Protein AF-A0A378ICZ9-F1 (afdb_monomer)

Secondary structure (DSSP, 8-state):
--------------------EEE-TTS---SSEEEEE-SSS-EEEEEPSSS--SS-SEEEE-TT-EEEE---TT-EEEEEEEEEBS--TTS-S-SBS--S--HHHHHTTS--SSPPPS---EEEEEEPPPHHHHTT-GGGSPB-TTSTTSB--SEEEEEEE-TTEE-S-EEEEEES-TT--EETTT-PBPS---EEETT--GGGS-SSB--STTTTTSEETTEE-SSB--EEE-TTT--EEEEE-HHHHHH--TT-GGG-TTS--TTTTTS--TTSTTTHHHH--TTTS-HHHHHTSSSTTSHHHHIIIIIS---SBSSTT--TT--EEEETT-EEEEEES--SS----EEEEEEE--TT--EEETTEEE-TTEEEEEETT-EEEETT-TT-EEEEEE-TTS-EEEEESGGGGGEEEETTTTEEEE--S--PEEEEEEPPTT-EEEETTEEEETT-S--EEEEPSEEEEEEEE-TT--EEEEEEEEETTEEE--SSGGGTT-EEETTEEE----

InterPro domains:
  IPR001938 Thaumatin family [PS51367] (129-344)
  IPR037176 Osmotin/thaumatin-like superfamily [G3DSA:2.60.110.10] (31-342)
  IPR037176 Osmotin/thaumatin-like superfamily [SSF49870] (33-343)

Sequence (514 aa):
MTIKKILLLGLIFFTKAAFAGVVPPTSEQTSRLRITNQCNNPIWIQQDYIHTTQDPIVVQIPQGQAYDYTIPDIGLAATRFWPKVNCNQYGYDCRLGESTAVPDAIARGIQHGPFAPDINSKFEATWGCLQAIFDKNPNLCATNPSAPSTHLNTETWWNGSAVDGYTLPYNIVVKKDESSCKDIVTGQVITNPGVNCSKLSVDFCPRDENLSTNGRFNTINGIDVTHVNLQWVDRVTQAPIGCFSPCAKMTTAQGSENGNRAGGWSDILGGLTPPSPQAQMYCCPTPPVSSEACSAGVAPNSAYSISVHTKQQCDAYTYAYDDAKGLARCGAQTQFEVVFCPNSNPTVPSVSMTMFIPTGVSLQVDGKLVSNNQVVLIKNGSTISLTGTPNSFCNVNVNTQQQASGASGDLCSKLAFDNTAKSIRYLGDKPSTSYILGIPRGMSVTINNQVIRWDSPNKTVQLAQGVTTIEITGTTKIIRRCPVTLKGESLTWPAIKDCQGLVNSGGVLYFPAF

pLDDT: mean 91.02, std 11.34, range [37.94, 98.62]

Nearest PDB structures (foldseek):
  2d8o-assembly1_A  TM=6.921E-01  e=5.329E-08  Thaumatococcus daniellii
  2d8p-assembly1_A  TM=7.206E-01  e=1.933E-07  Thaumatococcus daniellii
  6c4u-assembly6_A  TM=7.333E-01  e=7.569E-01  Saccharomyces cerevisiae
  1dnl-assembly1_A  TM=4.873E-01  e=7.957E+00  Escherichia coli K-12

Structure (mmCIF, N/CA/C/O backbone):
data_AF-A0A378ICZ9-F1
#
_entry.id   AF-A0A378ICZ9-F1
#
loop_
_atom_site.group_PDB
_atom_site.id
_atom_site.type_symbol
_atom_site.label_atom_id
_atom_site.label_alt_id
_atom_site.label_comp_id
_atom_site.label_asym_id
_atom_site.label_entity_id
_atom_site.label_seq_id
_atom_site.pdbx_PDB_ins_code
_atom_site.Cartn_x
_atom_site.Cartn_y
_atom_site.Cartn_z
_atom_site.occupancy
_atom_site.B_iso_or_equiv
_atom_site.auth_seq_id
_atom_site.auth_comp_id
_atom_site.auth_asym_id
_atom_site.auth_atom_id
_atom_site.pdbx_PDB_model_num
ATOM 1 N N . MET A 1 1 ? -2.593 48.521 51.105 1.00 40.22 1 MET A N 1
ATOM 2 C CA . MET A 1 1 ? -2.069 48.210 49.758 1.00 40.22 1 MET A CA 1
ATOM 3 C C . MET A 1 1 ? -1.908 46.697 49.696 1.00 40.22 1 MET A C 1
ATOM 5 O O . MET A 1 1 ? -0.953 46.167 50.243 1.00 40.22 1 MET A O 1
ATOM 9 N N . THR A 1 2 ? -2.925 45.991 49.200 1.00 37.94 2 THR A N 1
ATOM 10 C CA . THR A 1 2 ? -3.067 44.537 49.390 1.00 37.94 2 THR A CA 1
ATOM 11 C C . THR A 1 2 ? -2.980 43.860 48.028 1.00 37.94 2 THR A C 1
ATOM 13 O O . THR A 1 2 ? -3.902 43.955 47.222 1.00 37.94 2 THR A O 1
ATOM 16 N N . ILE A 1 3 ? -1.840 43.228 47.748 1.00 43.25 3 ILE A N 1
ATOM 17 C CA . ILE A 1 3 ? -1.562 42.551 46.477 1.00 43.25 3 ILE A CA 1
ATOM 18 C C . ILE A 1 3 ? -2.263 41.186 46.494 1.00 43.25 3 ILE A C 1
ATOM 20 O O . ILE A 1 3 ? -1.829 40.258 47.176 1.00 43.25 3 ILE A O 1
ATOM 24 N N . LYS A 1 4 ? -3.366 41.061 45.746 1.00 45.59 4 LYS A N 1
ATOM 25 C CA . LYS A 1 4 ? -4.005 39.772 45.447 1.00 45.59 4 LYS A CA 1
ATOM 26 C C . LYS A 1 4 ? -3.134 39.009 44.445 1.00 45.59 4 LYS A C 1
ATOM 28 O O . LYS A 1 4 ? -3.056 39.386 43.281 1.00 45.59 4 LYS A O 1
ATOM 33 N N . LYS A 1 5 ? -2.498 37.922 44.892 1.00 47.88 5 LYS A N 1
ATOM 34 C CA . LYS A 1 5 ? -1.879 36.923 44.009 1.00 47.88 5 LYS A CA 1
ATOM 35 C C . LYS A 1 5 ? -2.988 36.155 43.284 1.00 47.88 5 LYS A C 1
ATOM 37 O O . LYS A 1 5 ? -3.695 35.364 43.901 1.00 47.88 5 LYS A O 1
ATOM 42 N N . ILE A 1 6 ? -3.146 36.410 41.988 1.00 50.41 6 ILE A N 1
ATOM 43 C CA . ILE A 1 6 ? -3.973 35.597 41.092 1.00 50.41 6 ILE A CA 1
ATOM 44 C C . ILE A 1 6 ? -3.126 34.388 40.688 1.00 50.41 6 ILE A C 1
ATOM 46 O O . ILE A 1 6 ? -2.130 34.523 39.982 1.00 50.41 6 ILE A O 1
ATOM 50 N N . LEU A 1 7 ? -3.496 33.214 41.196 1.00 44.12 7 LEU A N 1
ATOM 51 C CA . LEU A 1 7 ? -2.893 31.935 40.840 1.00 44.12 7 LEU A CA 1
ATOM 52 C C . LEU A 1 7 ? -3.528 31.468 39.519 1.00 44.12 7 LEU A C 1
ATOM 54 O O . LEU A 1 7 ? -4.633 30.930 39.509 1.00 44.12 7 LEU A O 1
ATOM 58 N N . LEU A 1 8 ? -2.860 31.736 38.398 1.00 41.41 8 LEU A N 1
ATOM 59 C CA . LEU A 1 8 ? -3.274 31.264 37.078 1.00 41.41 8 LEU A CA 1
ATOM 60 C C . LEU A 1 8 ? -2.862 29.784 36.944 1.00 41.41 8 LEU A C 1
ATOM 62 O O . LEU A 1 8 ? -1.723 29.481 36.593 1.00 41.41 8 LEU A O 1
ATOM 66 N N . LEU A 1 9 ? -3.761 28.847 37.267 1.00 46.50 9 LEU A N 1
ATOM 67 C CA . LEU A 1 9 ? -3.588 27.443 36.878 1.00 46.50 9 LEU A CA 1
ATOM 68 C C . LEU A 1 9 ? -3.791 27.340 35.360 1.00 46.50 9 LEU A C 1
ATOM 70 O O . LEU A 1 9 ? -4.914 27.216 34.876 1.00 46.50 9 LEU A O 1
ATOM 74 N N . GLY A 1 10 ? -2.698 27.416 34.604 1.00 42.94 10 GLY A N 1
ATOM 75 C CA . GLY A 1 10 ? -2.694 27.050 33.194 1.00 42.94 10 GLY A CA 1
ATOM 76 C C . GLY A 1 10 ? -2.931 25.547 33.059 1.00 42.94 10 GLY A C 1
ATOM 77 O O . GLY A 1 10 ? -2.038 24.753 33.348 1.00 42.94 10 GLY A O 1
ATOM 78 N N . LEU A 1 11 ? -4.132 25.151 32.631 1.00 46.28 11 LEU A N 1
ATOM 79 C CA . LEU A 1 11 ? -4.382 23.806 32.117 1.00 46.28 11 LEU A CA 1
ATOM 80 C C . LEU A 1 11 ? -3.561 23.644 30.830 1.00 46.28 11 LEU A C 1
ATOM 82 O O . LEU A 1 11 ? -3.981 24.064 29.752 1.00 46.28 11 LEU A O 1
ATOM 86 N N . ILE A 1 12 ? -2.371 23.058 30.943 1.00 39.94 12 ILE A N 1
ATOM 87 C CA . ILE A 1 12 ? -1.605 22.606 29.784 1.00 39.94 12 ILE A CA 1
ATOM 88 C C . ILE A 1 12 ? -2.311 21.349 29.272 1.00 39.94 12 ILE A C 1
ATOM 90 O O . ILE A 1 12 ? -2.092 20.243 29.765 1.00 39.94 12 ILE A O 1
ATOM 94 N N . PHE A 1 13 ? -3.213 21.524 28.307 1.00 40.66 13 PHE A N 1
ATOM 95 C CA . PHE A 1 13 ? -3.688 20.418 27.487 1.00 40.66 13 PHE A CA 1
ATOM 96 C C . PHE A 1 13 ? -2.511 19.953 26.628 1.00 40.66 13 PHE A C 1
ATOM 98 O O . PHE A 1 13 ? -2.248 20.514 25.568 1.00 40.66 13 PHE A O 1
ATOM 105 N N . PHE A 1 14 ? -1.783 18.937 27.097 1.00 38.84 14 PHE A N 1
ATOM 106 C CA . PHE A 1 14 ? -0.885 18.171 26.242 1.00 38.84 14 PHE A CA 1
ATOM 107 C C . PHE A 1 14 ? -1.749 17.417 25.231 1.00 38.84 14 PHE A C 1
ATOM 109 O O . PHE A 1 14 ? -2.202 16.298 25.478 1.00 38.84 14 PHE A O 1
ATOM 116 N N . THR A 1 15 ? -2.023 18.046 24.091 1.00 46.81 15 THR A N 1
ATOM 117 C CA . THR A 1 15 ? -2.396 17.298 22.899 1.00 46.81 15 THR A CA 1
ATOM 118 C C . THR A 1 15 ? -1.226 16.361 22.613 1.00 46.81 15 THR A C 1
ATOM 120 O O . THR A 1 15 ? -0.077 16.794 22.529 1.00 46.81 15 THR A O 1
ATOM 123 N N . LYS A 1 16 ? -1.485 15.050 22.568 1.00 51.88 16 LYS A N 1
ATOM 124 C CA . LYS A 1 16 ? -0.474 14.068 22.167 1.00 51.88 16 LYS A CA 1
ATOM 125 C C . LYS A 1 16 ? -0.137 14.340 20.703 1.00 51.88 16 LYS A C 1
ATOM 127 O O . LYS A 1 16 ? -0.804 13.816 19.818 1.00 51.88 16 LYS A O 1
ATOM 132 N N . ALA A 1 17 ? 0.839 15.206 20.454 1.00 56.94 17 ALA A N 1
ATOM 133 C CA . ALA A 1 17 ? 1.413 15.357 19.133 1.00 56.94 17 ALA A CA 1
ATOM 134 C C . ALA A 1 17 ? 2.001 13.995 18.745 1.00 56.94 17 ALA A C 1
ATOM 136 O O . ALA A 1 17 ? 2.789 13.418 19.498 1.00 56.94 17 ALA A O 1
ATOM 137 N N . ALA A 1 18 ? 1.551 13.444 17.620 1.00 61.00 18 ALA A N 1
ATOM 138 C CA . ALA A 1 18 ? 2.206 12.292 17.029 1.00 61.00 18 ALA A CA 1
ATOM 139 C C . ALA A 1 18 ? 3.566 12.782 16.521 1.00 61.00 18 ALA A C 1
ATOM 141 O O . ALA A 1 18 ? 3.625 13.623 15.629 1.00 61.00 18 ALA A O 1
ATOM 142 N N . PHE A 1 19 ? 4.644 12.325 17.150 1.00 72.12 19 PHE A N 1
ATOM 143 C CA . PHE A 1 19 ? 5.991 12.583 16.661 1.00 72.12 19 PHE A CA 1
ATOM 144 C C . PHE A 1 19 ? 6.354 11.470 15.692 1.00 72.12 19 PHE A C 1
ATOM 146 O O . PHE A 1 19 ? 6.215 10.295 16.041 1.00 72.12 19 PHE A O 1
ATOM 153 N N . ALA A 1 20 ? 6.827 11.833 14.503 1.00 86.88 20 ALA A N 1
ATOM 154 C CA . ALA A 1 20 ? 7.458 10.857 13.640 1.00 86.88 20 ALA A CA 1
ATOM 155 C C . ALA A 1 20 ? 8.699 10.269 14.302 1.00 86.88 20 ALA A C 1
ATOM 157 O O . ALA A 1 20 ? 9.439 10.948 15.024 1.00 86.88 20 ALA A O 1
ATOM 158 N N . GLY A 1 21 ? 8.924 8.986 14.058 1.00 92.69 21 GLY A N 1
ATOM 159 C CA . GLY A 1 21 ? 10.034 8.286 14.673 1.00 92.69 21 GLY A CA 1
ATOM 160 C C . GLY A 1 21 ? 9.932 6.780 14.568 1.00 92.69 21 GLY A C 1
ATOM 161 O O . GLY A 1 21 ? 8.894 6.214 14.224 1.00 92.69 21 GLY A O 1
ATOM 162 N N . VAL A 1 22 ? 11.053 6.140 14.898 1.00 93.69 22 VAL A N 1
ATOM 163 C CA . VAL A 1 22 ? 11.131 4.690 15.034 1.00 93.69 22 VAL A CA 1
ATOM 164 C C . VAL A 1 22 ? 10.414 4.280 16.318 1.00 93.69 22 VAL A C 1
ATOM 166 O O . VAL A 1 22 ? 10.715 4.789 17.398 1.00 93.69 22 VAL A O 1
ATOM 169 N N . VAL A 1 23 ? 9.478 3.346 16.202 1.00 93.88 23 VAL A N 1
ATOM 170 C CA . VAL A 1 23 ? 8.652 2.842 17.298 1.00 93.88 23 VAL A CA 1
ATOM 171 C C . VAL A 1 23 ? 8.604 1.312 17.275 1.00 93.88 23 VAL A C 1
ATOM 173 O O . VAL A 1 23 ? 8.723 0.704 16.206 1.00 93.88 23 VAL A O 1
ATOM 176 N N . PRO A 1 24 ? 8.364 0.654 18.424 1.00 92.38 24 PRO A N 1
ATOM 177 C CA . PRO A 1 24 ? 8.055 -0.768 18.429 1.00 92.38 24 PRO A CA 1
ATOM 178 C C . PRO A 1 24 ? 6.803 -1.045 17.581 1.00 92.38 24 PRO A C 1
ATOM 180 O O . PRO A 1 24 ? 5.821 -0.304 17.695 1.00 92.38 24 PRO A O 1
ATOM 183 N N . PRO A 1 25 ? 6.760 -2.131 16.792 1.00 86.06 25 PRO A N 1
ATOM 184 C CA . PRO A 1 25 ? 5.633 -2.426 15.904 1.00 86.06 25 PRO A CA 1
ATOM 185 C C . PRO A 1 25 ? 4.340 -2.715 16.679 1.00 86.06 25 PRO A C 1
ATOM 187 O O . PRO A 1 25 ? 3.244 -2.502 16.172 1.00 86.06 25 PRO A O 1
ATOM 190 N N . THR A 1 26 ? 4.460 -3.155 17.935 1.00 85.00 26 THR A N 1
ATOM 191 C CA . THR A 1 26 ? 3.339 -3.419 18.849 1.00 85.00 26 THR A CA 1
ATOM 192 C C . THR A 1 26 ? 2.772 -2.164 19.513 1.00 85.00 26 THR A C 1
ATOM 194 O O . THR A 1 26 ? 1.763 -2.259 20.212 1.00 85.00 26 THR A O 1
ATOM 197 N N . SER A 1 27 ? 3.405 -1.000 19.334 1.00 89.50 27 SER A N 1
ATOM 198 C CA . SER A 1 27 ? 2.881 0.268 19.845 1.00 89.50 27 SER A CA 1
ATOM 199 C C . SER A 1 27 ? 1.567 0.634 19.153 1.00 89.50 27 SER A C 1
ATOM 201 O O . SER A 1 27 ? 1.342 0.274 17.995 1.00 89.50 27 SER A O 1
ATOM 203 N N . GLU A 1 28 ? 0.693 1.370 19.841 1.00 90.62 28 GLU A N 1
ATOM 204 C CA . GLU A 1 28 ? -0.505 1.910 19.199 1.00 90.62 28 GLU A CA 1
ATOM 205 C C . GLU A 1 28 ? -0.102 2.838 18.045 1.00 90.62 28 GLU A C 1
ATOM 207 O O . GLU A 1 28 ? 0.706 3.748 18.225 1.00 90.62 28 GLU A O 1
ATOM 212 N N . GLN A 1 29 ? -0.683 2.615 16.867 1.00 93.56 29 GLN A N 1
ATOM 213 C CA . GLN A 1 29 ? -0.500 3.497 15.723 1.00 93.56 29 GLN A CA 1
ATOM 214 C C . GLN A 1 29 ? -1.368 4.750 15.876 1.00 93.56 29 GLN A C 1
ATOM 216 O O . GLN A 1 29 ? -2.603 4.706 15.791 1.00 93.56 29 GLN A O 1
ATOM 221 N N . THR A 1 30 ? -0.711 5.885 16.089 1.00 91.00 30 THR A N 1
ATOM 222 C CA . THR A 1 30 ? -1.358 7.202 16.150 1.00 91.00 30 THR A CA 1
ATOM 223 C C . THR A 1 30 ? -1.256 7.960 14.827 1.00 91.00 30 THR A C 1
ATOM 225 O O . THR A 1 30 ? -2.112 8.799 14.558 1.00 91.00 30 THR A O 1
ATOM 228 N N . SER A 1 31 ? -0.283 7.631 13.972 1.00 95.81 31 SER A N 1
ATOM 229 C CA . SER A 1 31 ? -0.120 8.208 12.635 1.00 95.81 31 SER A CA 1
ATOM 230 C C . SER A 1 31 ? -1.086 7.618 11.602 1.00 95.81 31 SER A C 1
ATOM 232 O O . SER A 1 31 ? -1.615 6.513 11.749 1.00 95.81 31 SER A O 1
ATOM 234 N N . ARG A 1 32 ? -1.276 8.347 10.498 1.00 97.44 32 ARG A N 1
ATOM 235 C CA . ARG A 1 32 ? -2.016 7.862 9.322 1.00 97.44 32 ARG A CA 1
ATOM 236 C C . ARG A 1 32 ? -1.213 6.895 8.451 1.00 97.44 32 ARG A C 1
ATOM 238 O O . ARG A 1 32 ? -1.815 6.077 7.767 1.00 97.44 32 ARG A O 1
ATOM 245 N N . LEU A 1 33 ? 0.118 6.934 8.520 1.00 98.25 33 LEU A N 1
ATOM 246 C CA . LEU A 1 33 ? 0.999 5.970 7.865 1.00 98.25 33 LEU A CA 1
ATOM 247 C C . LEU A 1 33 ? 2.020 5.424 8.858 1.00 98.25 33 LEU A C 1
ATOM 249 O O . LEU A 1 33 ? 2.758 6.184 9.489 1.00 98.25 33 LEU A O 1
ATOM 253 N N . ARG A 1 34 ? 2.084 4.099 8.936 1.00 98.31 34 ARG A N 1
ATOM 254 C CA . ARG A 1 34 ? 3.155 3.343 9.575 1.00 98.31 34 ARG A CA 1
ATOM 255 C C . ARG A 1 34 ? 3.826 2.459 8.538 1.00 98.31 34 ARG A C 1
ATOM 257 O O . ARG A 1 34 ? 3.141 1.831 7.733 1.00 98.31 34 ARG A O 1
ATOM 264 N N . ILE A 1 35 ? 5.147 2.357 8.595 1.00 98.62 35 ILE A N 1
ATOM 265 C CA . ILE A 1 35 ? 5.892 1.356 7.832 1.00 98.62 35 ILE A CA 1
ATOM 266 C C . ILE A 1 35 ? 6.671 0.473 8.798 1.00 98.62 35 ILE A C 1
ATOM 268 O O . ILE A 1 35 ? 7.436 0.971 9.615 1.00 98.62 35 ILE A O 1
ATOM 272 N N . THR A 1 36 ? 6.473 -0.836 8.708 1.00 98.25 36 THR A N 1
ATOM 273 C CA . THR A 1 36 ? 7.035 -1.845 9.607 1.00 98.25 36 THR A CA 1
ATOM 274 C C . THR A 1 36 ? 8.015 -2.732 8.849 1.00 98.25 36 THR A C 1
ATOM 276 O O . THR A 1 36 ? 7.693 -3.277 7.793 1.00 98.25 36 THR A O 1
ATOM 279 N N . ASN A 1 37 ? 9.210 -2.915 9.405 1.00 98.06 37 ASN A N 1
ATOM 280 C CA . ASN A 1 37 ? 10.234 -3.790 8.852 1.00 98.06 37 ASN A CA 1
ATOM 281 C C . ASN A 1 37 ? 10.215 -5.160 9.545 1.00 98.06 37 ASN A C 1
ATOM 283 O O . ASN A 1 37 ? 10.621 -5.278 10.701 1.00 98.06 37 ASN A O 1
ATOM 287 N N . GLN A 1 38 ? 9.799 -6.206 8.833 1.00 96.81 38 GLN A N 1
ATOM 288 C CA . GLN A 1 38 ? 9.947 -7.601 9.270 1.00 96.81 38 GLN A CA 1
ATOM 289 C C . GLN A 1 38 ? 11.034 -8.356 8.492 1.00 96.81 38 GLN A C 1
ATOM 291 O O . GLN A 1 38 ? 11.228 -9.550 8.702 1.00 96.81 38 GLN A O 1
ATOM 296 N N . CYS A 1 39 ? 11.788 -7.670 7.630 1.00 96.25 39 CYS A N 1
ATOM 297 C CA . CYS A 1 39 ? 12.925 -8.254 6.935 1.00 96.25 39 CYS A CA 1
ATOM 298 C C . CYS A 1 39 ? 14.042 -8.607 7.927 1.00 96.25 39 CYS A C 1
ATOM 300 O O . CYS A 1 39 ? 14.180 -8.001 8.988 1.00 96.25 39 CYS A O 1
ATOM 302 N N . ASN A 1 40 ? 14.907 -9.548 7.545 1.00 94.75 40 ASN A N 1
ATOM 303 C CA . ASN A 1 40 ? 16.039 -9.987 8.374 1.00 94.75 40 ASN A CA 1
ATOM 304 C C . ASN A 1 40 ? 17.171 -8.950 8.503 1.00 94.75 40 ASN A C 1
ATOM 306 O O . ASN A 1 40 ? 18.169 -9.216 9.158 1.00 94.75 40 ASN A O 1
ATOM 310 N N . ASN A 1 41 ? 17.042 -7.796 7.849 1.00 95.06 41 ASN A N 1
ATOM 311 C CA . ASN A 1 41 ? 18.024 -6.720 7.845 1.00 95.06 41 ASN A CA 1
ATOM 312 C C . ASN A 1 41 ? 17.301 -5.372 7.981 1.00 95.06 41 ASN A C 1
ATOM 314 O O . ASN A 1 41 ? 16.112 -5.282 7.649 1.00 95.06 41 ASN A O 1
ATOM 318 N N . PRO A 1 42 ? 17.993 -4.303 8.415 1.00 97.50 42 PRO A N 1
ATOM 319 C CA . PRO A 1 42 ? 17.464 -2.952 8.307 1.00 97.50 42 PRO A CA 1
ATOM 320 C C . PRO A 1 42 ? 17.075 -2.633 6.862 1.00 97.50 42 PRO A C 1
ATOM 322 O O . PRO A 1 42 ? 17.817 -2.945 5.927 1.00 97.50 42 PRO A O 1
ATOM 325 N N . ILE A 1 43 ? 15.934 -1.977 6.702 1.00 98.56 43 ILE A N 1
ATOM 326 C CA . ILE A 1 43 ? 15.521 -1.385 5.431 1.00 98.56 43 ILE A CA 1
ATOM 327 C C . ILE A 1 43 ? 15.608 0.130 5.551 1.00 98.56 43 ILE A C 1
ATOM 329 O O . ILE A 1 43 ? 15.517 0.689 6.646 1.00 98.56 43 ILE A O 1
ATOM 333 N N . TRP A 1 44 ? 15.770 0.790 4.418 1.00 98.62 44 TRP A N 1
ATOM 334 C CA . TRP A 1 44 ? 15.659 2.234 4.309 1.00 98.62 44 TRP A CA 1
ATOM 335 C C . TRP A 1 44 ? 14.425 2.545 3.491 1.00 98.62 44 TRP A C 1
ATOM 337 O O . TRP A 1 44 ? 14.312 2.063 2.372 1.00 98.62 44 TRP A O 1
ATOM 347 N N . ILE A 1 45 ? 13.490 3.313 4.030 1.00 98.44 45 ILE A N 1
ATOM 348 C CA . ILE A 1 45 ? 12.344 3.750 3.245 1.00 98.44 45 ILE A CA 1
ATOM 349 C C . ILE A 1 45 ? 12.672 5.094 2.634 1.00 98.44 45 ILE A C 1
ATOM 351 O O . ILE A 1 45 ? 12.986 6.037 3.360 1.00 98.44 45 ILE A O 1
ATOM 355 N N . GLN A 1 46 ? 12.577 5.166 1.313 1.00 97.75 46 GLN A N 1
ATOM 356 C CA . GLN A 1 46 ? 12.598 6.422 0.590 1.00 97.75 46 GLN A CA 1
ATOM 357 C C . GLN A 1 46 ? 11.167 6.862 0.294 1.00 97.75 46 GLN A C 1
ATOM 359 O O . GLN A 1 46 ? 10.329 6.043 -0.087 1.00 97.75 46 GLN A O 1
ATOM 364 N N . GLN A 1 47 ? 10.909 8.152 0.483 1.00 96.94 47 GLN A N 1
ATOM 365 C CA . GLN A 1 47 ? 9.747 8.825 -0.081 1.00 96.94 47 GLN A CA 1
ATOM 366 C C . GLN A 1 47 ? 10.137 9.617 -1.333 1.00 96.94 47 GLN A C 1
ATOM 368 O O . GLN A 1 47 ? 11.304 9.980 -1.503 1.00 96.94 47 GLN A O 1
ATOM 373 N N . ASP A 1 48 ? 9.166 9.881 -2.208 1.00 90.00 48 ASP A N 1
ATOM 374 C CA . ASP A 1 48 ? 9.352 10.807 -3.333 1.00 90.00 48 ASP A CA 1
ATOM 375 C C . ASP A 1 48 ? 9.868 12.156 -2.806 1.00 90.00 48 ASP A C 1
ATOM 377 O O . ASP A 1 48 ? 9.388 12.610 -1.776 1.00 90.00 48 ASP A O 1
ATOM 381 N N . TYR A 1 49 ? 10.839 12.781 -3.479 1.00 88.31 49 TYR A N 1
ATOM 382 C CA . TYR A 1 49 ? 11.451 14.043 -3.045 1.00 88.31 49 TYR A CA 1
ATOM 383 C C . TYR A 1 49 ? 10.688 15.290 -3.518 1.00 88.31 49 TYR A C 1
ATOM 385 O O . TYR A 1 49 ? 10.973 16.391 -3.049 1.00 88.31 49 TYR A O 1
ATOM 393 N N . ILE A 1 50 ? 9.738 15.136 -4.448 1.00 88.31 50 ILE A N 1
ATOM 394 C CA . ILE A 1 50 ? 8.883 16.226 -4.942 1.00 88.31 50 ILE A CA 1
ATOM 395 C C . ILE A 1 50 ? 7.636 16.364 -4.061 1.00 88.31 50 ILE A C 1
ATOM 397 O O . ILE A 1 50 ? 7.215 17.473 -3.729 1.00 88.31 50 ILE A O 1
ATOM 401 N N . HIS A 1 51 ? 7.051 15.232 -3.671 1.00 90.50 51 HIS A N 1
ATOM 402 C CA . HIS A 1 51 ? 5.819 15.156 -2.889 1.00 90.50 51 HIS A CA 1
ATOM 403 C C . HIS A 1 51 ? 6.075 14.443 -1.559 1.00 90.50 51 HIS A C 1
ATOM 405 O O . HIS A 1 51 ? 5.745 13.269 -1.386 1.00 90.50 51 HIS A O 1
ATOM 411 N N . THR A 1 52 ? 6.683 15.169 -0.620 1.00 93.38 52 THR A N 1
ATOM 412 C CA . THR A 1 52 ? 7.166 14.616 0.649 1.00 93.38 52 THR A CA 1
ATOM 413 C C . THR A 1 52 ? 6.250 14.953 1.821 1.00 93.38 52 THR A C 1
ATOM 415 O O . THR A 1 52 ? 5.534 15.958 1.835 1.00 93.38 52 THR A O 1
ATOM 418 N N . THR A 1 53 ? 6.347 14.152 2.874 1.00 95.19 53 THR A N 1
ATOM 419 C CA . THR A 1 53 ? 5.981 14.554 4.231 1.00 95.19 53 THR A CA 1
ATOM 420 C C . THR A 1 53 ? 6.989 15.578 4.778 1.00 95.19 53 THR A C 1
ATOM 422 O O . THR A 1 53 ? 7.898 16.030 4.077 1.00 95.19 53 THR A O 1
ATOM 425 N N . GLN A 1 54 ? 6.836 15.965 6.047 1.00 94.12 54 GLN A N 1
ATOM 426 C CA . GLN A 1 54 ? 7.840 16.769 6.762 1.00 94.12 54 GLN A CA 1
ATOM 427 C C . GLN A 1 54 ? 8.979 15.919 7.351 1.00 94.12 54 GLN A C 1
ATOM 429 O O . GLN A 1 54 ? 9.905 16.455 7.959 1.00 94.12 54 GLN A O 1
ATOM 434 N N . ASP A 1 55 ? 8.899 14.599 7.197 1.00 96.25 55 ASP A N 1
ATOM 435 C CA . ASP A 1 55 ? 9.904 13.665 7.691 1.00 96.25 55 ASP A CA 1
ATOM 436 C C . ASP A 1 55 ? 11.085 13.583 6.704 1.00 96.25 55 ASP A C 1
ATOM 438 O O . ASP A 1 55 ? 10.971 14.027 5.558 1.00 96.25 55 ASP A O 1
ATOM 442 N N . PRO A 1 56 ? 12.237 13.010 7.101 1.00 96.50 56 PRO A N 1
ATOM 443 C CA . PRO A 1 56 ? 13.370 12.850 6.195 1.00 96.50 56 PRO A CA 1
ATOM 444 C C . PRO A 1 56 ? 13.010 12.078 4.915 1.00 96.50 56 PRO A C 1
ATOM 446 O O . PRO A 1 56 ? 12.215 11.137 4.943 1.00 96.50 56 PRO A O 1
ATOM 449 N N . ILE A 1 57 ? 13.652 12.434 3.796 1.00 97.00 57 ILE A N 1
ATOM 450 C CA . ILE A 1 57 ? 13.464 11.764 2.493 1.00 97.00 57 ILE A CA 1
ATOM 451 C C . ILE A 1 57 ? 13.771 10.269 2.576 1.00 97.00 57 ILE A C 1
ATOM 453 O O . ILE A 1 57 ? 13.092 9.457 1.954 1.00 97.00 57 ILE A O 1
ATOM 457 N N . VAL A 1 58 ? 14.790 9.911 3.359 1.00 97.62 58 VAL A N 1
ATOM 458 C CA . VAL A 1 58 ? 15.173 8.525 3.599 1.00 97.62 58 VAL A CA 1
ATOM 459 C C . VAL A 1 58 ? 15.248 8.284 5.101 1.00 97.62 58 VAL A C 1
ATOM 461 O O . VAL A 1 58 ? 15.938 9.011 5.818 1.00 97.62 58 VAL A O 1
ATOM 464 N N . VAL A 1 59 ? 14.553 7.253 5.578 1.00 97.94 59 VAL A N 1
ATOM 465 C CA . VAL A 1 59 ? 14.551 6.850 6.991 1.00 97.94 59 VAL A CA 1
ATOM 466 C C . VAL A 1 59 ? 14.978 5.396 7.128 1.00 97.94 59 VAL A C 1
ATOM 468 O O . VAL A 1 59 ? 14.529 4.533 6.376 1.00 97.94 59 VAL A O 1
ATOM 471 N N . GLN A 1 60 ? 15.847 5.106 8.096 1.00 98.19 60 GLN A N 1
ATOM 472 C CA . GLN A 1 60 ? 16.196 3.728 8.427 1.00 98.19 60 GLN A CA 1
ATOM 473 C C . GLN A 1 60 ? 15.147 3.137 9.362 1.00 98.19 60 GLN A C 1
ATOM 475 O O . GLN A 1 60 ? 14.804 3.737 10.380 1.00 98.19 60 GLN A O 1
ATOM 480 N N . ILE A 1 61 ? 14.710 1.918 9.067 1.00 98.38 61 ILE A N 1
ATOM 481 C CA . ILE A 1 61 ? 13.859 1.128 9.951 1.00 98.38 61 ILE A CA 1
ATOM 482 C C . ILE A 1 61 ? 14.627 -0.146 10.319 1.00 98.38 61 ILE A C 1
ATOM 484 O O . ILE A 1 61 ? 14.804 -1.027 9.467 1.00 98.38 61 ILE A O 1
ATOM 488 N N . PRO A 1 62 ? 15.120 -0.269 11.567 1.00 97.25 62 PRO A N 1
ATOM 489 C CA . PRO A 1 62 ? 15.772 -1.490 12.028 1.00 97.25 62 PRO A CA 1
ATOM 490 C C . PRO A 1 62 ? 14.852 -2.711 11.918 1.00 97.25 62 PRO A C 1
ATOM 492 O O . PRO A 1 62 ? 13.628 -2.583 11.866 1.00 97.25 62 PRO A O 1
ATOM 495 N N . GLN A 1 63 ? 15.440 -3.908 11.908 1.00 95.88 63 GLN A N 1
ATOM 496 C CA . GLN A 1 63 ? 14.672 -5.152 11.915 1.00 95.88 63 GLN A CA 1
ATOM 497 C C . GLN A 1 63 ? 13.694 -5.187 13.098 1.00 95.88 63 GLN A C 1
ATOM 499 O O . GLN A 1 63 ? 14.061 -4.910 14.242 1.00 95.88 63 GLN A O 1
ATOM 504 N N . GLY A 1 64 ? 12.446 -5.560 12.817 1.00 91.56 64 GLY A N 1
ATOM 505 C CA . GLY A 1 64 ? 11.392 -5.686 13.817 1.00 91.56 64 GLY A CA 1
ATOM 506 C C . GLY A 1 64 ? 10.918 -4.354 14.396 1.00 91.56 64 GLY A C 1
ATOM 507 O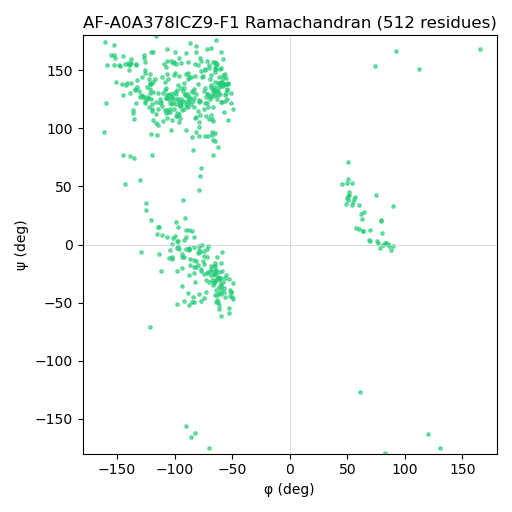 O . GLY A 1 64 ? 10.232 -4.375 15.412 1.00 91.56 64 GLY A O 1
ATOM 508 N N . GLN A 1 65 ? 11.287 -3.217 13.802 1.00 95.56 65 GLN A N 1
ATOM 509 C CA . GLN A 1 65 ? 10.800 -1.891 14.184 1.00 95.56 65 GLN A CA 1
ATOM 510 C C . GLN A 1 65 ? 9.813 -1.347 13.149 1.00 95.56 65 GLN A C 1
ATOM 512 O O . GLN A 1 65 ? 9.680 -1.880 12.045 1.00 95.56 65 GLN A O 1
ATOM 517 N N . ALA A 1 66 ? 9.127 -0.271 13.517 1.00 98.00 66 ALA A N 1
ATOM 518 C CA . ALA A 1 66 ? 8.269 0.493 12.629 1.00 98.00 66 ALA A CA 1
ATOM 519 C C . ALA A 1 66 ? 8.648 1.976 12.639 1.00 98.00 66 ALA A C 1
ATOM 521 O O . ALA A 1 66 ? 9.334 2.432 13.550 1.00 98.00 66 ALA A O 1
ATOM 522 N N . TYR A 1 67 ? 8.199 2.723 11.637 1.00 98.25 67 TYR A N 1
ATOM 523 C CA . TYR A 1 67 ? 8.307 4.174 11.572 1.00 98.25 67 TYR A CA 1
ATOM 524 C C . TYR A 1 67 ? 6.937 4.781 11.293 1.00 98.25 67 TYR A C 1
ATOM 526 O O . TYR A 1 67 ? 6.264 4.387 10.337 1.00 98.25 67 TYR A O 1
ATOM 534 N N . ASP A 1 68 ? 6.539 5.738 12.125 1.00 97.56 68 ASP A N 1
ATOM 535 C CA . ASP A 1 68 ? 5.306 6.500 11.952 1.00 97.56 68 ASP A CA 1
ATOM 536 C C . ASP A 1 68 ? 5.612 7.802 11.211 1.00 97.56 68 ASP A C 1
ATOM 538 O O . ASP A 1 68 ? 6.394 8.614 11.695 1.00 97.56 68 ASP A O 1
ATOM 542 N N . TYR A 1 69 ? 5.002 7.999 10.041 1.00 97.81 69 TYR A N 1
ATOM 543 C CA . TYR A 1 69 ? 5.165 9.217 9.243 1.00 97.81 69 TYR A CA 1
ATOM 544 C C . TYR A 1 69 ? 4.163 10.297 9.654 1.00 97.81 69 TYR A C 1
ATOM 546 O O . TYR A 1 69 ? 2.988 10.019 9.932 1.00 97.81 69 TYR A O 1
ATOM 554 N N . THR A 1 70 ? 4.609 11.550 9.611 1.00 96.38 70 THR A N 1
ATOM 555 C CA . THR A 1 70 ? 3.779 12.729 9.850 1.00 96.38 70 THR A CA 1
ATOM 556 C C . THR A 1 70 ? 3.081 13.131 8.558 1.00 96.38 70 THR A C 1
ATOM 558 O O . THR A 1 70 ? 3.617 13.904 7.762 1.00 96.38 70 THR A O 1
ATOM 561 N N . ILE A 1 71 ? 1.860 12.635 8.339 1.00 97.31 71 ILE A N 1
ATOM 562 C CA . ILE A 1 71 ? 1.060 13.105 7.206 1.00 97.31 71 ILE A CA 1
ATOM 563 C C . ILE A 1 71 ? 0.243 14.340 7.612 1.00 97.31 71 ILE A C 1
ATOM 565 O O . ILE A 1 71 ? -0.513 14.247 8.579 1.00 97.31 71 ILE A O 1
ATOM 569 N N . PRO A 1 72 ? 0.339 15.471 6.887 1.00 97.12 72 PRO A N 1
ATOM 570 C CA . PRO A 1 72 ? -0.410 16.677 7.219 1.00 97.12 72 PRO A CA 1
ATOM 571 C C . PRO A 1 72 ? -1.928 16.459 7.254 1.00 97.12 72 PRO A C 1
ATOM 573 O O . PRO A 1 72 ? -2.518 15.837 6.362 1.00 97.12 72 PRO A O 1
ATOM 576 N N . ASP A 1 73 ? -2.577 17.051 8.257 1.00 97.62 73 ASP A N 1
ATOM 577 C CA . ASP A 1 73 ? -4.035 17.007 8.416 1.00 97.62 73 ASP A CA 1
ATOM 578 C C . ASP A 1 73 ? -4.774 17.729 7.282 1.00 97.62 73 ASP A C 1
ATOM 580 O O . ASP A 1 73 ? -5.912 17.391 6.971 1.00 97.62 73 ASP A O 1
ATOM 584 N N . ILE A 1 74 ? -4.121 18.695 6.630 1.00 98.00 74 ILE A N 1
ATOM 585 C CA . ILE A 1 74 ? -4.651 19.404 5.455 1.00 98.00 74 ILE A CA 1
ATOM 586 C C . ILE A 1 74 ? -4.687 18.533 4.185 1.00 98.00 74 ILE A C 1
ATOM 588 O O . ILE A 1 74 ? -5.175 18.982 3.152 1.00 98.00 74 ILE A O 1
ATOM 592 N N . GLY A 1 75 ? -4.184 17.298 4.248 1.00 97.88 75 GLY A N 1
ATOM 593 C CA . GLY A 1 75 ? -4.008 16.418 3.096 1.00 97.88 75 GLY A CA 1
ATOM 594 C C . GLY A 1 75 ? -2.618 16.547 2.471 1.00 97.88 75 GLY A C 1
ATOM 595 O O . GLY A 1 75 ? -1.848 17.455 2.786 1.00 97.88 75 GLY A O 1
ATOM 596 N N . LEU A 1 76 ? -2.279 15.593 1.609 1.00 97.69 76 LEU A N 1
ATOM 597 C CA . LEU A 1 76 ? -0.990 15.523 0.919 1.00 97.69 76 LEU A CA 1
ATOM 598 C C . LEU A 1 76 ? -1.145 14.647 -0.325 1.00 97.69 76 LEU A C 1
ATOM 600 O O . LEU A 1 76 ? -1.545 13.495 -0.211 1.00 97.69 76 LEU A O 1
ATOM 604 N N . ALA A 1 77 ? -0.866 15.171 -1.513 1.00 96.81 77 ALA A N 1
ATOM 605 C CA . ALA A 1 77 ? -1.086 14.432 -2.754 1.00 96.81 77 ALA A CA 1
ATOM 606 C C . ALA A 1 77 ? 0.164 13.693 -3.240 1.00 96.81 77 ALA A C 1
ATOM 608 O O . ALA A 1 77 ? 1.279 14.109 -2.940 1.00 96.81 77 ALA A O 1
ATOM 609 N N . ALA A 1 78 ? -0.055 12.642 -4.039 1.00 94.69 78 ALA A N 1
ATOM 610 C CA . ALA A 1 78 ? 0.969 11.964 -4.840 1.00 94.69 78 ALA A CA 1
ATOM 611 C C . ALA A 1 78 ? 2.203 11.471 -4.057 1.00 94.69 78 ALA A C 1
ATOM 613 O O . ALA A 1 78 ? 3.316 11.463 -4.576 1.00 94.69 78 ALA A O 1
ATOM 614 N N . THR A 1 79 ? 2.009 11.039 -2.810 1.00 97.00 79 THR A N 1
ATOM 615 C CA . THR A 1 79 ? 3.093 10.439 -2.023 1.00 97.00 79 THR A CA 1
ATOM 616 C C . THR A 1 79 ? 3.383 9.025 -2.490 1.00 97.00 79 THR A C 1
ATOM 618 O O . THR A 1 79 ? 2.468 8.279 -2.846 1.00 97.00 79 THR A O 1
ATOM 621 N N . ARG A 1 80 ? 4.658 8.646 -2.432 1.00 97.25 80 ARG A N 1
ATOM 622 C CA . ARG A 1 80 ? 5.138 7.299 -2.738 1.00 97.25 80 ARG A CA 1
ATOM 623 C C . ARG A 1 80 ? 6.183 6.907 -1.719 1.00 97.25 80 ARG A C 1
ATOM 625 O O . ARG A 1 80 ? 7.025 7.734 -1.382 1.00 97.25 80 ARG A O 1
ATOM 632 N N . PHE A 1 81 ? 6.143 5.660 -1.271 1.00 98.25 81 PHE A N 1
ATOM 633 C CA . PHE A 1 81 ? 7.087 5.104 -0.308 1.00 98.25 81 PHE A CA 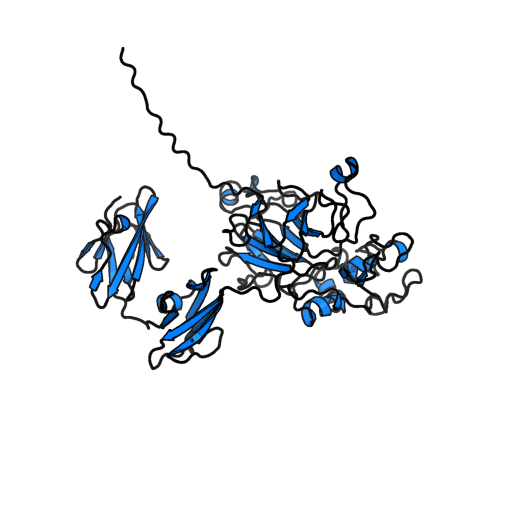1
ATOM 634 C C . PHE A 1 81 ? 7.548 3.731 -0.779 1.00 98.25 81 PHE A C 1
ATOM 636 O O . PHE A 1 81 ? 6.721 2.897 -1.153 1.00 98.25 81 PHE A O 1
ATOM 643 N N . TRP A 1 82 ? 8.854 3.479 -0.738 1.00 98.50 82 TRP A N 1
ATOM 644 C CA . TRP A 1 82 ? 9.413 2.190 -1.140 1.00 98.50 82 TRP A CA 1
ATOM 645 C C . TRP A 1 82 ? 10.670 1.818 -0.349 1.00 98.50 82 TRP A C 1
ATOM 647 O O . TRP A 1 82 ? 11.364 2.700 0.170 1.00 98.50 82 TRP A O 1
ATOM 657 N N . PRO A 1 83 ? 10.976 0.514 -0.229 1.00 98.12 83 PRO A N 1
ATOM 658 C CA . PRO A 1 83 ? 12.108 0.054 0.547 1.00 98.12 83 PRO A CA 1
ATOM 659 C C . PRO A 1 83 ? 13.387 -0.004 -0.292 1.00 98.12 83 PRO A C 1
ATOM 661 O O . PRO A 1 83 ? 13.389 -0.367 -1.468 1.00 98.12 83 PRO A O 1
ATOM 664 N N . LYS A 1 84 ? 14.502 0.254 0.381 1.00 98.00 84 LYS A N 1
ATOM 665 C CA . LYS A 1 84 ? 15.871 0.086 -0.094 1.00 98.00 84 LYS A CA 1
ATOM 666 C C . LYS A 1 84 ? 16.643 -0.782 0.890 1.00 98.00 84 LYS A C 1
ATOM 668 O O . LYS A 1 84 ? 16.359 -0.777 2.092 1.00 98.00 84 LYS A O 1
ATOM 673 N N . VAL A 1 85 ? 17.626 -1.533 0.402 1.00 96.88 85 VAL A N 1
ATOM 674 C CA . VAL A 1 85 ? 18.454 -2.411 1.247 1.00 96.88 85 VAL A CA 1
ATOM 675 C C . VAL A 1 85 ? 19.923 -2.358 0.864 1.00 96.88 85 VAL A C 1
ATOM 677 O O . VAL A 1 85 ? 20.274 -2.084 -0.283 1.00 96.88 85 VAL A O 1
ATOM 680 N N . ASN A 1 86 ? 20.780 -2.679 1.839 1.00 95.81 86 ASN A N 1
ATOM 681 C CA . ASN A 1 86 ? 22.239 -2.643 1.711 1.00 95.81 86 ASN A CA 1
ATOM 682 C C . ASN A 1 86 ? 22.736 -1.276 1.217 1.00 95.81 86 ASN A C 1
ATOM 684 O O . ASN A 1 86 ? 23.435 -1.186 0.210 1.00 95.81 86 ASN A O 1
ATOM 688 N N . CYS A 1 87 ? 22.305 -0.227 1.912 1.00 97.19 87 CYS A N 1
ATOM 689 C CA . CYS A 1 87 ? 22.698 1.157 1.678 1.00 97.19 87 CYS A CA 1
ATOM 690 C C . CYS A 1 87 ? 23.931 1.533 2.500 1.00 97.19 87 CYS A C 1
ATOM 692 O O . CYS A 1 87 ? 24.264 0.869 3.487 1.00 97.19 87 CYS A O 1
ATOM 694 N N . ASN A 1 88 ? 24.551 2.653 2.142 1.00 96.69 88 ASN A N 1
ATOM 695 C CA . ASN A 1 88 ? 25.512 3.334 2.994 1.00 96.69 88 ASN A CA 1
ATOM 696 C C . ASN A 1 88 ? 24.843 3.856 4.291 1.00 96.69 88 ASN A C 1
ATOM 698 O O . ASN A 1 88 ? 23.629 3.763 4.490 1.00 96.69 88 ASN A O 1
ATOM 702 N N . GLN A 1 89 ? 25.643 4.424 5.194 1.00 96.81 89 GLN A N 1
ATOM 703 C CA . GLN A 1 89 ? 25.190 4.904 6.511 1.00 96.81 89 GLN A CA 1
ATOM 704 C C . GLN A 1 89 ? 24.167 6.055 6.473 1.00 96.81 89 GLN A C 1
ATOM 706 O O . GLN A 1 89 ? 23.591 6.389 7.505 1.00 96.81 89 GLN A O 1
ATOM 711 N N . TYR A 1 90 ? 23.950 6.667 5.308 1.00 97.31 90 TYR A N 1
ATOM 712 C CA . TYR A 1 90 ? 22.973 7.735 5.090 1.00 97.31 90 TYR A CA 1
ATOM 713 C C . TYR A 1 90 ? 21.704 7.238 4.389 1.00 97.31 90 TYR A C 1
ATOM 715 O O . TYR A 1 90 ? 20.808 8.035 4.123 1.00 97.31 90 TYR A O 1
ATOM 723 N N . GLY A 1 91 ? 21.632 5.941 4.073 1.00 97.00 91 GLY A N 1
ATOM 724 C CA . GLY A 1 91 ? 20.521 5.362 3.334 1.00 97.00 91 GLY A CA 1
ATOM 725 C C . GLY A 1 91 ? 20.579 5.602 1.833 1.00 97.00 91 GLY A C 1
ATOM 726 O O . GLY A 1 91 ? 19.541 5.512 1.195 1.00 97.00 91 GLY A O 1
ATOM 727 N N . TYR A 1 92 ? 21.751 5.903 1.273 1.00 97.44 92 TYR A N 1
ATOM 728 C CA . TYR A 1 92 ? 21.980 6.070 -0.168 1.00 97.44 92 TYR A CA 1
ATOM 729 C C . TYR A 1 92 ? 22.951 5.008 -0.695 1.00 97.44 92 TYR A C 1
ATOM 731 O O . TYR A 1 92 ? 23.426 4.169 0.075 1.00 97.44 92 TYR A O 1
ATOM 739 N N . ASP A 1 93 ? 23.250 5.027 -1.996 1.00 95.56 93 ASP A N 1
ATOM 740 C CA . ASP A 1 93 ? 24.124 4.051 -2.666 1.00 95.56 93 ASP A CA 1
ATOM 741 C C . ASP A 1 93 ? 23.714 2.599 -2.358 1.00 95.56 93 ASP A C 1
ATOM 743 O O . ASP A 1 93 ? 24.536 1.735 -2.047 1.00 95.56 93 ASP A O 1
ATOM 747 N N . CYS A 1 94 ? 22.404 2.342 -2.368 1.00 95.12 94 CYS A N 1
ATOM 748 C CA . CYS A 1 94 ? 21.860 1.038 -2.021 1.00 95.12 94 CYS A CA 1
ATOM 749 C C . CYS A 1 94 ? 22.046 0.020 -3.143 1.00 95.12 94 CYS A C 1
ATOM 751 O O . CYS A 1 94 ? 21.858 0.312 -4.323 1.00 95.12 94 CYS A O 1
ATOM 753 N N . ARG A 1 95 ? 22.290 -1.236 -2.757 1.00 92.50 95 ARG A N 1
ATOM 754 C CA . ARG A 1 95 ? 22.292 -2.377 -3.688 1.00 92.50 95 ARG A CA 1
ATOM 755 C C . ARG A 1 95 ? 20.933 -2.589 -4.369 1.00 92.50 95 ARG A C 1
ATOM 757 O O . ARG A 1 95 ? 20.879 -3.091 -5.487 1.00 92.50 95 ARG A O 1
ATOM 764 N N . LEU A 1 96 ? 19.842 -2.244 -3.684 1.00 94.12 96 LEU A N 1
ATOM 765 C CA . LEU A 1 96 ? 18.468 -2.395 -4.165 1.00 94.12 96 LEU A CA 1
ATOM 766 C C . LEU A 1 96 ? 17.627 -1.189 -3.740 1.00 94.12 96 LEU A C 1
ATOM 768 O O . LEU A 1 96 ? 17.733 -0.744 -2.597 1.00 94.12 96 LEU A O 1
ATOM 772 N N . GLY A 1 97 ? 16.768 -0.717 -4.644 1.00 94.75 97 GLY A N 1
ATOM 773 C CA . GLY A 1 97 ? 15.753 0.309 -4.384 1.00 94.75 97 GLY A CA 1
ATOM 774 C C . GLY A 1 97 ? 16.208 1.765 -4.521 1.00 94.75 97 GLY A C 1
ATOM 775 O O . GLY A 1 97 ? 15.399 2.678 -4.372 1.00 94.75 97 GLY A O 1
ATOM 776 N N . GLU A 1 98 ? 17.481 2.010 -4.840 1.00 94.94 98 GLU A N 1
ATOM 777 C CA . GLU A 1 98 ? 18.016 3.353 -5.109 1.00 94.94 98 GLU A CA 1
ATOM 778 C C . GLU A 1 98 ? 17.617 3.837 -6.513 1.00 94.94 98 GLU A C 1
ATOM 780 O O . GLU A 1 98 ? 18.467 3.939 -7.392 1.00 94.94 98 GLU A O 1
ATOM 785 N N . SER A 1 99 ? 16.325 4.061 -6.763 1.00 93.25 99 SER A N 1
ATOM 786 C CA . SER A 1 99 ? 15.815 4.356 -8.112 1.00 93.25 99 SER A CA 1
ATOM 787 C C . SER A 1 99 ? 15.736 5.834 -8.476 1.00 93.25 99 SER A C 1
ATOM 789 O O . SER A 1 99 ? 15.523 6.173 -9.642 1.00 93.25 99 SER A O 1
ATOM 791 N N . THR A 1 100 ? 15.906 6.733 -7.507 1.00 92.62 100 THR A N 1
ATOM 792 C CA . THR A 1 100 ? 15.710 8.169 -7.721 1.00 92.62 100 THR A CA 1
ATOM 793 C C . THR A 1 100 ? 16.841 8.988 -7.122 1.00 92.62 100 THR A C 1
ATOM 795 O O . THR A 1 100 ? 17.218 8.812 -5.963 1.00 92.62 100 THR A O 1
ATOM 798 N N . ALA A 1 101 ? 17.329 9.937 -7.916 1.00 93.62 101 ALA A N 1
ATOM 799 C CA . ALA A 1 101 ? 18.258 10.970 -7.494 1.00 93.62 101 ALA A CA 1
ATOM 800 C C . ALA A 1 101 ? 17.634 11.866 -6.413 1.00 93.62 101 ALA A C 1
ATOM 802 O O . ALA A 1 101 ? 16.530 12.374 -6.595 1.00 93.62 101 ALA A O 1
ATOM 803 N N . VAL A 1 102 ? 18.360 12.123 -5.330 1.00 95.25 102 VAL A N 1
ATOM 804 C CA . VAL A 1 102 ? 18.015 13.127 -4.321 1.00 95.25 102 VAL A CA 1
ATOM 805 C C . VAL A 1 102 ? 19.031 14.266 -4.450 1.00 95.25 102 VAL A C 1
ATOM 807 O O . VAL A 1 102 ? 20.188 14.089 -4.060 1.00 95.25 102 VAL A O 1
ATOM 810 N N . PRO A 1 103 ? 18.647 15.433 -5.007 1.00 94.56 103 PRO A N 1
ATOM 811 C CA . PRO A 1 103 ? 19.593 16.494 -5.366 1.00 94.56 103 PRO A CA 1
ATOM 812 C C . PRO A 1 103 ? 20.541 16.905 -4.234 1.00 94.56 103 PRO A C 1
ATOM 814 O O . PRO A 1 103 ? 21.750 16.986 -4.442 1.00 94.56 103 PRO A O 1
ATOM 817 N N . ASP A 1 104 ? 20.018 17.071 -3.018 1.00 94.50 104 ASP A N 1
ATOM 818 C CA . ASP A 1 104 ? 20.819 17.441 -1.846 1.00 94.50 104 ASP A CA 1
ATOM 819 C C . ASP A 1 104 ? 21.830 16.355 -1.449 1.00 94.50 104 ASP A C 1
ATOM 821 O O . ASP A 1 104 ? 22.921 16.656 -0.962 1.00 94.50 104 ASP A O 1
ATOM 825 N N . ALA A 1 105 ? 21.491 15.082 -1.661 1.00 96.06 105 ALA A N 1
ATOM 826 C CA . ALA A 1 105 ? 22.373 13.958 -1.376 1.00 96.06 105 ALA A CA 1
ATOM 827 C C . ALA A 1 105 ? 23.517 13.876 -2.404 1.00 96.06 105 ALA A C 1
ATOM 829 O O . ALA A 1 105 ? 24.678 13.695 -2.028 1.00 96.06 105 ALA A O 1
ATOM 830 N N . ILE A 1 106 ? 23.216 14.110 -3.685 1.00 96.94 106 ILE A N 1
ATOM 831 C CA . ILE A 1 106 ? 24.232 14.219 -4.744 1.00 96.94 106 ILE A CA 1
ATOM 832 C C . ILE A 1 106 ? 25.153 15.412 -4.490 1.00 96.94 106 ILE A C 1
ATOM 834 O O . ILE A 1 106 ? 26.372 15.267 -4.528 1.00 96.94 106 ILE A O 1
ATOM 838 N N . ALA A 1 107 ? 24.593 16.587 -4.184 1.00 97.31 107 ALA A N 1
ATOM 839 C CA . ALA A 1 107 ? 25.369 17.804 -3.943 1.00 97.31 107 ALA A CA 1
ATOM 840 C C . ALA A 1 107 ? 26.361 17.650 -2.776 1.00 97.31 107 ALA A C 1
ATOM 842 O O . ALA A 1 107 ? 27.420 18.274 -2.764 1.00 97.31 107 ALA A O 1
ATOM 843 N N . ARG A 1 108 ? 26.035 16.791 -1.804 1.00 97.44 108 ARG A N 1
ATOM 844 C CA . ARG A 1 108 ? 26.893 16.452 -0.660 1.00 97.44 108 ARG A CA 1
ATOM 845 C C . ARG A 1 108 ? 27.858 15.293 -0.928 1.00 97.44 108 ARG A C 1
ATOM 847 O O . ARG A 1 108 ? 28.627 14.958 -0.031 1.00 97.44 108 ARG A O 1
ATOM 854 N N . GLY A 1 109 ? 27.806 14.665 -2.103 1.00 97.31 109 GLY A N 1
ATOM 855 C CA . GLY A 1 109 ? 28.622 13.496 -2.442 1.00 97.31 109 GLY A CA 1
ATOM 856 C C . GLY A 1 109 ? 28.306 12.261 -1.592 1.00 97.31 109 GLY A C 1
ATOM 857 O O . GLY A 1 109 ? 29.197 11.462 -1.325 1.00 97.31 109 GLY A O 1
ATOM 858 N N . ILE A 1 110 ? 27.067 12.130 -1.101 1.00 97.38 110 ILE A N 1
ATOM 859 C CA . ILE A 1 110 ? 26.625 10.964 -0.310 1.00 97.38 110 ILE A CA 1
ATOM 860 C C . ILE A 1 110 ? 25.772 9.979 -1.120 1.00 97.38 110 ILE A C 1
ATOM 862 O O . ILE A 1 110 ? 25.492 8.889 -0.627 1.00 97.38 110 ILE A O 1
ATOM 866 N N . GLN A 1 111 ? 25.344 10.374 -2.321 1.00 97.50 111 GLN A N 1
ATOM 867 C CA . GLN A 1 111 ? 24.590 9.557 -3.267 1.00 97.50 111 GLN A CA 1
ATOM 868 C C . GLN A 1 111 ? 25.224 9.689 -4.655 1.00 97.50 111 GLN A C 1
ATOM 870 O O . GLN A 1 111 ? 25.524 10.799 -5.101 1.00 97.50 111 GLN A O 1
ATOM 875 N N . HIS A 1 112 ? 25.385 8.565 -5.347 1.00 95.94 112 HIS A N 1
ATOM 876 C CA . HIS A 1 112 ? 26.063 8.475 -6.631 1.00 95.94 112 HIS A CA 1
ATOM 877 C C . HIS A 1 112 ? 25.237 7.666 -7.632 1.00 95.94 112 HIS A C 1
ATOM 879 O O . HIS A 1 112 ? 24.625 6.655 -7.295 1.00 95.94 112 HIS A O 1
ATOM 885 N N . GLY A 1 113 ? 25.237 8.113 -8.889 1.00 91.38 113 GLY A N 1
ATOM 886 C CA . GLY A 1 113 ? 24.713 7.325 -10.000 1.00 91.38 113 GLY A CA 1
ATOM 887 C C . GLY A 1 113 ? 25.730 6.288 -10.512 1.00 91.38 113 GLY A C 1
ATOM 888 O O . GLY A 1 113 ? 26.912 6.357 -10.166 1.00 91.38 113 GLY A O 1
ATOM 889 N N . PRO A 1 114 ? 25.307 5.370 -11.398 1.00 89.56 114 PRO A N 1
ATOM 890 C CA . PRO A 1 114 ? 23.945 5.226 -11.911 1.00 89.56 114 PRO A CA 1
ATOM 891 C C . PRO A 1 114 ? 22.980 4.625 -10.877 1.00 89.56 114 PRO A C 1
ATOM 893 O O . PRO A 1 114 ? 23.375 3.839 -10.019 1.00 89.56 114 PRO A O 1
ATOM 896 N N . PHE A 1 115 ? 21.706 4.999 -10.982 1.00 91.94 115 PHE A N 1
ATOM 897 C CA . PHE A 1 115 ? 20.644 4.542 -10.086 1.00 91.94 115 PHE A CA 1
ATOM 898 C C . PHE A 1 115 ? 20.101 3.171 -10.492 1.00 91.94 115 PHE A C 1
ATOM 900 O O . PHE A 1 115 ? 20.173 2.767 -11.655 1.00 91.94 115 PHE A O 1
ATOM 907 N N . ALA A 1 116 ? 19.538 2.454 -9.523 1.00 91.81 116 ALA A N 1
ATOM 908 C CA . ALA A 1 116 ? 18.835 1.209 -9.778 1.00 91.81 116 ALA A CA 1
ATOM 909 C C . ALA A 1 116 ? 17.570 1.459 -10.627 1.00 91.81 116 ALA A C 1
ATOM 911 O O . ALA A 1 116 ? 17.015 2.559 -10.616 1.00 91.81 116 ALA A O 1
ATOM 912 N N . PRO A 1 117 ? 17.072 0.447 -11.351 1.00 92.75 117 PRO A N 1
ATOM 913 C CA . PRO A 1 117 ? 15.766 0.533 -11.989 1.00 92.75 117 PRO A CA 1
ATOM 914 C C . PRO A 1 117 ? 14.648 0.810 -10.985 1.00 92.75 117 PRO A C 1
ATOM 916 O O . PRO A 1 117 ? 14.689 0.313 -9.858 1.00 92.75 117 PRO A O 1
ATOM 919 N N . ASP A 1 118 ? 13.630 1.566 -11.399 1.00 93.50 118 ASP A N 1
ATOM 920 C CA . ASP A 1 118 ? 12.488 1.917 -10.547 1.00 93.50 118 ASP A CA 1
ATOM 921 C C . ASP A 1 118 ? 11.461 0.786 -10.412 1.00 93.50 118 ASP A C 1
ATOM 923 O O . ASP A 1 118 ? 10.267 0.990 -10.531 1.00 93.50 118 ASP A O 1
ATOM 927 N N . ILE A 1 119 ? 11.924 -0.430 -10.143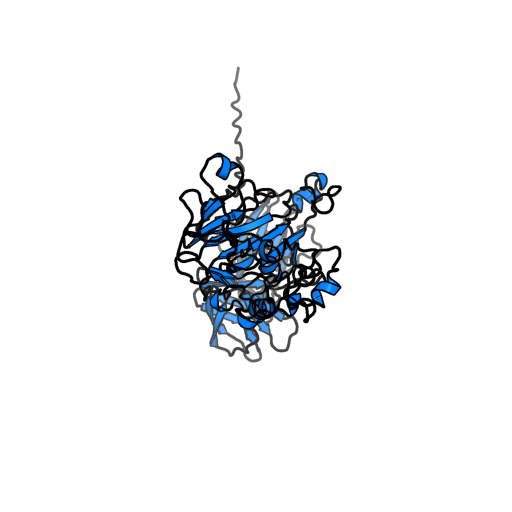 1.00 95.50 119 ILE A N 1
ATOM 928 C CA . ILE A 1 119 ? 11.109 -1.653 -10.083 1.00 95.50 119 ILE A CA 1
ATOM 929 C C . ILE A 1 119 ? 10.613 -1.953 -8.666 1.00 95.50 119 ILE A C 1
ATOM 931 O O . ILE A 1 119 ? 10.652 -3.089 -8.200 1.00 95.50 119 ILE A O 1
ATOM 935 N N . ASN A 1 120 ? 10.245 -0.915 -7.925 1.00 96.38 120 ASN A N 1
ATOM 936 C CA . ASN A 1 120 ? 10.066 -1.005 -6.482 1.00 96.38 120 ASN A CA 1
ATOM 937 C C . ASN A 1 120 ? 8.672 -1.474 -6.068 1.00 96.38 120 ASN A C 1
ATOM 939 O O . ASN A 1 120 ? 7.671 -1.031 -6.619 1.00 96.38 120 ASN A O 1
ATOM 943 N N . SER A 1 121 ? 8.612 -2.264 -4.993 1.00 97.75 121 SER A N 1
ATOM 944 C CA . SER A 1 121 ? 7.367 -2.482 -4.252 1.00 97.75 121 SER A CA 1
ATOM 945 C C . SER A 1 121 ? 6.945 -1.180 -3.565 1.00 97.75 121 SER A C 1
ATOM 947 O O . SER A 1 121 ? 7.600 -0.755 -2.607 1.00 97.75 121 SER A O 1
ATOM 949 N N . LYS A 1 122 ? 5.882 -0.537 -4.056 1.00 97.44 122 LYS A N 1
ATOM 950 C CA . LYS A 1 122 ? 5.483 0.817 -3.647 1.00 97.44 122 LYS A CA 1
ATOM 951 C C . LYS A 1 122 ? 4.182 0.818 -2.847 1.00 97.44 122 LYS A C 1
ATOM 953 O O . LYS A 1 122 ? 3.250 0.070 -3.135 1.00 97.44 122 LYS A O 1
ATOM 958 N N . PHE A 1 123 ? 4.114 1.708 -1.864 1.00 97.56 123 PHE A N 1
ATOM 959 C CA . PHE A 1 123 ? 2.856 2.228 -1.334 1.00 97.56 123 PHE A CA 1
ATOM 960 C C . PHE A 1 123 ? 2.671 3.642 -1.870 1.00 97.56 123 PHE A C 1
ATOM 962 O O . PHE A 1 123 ? 3.554 4.485 -1.692 1.00 97.56 123 PHE A O 1
ATOM 969 N N . GLU A 1 124 ? 1.541 3.898 -2.517 1.00 96.56 124 GLU A N 1
ATOM 970 C CA . GLU A 1 124 ? 1.223 5.202 -3.093 1.00 96.56 124 GLU A CA 1
ATOM 971 C C . GLU A 1 124 ? -0.069 5.732 -2.480 1.00 96.56 124 GLU A C 1
ATOM 973 O O . GLU A 1 124 ? -1.023 4.978 -2.277 1.00 96.56 124 GLU A O 1
ATOM 978 N N . ALA A 1 125 ? -0.107 7.029 -2.175 1.00 96.50 125 ALA A N 1
ATOM 979 C CA . ALA A 1 125 ? -1.297 7.652 -1.614 1.00 96.50 125 ALA A CA 1
ATOM 980 C C . ALA A 1 125 ? -1.432 9.135 -1.976 1.00 96.50 125 ALA A C 1
ATOM 982 O O . ALA A 1 125 ? -0.475 9.911 -1.920 1.00 96.50 125 ALA A O 1
ATOM 983 N N . THR A 1 126 ? -2.666 9.537 -2.265 1.00 97.25 126 THR A N 1
ATOM 984 C CA . THR A 1 126 ? -3.145 10.914 -2.159 1.00 97.25 126 THR A CA 1
ATOM 985 C C . THR A 1 126 ? -4.065 10.990 -0.963 1.00 97.25 126 THR A C 1
ATOM 987 O O . THR A 1 126 ? -5.139 10.400 -0.931 1.00 97.25 126 THR A O 1
ATOM 990 N N . TRP A 1 127 ? -3.620 11.715 0.041 1.00 98.00 127 TRP A N 1
ATOM 991 C CA . TRP A 1 127 ? -4.248 11.775 1.332 1.00 98.00 127 TRP A CA 1
ATOM 992 C C . TRP A 1 127 ? -5.302 12.870 1.426 1.00 98.00 127 TRP A C 1
ATOM 994 O O . TRP A 1 127 ? -4.992 14.043 1.200 1.00 98.00 127 TRP A O 1
ATOM 1004 N N . GLY A 1 128 ? -6.500 12.495 1.867 1.00 98.00 128 GLY A N 1
ATOM 1005 C CA . GLY A 1 128 ? -7.586 13.436 2.094 1.00 98.00 128 GLY A CA 1
ATOM 1006 C C . GLY A 1 128 ? -7.289 14.426 3.220 1.0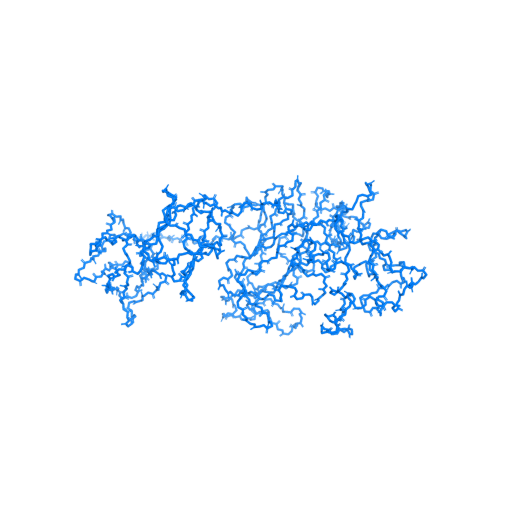0 98.00 128 GLY A C 1
ATOM 1007 O O . GLY A 1 128 ? -6.561 14.137 4.175 1.00 98.00 128 GLY A O 1
ATOM 1008 N N . CYS A 1 129 ? -7.893 15.601 3.111 1.00 98.44 129 CYS A N 1
ATOM 1009 C CA . CYS A 1 129 ? -7.971 16.593 4.171 1.00 98.44 129 CYS A CA 1
ATOM 1010 C C . CYS A 1 129 ? -8.855 16.060 5.304 1.00 98.44 129 CYS A C 1
ATOM 1012 O O . CYS A 1 129 ? -9.936 15.527 5.053 1.00 98.44 129 CYS A O 1
ATOM 1014 N N . LEU A 1 130 ? -8.430 16.190 6.561 1.00 97.75 130 LEU A N 1
ATOM 1015 C CA . LEU A 1 130 ? -9.251 15.741 7.682 1.00 97.75 130 LEU A CA 1
ATOM 1016 C C . LEU A 1 130 ? -10.588 16.487 7.703 1.00 97.75 130 LEU A C 1
ATOM 1018 O O . LEU A 1 130 ? -10.637 17.711 7.560 1.00 97.75 130 LEU A O 1
ATOM 1022 N N . GLN A 1 131 ? -11.665 15.744 7.968 1.00 96.94 131 GLN A N 1
ATOM 1023 C CA . GLN A 1 131 ? -13.039 16.257 7.961 1.00 96.94 131 GLN A CA 1
ATOM 1024 C C . GLN A 1 131 ? -13.199 17.523 8.819 1.00 96.94 131 GLN A C 1
ATOM 1026 O O . GLN A 1 131 ? -13.817 18.490 8.390 1.00 96.94 131 GLN A O 1
ATOM 1031 N N . ALA A 1 132 ? -12.560 17.569 9.994 1.00 97.00 132 ALA A N 1
ATOM 1032 C CA . ALA A 1 132 ? -12.621 18.717 10.901 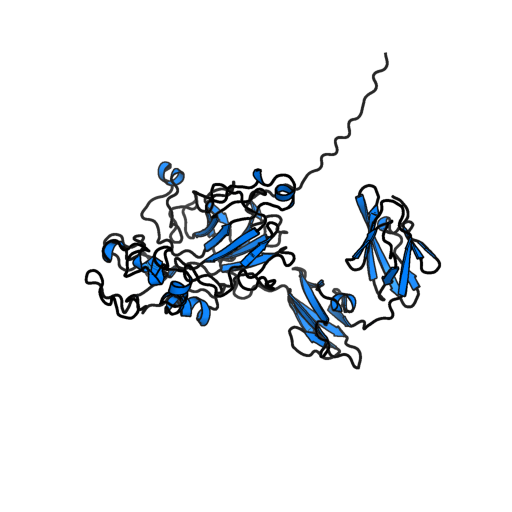1.00 97.00 132 ALA A CA 1
ATOM 1033 C C . ALA A 1 132 ? -12.039 20.019 10.310 1.00 97.00 132 ALA A C 1
ATOM 1035 O O . ALA A 1 132 ? -12.457 21.112 10.698 1.00 97.00 132 ALA A O 1
ATOM 1036 N N . ILE A 1 133 ? -11.069 19.917 9.395 1.00 97.81 133 ILE A N 1
ATOM 1037 C CA . ILE A 1 133 ? -10.522 21.065 8.664 1.00 97.81 133 ILE A CA 1
ATOM 1038 C C . ILE A 1 133 ? -11.429 21.387 7.482 1.00 97.81 133 ILE A C 1
ATOM 1040 O O . ILE A 1 133 ? -11.840 22.539 7.339 1.00 97.81 133 ILE A O 1
ATOM 1044 N N . PHE A 1 134 ? -11.773 20.371 6.686 1.00 97.75 134 PHE A N 1
ATOM 1045 C CA . PHE A 1 134 ? -12.597 20.519 5.489 1.00 97.75 134 PHE A CA 1
ATOM 1046 C C . PHE A 1 134 ? -13.950 21.184 5.789 1.00 97.75 134 PHE A C 1
ATOM 1048 O O . PHE A 1 134 ? -14.316 22.142 5.114 1.00 97.75 134 PHE A O 1
ATOM 1055 N N . ASP A 1 135 ? -14.642 20.765 6.853 1.00 97.50 135 ASP A N 1
ATOM 1056 C CA . ASP A 1 135 ? -15.933 21.336 7.272 1.00 97.50 135 ASP A CA 1
ATOM 1057 C C . ASP A 1 135 ? -15.824 22.798 7.720 1.00 97.50 135 ASP A C 1
ATOM 1059 O O . ASP A 1 135 ? -16.769 23.576 7.582 1.00 97.50 135 ASP A O 1
ATOM 1063 N N . LYS A 1 136 ? -14.679 23.182 8.296 1.00 97.75 136 LYS A N 1
ATOM 1064 C CA . LYS A 1 136 ? -14.462 24.529 8.832 1.00 97.75 136 LYS A CA 1
ATOM 1065 C C . LYS A 1 136 ? -14.017 25.505 7.749 1.00 97.75 136 LYS A C 1
ATOM 1067 O O . LYS A 1 136 ? -14.471 26.648 7.740 1.00 97.75 136 LYS A O 1
ATOM 1072 N N . ASN A 1 137 ? -13.070 25.096 6.909 1.00 97.50 137 ASN A N 1
ATOM 1073 C CA . ASN A 1 137 ? -12.557 25.895 5.807 1.00 97.50 137 ASN A CA 1
ATOM 1074 C C . ASN A 1 137 ? -11.840 24.993 4.778 1.00 97.50 137 ASN A C 1
ATOM 1076 O O . ASN A 1 137 ? -10.646 24.723 4.943 1.00 97.50 137 ASN A O 1
ATOM 1080 N N . PRO A 1 138 ? -12.517 24.573 3.696 1.00 96.69 138 PRO A N 1
ATOM 1081 C CA . PRO A 1 138 ? -11.934 23.678 2.695 1.00 96.69 138 PRO A CA 1
ATOM 1082 C C . PRO A 1 138 ? -10.769 24.315 1.921 1.00 96.69 138 PRO A C 1
ATOM 1084 O O . PRO A 1 138 ? -9.930 23.597 1.387 1.00 96.69 138 PRO A O 1
ATOM 1087 N N . ASN A 1 139 ? -10.640 25.648 1.925 1.00 97.31 139 ASN A N 1
ATOM 1088 C CA . ASN A 1 139 ? -9.506 26.339 1.298 1.00 97.31 139 ASN A CA 1
ATOM 1089 C C . ASN A 1 139 ? -8.190 26.168 2.080 1.00 97.31 139 ASN A C 1
ATOM 1091 O O . ASN A 1 139 ? -7.134 26.558 1.590 1.00 97.31 139 ASN A O 1
ATOM 1095 N N . LEU A 1 140 ? -8.237 25.624 3.305 1.00 97.62 140 LEU A N 1
ATOM 1096 C CA . LEU A 1 140 ? -7.034 25.245 4.056 1.00 97.62 140 LEU A CA 1
ATOM 1097 C C . LEU A 1 140 ? -6.483 23.880 3.638 1.00 97.62 140 LEU A C 1
ATOM 1099 O O . LEU A 1 140 ? -5.363 23.547 4.019 1.00 97.62 140 LEU A O 1
ATOM 1103 N N . CYS A 1 141 ? -7.259 23.083 2.903 1.00 98.31 141 CYS A N 1
ATOM 1104 C CA . CYS A 1 141 ? -6.812 21.786 2.422 1.00 98.31 141 CYS A CA 1
ATOM 1105 C C . CYS A 1 141 ? -5.739 21.958 1.334 1.00 98.31 141 CYS A C 1
ATOM 1107 O O . CYS A 1 141 ? -5.702 22.964 0.622 1.00 98.31 141 CYS A O 1
ATOM 1109 N N . ALA A 1 142 ? -4.843 20.982 1.198 1.00 97.38 142 ALA A N 1
ATOM 1110 C CA . ALA A 1 142 ? -3.783 21.020 0.196 1.00 97.38 142 ALA A CA 1
ATOM 1111 C C . ALA A 1 142 ? -4.365 21.076 -1.229 1.00 97.38 142 ALA A C 1
ATOM 1113 O O . ALA A 1 142 ? -5.467 20.591 -1.481 1.00 97.38 142 ALA A O 1
ATOM 1114 N N . THR A 1 143 ? -3.639 21.676 -2.171 1.00 96.88 143 THR A N 1
ATOM 1115 C CA . THR A 1 143 ? -4.055 21.751 -3.580 1.00 96.88 143 THR A CA 1
ATOM 1116 C C . THR A 1 143 ? -4.100 20.360 -4.214 1.00 96.88 143 THR A C 1
ATOM 1118 O O . THR A 1 143 ? -3.211 19.540 -3.987 1.00 96.88 143 THR A O 1
ATOM 1121 N N . ASN A 1 144 ? -5.109 20.099 -5.047 1.00 94.75 144 ASN A N 1
ATOM 1122 C CA . ASN A 1 144 ? -5.170 18.887 -5.856 1.00 94.75 144 ASN A CA 1
ATOM 1123 C C . ASN A 1 144 ? -4.271 19.041 -7.099 1.00 94.75 144 ASN A C 1
ATOM 1125 O O . ASN A 1 144 ? -4.592 19.851 -7.969 1.00 94.75 144 ASN A O 1
ATOM 1129 N N . PRO A 1 145 ? -3.183 18.266 -7.252 1.00 91.06 145 PRO A N 1
ATOM 1130 C CA . PRO A 1 145 ? -2.278 18.419 -8.392 1.00 91.06 145 PRO A CA 1
ATOM 1131 C C . PRO A 1 145 ? -2.929 18.063 -9.735 1.00 91.06 145 PRO A C 1
ATOM 1133 O O . PRO A 1 145 ? -2.533 18.605 -10.762 1.00 91.06 145 PRO A O 1
ATOM 1136 N N . SER A 1 146 ? -3.953 17.202 -9.741 1.00 88.25 146 SER A N 1
ATOM 1137 C CA . SER A 1 146 ? -4.675 16.824 -10.967 1.00 88.25 146 SER A CA 1
ATOM 1138 C C . SER A 1 146 ? -5.695 17.879 -11.403 1.00 88.25 146 SER A C 1
ATOM 1140 O O . SER A 1 146 ? -6.145 17.882 -12.545 1.00 88.25 146 SER A O 1
ATOM 1142 N N . ALA A 1 147 ? -6.066 18.784 -10.496 1.00 93.62 147 ALA A N 1
ATOM 1143 C CA . ALA A 1 147 ? -6.956 19.905 -10.761 1.00 93.62 147 ALA A CA 1
ATOM 1144 C C . ALA A 1 147 ? -6.505 21.109 -9.915 1.00 93.62 147 ALA A C 1
ATOM 1146 O O . ALA A 1 147 ? -7.132 21.392 -8.891 1.00 93.62 147 ALA A O 1
ATOM 1147 N N . PRO A 1 148 ? -5.429 21.821 -10.316 1.00 94.12 148 PRO A N 1
ATOM 1148 C CA . PRO A 1 148 ? -4.753 22.817 -9.470 1.00 94.12 148 PRO A CA 1
ATOM 1149 C C . PRO A 1 148 ? -5.618 23.995 -9.000 1.00 94.12 148 PRO A C 1
ATOM 1151 O O . PRO A 1 148 ? -5.246 24.704 -8.071 1.00 94.12 148 PRO A O 1
ATOM 1154 N N . SER A 1 149 ? -6.777 24.213 -9.627 1.00 96.00 149 SER A N 1
ATOM 1155 C CA . SER A 1 149 ? -7.789 25.186 -9.201 1.00 96.00 149 SER A CA 1
ATOM 1156 C C . SER A 1 149 ? -8.668 24.703 -8.039 1.00 96.00 149 SER A C 1
ATOM 1158 O O . SER A 1 149 ? -9.557 25.431 -7.602 1.00 96.00 149 SER A O 1
ATOM 1160 N N . THR A 1 150 ? -8.456 23.480 -7.551 1.00 96.81 150 THR A N 1
ATOM 1161 C CA . THR A 1 150 ? -9.249 22.839 -6.498 1.00 96.81 150 THR A CA 1
ATOM 1162 C C . THR A 1 150 ? -8.362 22.359 -5.350 1.00 96.81 150 THR A C 1
ATOM 1164 O O . THR A 1 150 ? -7.162 22.123 -5.513 1.00 96.81 150 THR A O 1
ATOM 1167 N N . HIS A 1 151 ? -8.967 22.201 -4.176 1.00 97.75 151 HIS A N 1
ATOM 1168 C CA . HIS A 1 151 ? -8.325 21.628 -2.997 1.00 97.75 151 HIS A CA 1
ATOM 1169 C C . HIS A 1 151 ? -8.711 20.152 -2.840 1.00 97.75 151 HIS A C 1
ATOM 1171 O O . HIS A 1 151 ? -9.757 19.718 -3.328 1.00 97.75 151 HIS A O 1
ATOM 1177 N N . LEU A 1 152 ? -7.868 19.376 -2.159 1.00 97.75 152 LEU A N 1
ATOM 1178 C CA . LEU A 1 152 ? -8.164 17.994 -1.797 1.00 97.75 152 LEU A CA 1
ATOM 1179 C C . LEU A 1 152 ? -9.423 17.933 -0.924 1.00 97.75 152 LEU A C 1
ATOM 1181 O O . LEU A 1 152 ? -9.635 18.761 -0.036 1.00 97.75 152 LEU A O 1
ATOM 1185 N N . ASN A 1 153 ? -10.251 16.925 -1.183 1.00 97.44 153 ASN A N 1
ATOM 1186 C CA . ASN A 1 153 ? -11.431 16.615 -0.385 1.00 97.44 153 ASN A CA 1
ATOM 1187 C C . ASN A 1 153 ? -11.053 15.718 0.810 1.00 97.44 153 ASN A C 1
ATOM 1189 O O . ASN A 1 153 ? -9.880 15.582 1.154 1.00 97.44 153 ASN A O 1
ATOM 1193 N N . THR A 1 154 ? -12.043 15.103 1.456 1.00 97.50 154 THR A N 1
ATOM 1194 C CA . THR A 1 154 ? -11.840 14.222 2.617 1.00 97.50 154 THR A CA 1
ATOM 1195 C C . THR A 1 154 ? -11.576 12.761 2.246 1.00 97.50 154 THR A C 1
ATOM 1197 O O . THR A 1 154 ? -11.607 11.888 3.115 1.00 97.50 154 THR A O 1
ATOM 1200 N N . GLU A 1 155 ? -11.297 12.475 0.973 1.00 97.12 155 GLU A N 1
ATOM 1201 C CA . GLU A 1 155 ? -11.022 11.130 0.476 1.00 97.12 155 GLU A CA 1
ATOM 1202 C C . GLU A 1 155 ? -9.514 10.894 0.356 1.00 97.12 155 GLU A C 1
ATOM 1204 O O . GLU A 1 155 ? -8.780 11.669 -0.256 1.00 97.12 155 GLU A O 1
ATOM 1209 N N . THR A 1 156 ? -9.058 9.785 0.927 1.00 97.31 156 THR A N 1
ATOM 1210 C CA . THR A 1 156 ? -7.730 9.225 0.712 1.00 97.31 156 THR A CA 1
ATOM 1211 C C . THR A 1 156 ? -7.801 8.163 -0.376 1.00 97.31 156 THR A C 1
ATOM 1213 O O . THR A 1 156 ? -8.471 7.140 -0.222 1.00 97.31 156 THR A O 1
ATOM 1216 N N . TRP A 1 157 ? -7.062 8.400 -1.449 1.00 95.50 157 TRP A N 1
ATOM 1217 C CA . TRP A 1 157 ? -6.829 7.473 -2.549 1.00 95.50 157 TRP A CA 1
ATOM 1218 C C . TRP A 1 157 ? -5.491 6.792 -2.322 1.00 95.50 157 TRP A C 1
ATOM 1220 O O . TRP A 1 157 ? -4.515 7.476 -2.017 1.00 95.50 157 TRP A O 1
ATOM 1230 N N . TRP A 1 158 ? -5.417 5.474 -2.453 1.00 95.50 158 TRP A N 1
ATOM 1231 C CA . TRP A 1 158 ? -4.172 4.754 -2.210 1.00 95.50 158 TRP A CA 1
ATOM 1232 C C . TRP A 1 158 ? -4.135 3.429 -2.965 1.00 95.50 158 TRP A C 1
ATOM 1234 O O . TRP A 1 158 ? -5.172 2.914 -3.381 1.00 95.50 158 TRP A O 1
ATOM 1244 N N . ASN A 1 159 ? -2.939 2.867 -3.109 1.00 94.81 159 ASN A N 1
ATOM 1245 C CA . ASN A 1 159 ? -2.749 1.506 -3.590 1.00 94.81 159 ASN A CA 1
ATOM 1246 C C . ASN A 1 159 ? -1.441 0.898 -3.047 1.00 94.81 159 ASN A C 1
ATOM 1248 O O . ASN A 1 159 ? -0.549 1.593 -2.547 1.00 94.81 159 ASN A O 1
ATOM 1252 N N . GLY A 1 160 ? -1.354 -0.429 -3.129 1.00 95.69 160 GLY A N 1
ATOM 1253 C CA . GLY A 1 160 ? -0.073 -1.116 -3.248 1.00 95.69 160 GLY A CA 1
ATOM 1254 C C . GLY A 1 160 ? 0.236 -1.277 -4.730 1.00 95.69 160 GLY A C 1
ATOM 1255 O O . GLY A 1 160 ? -0.623 -1.750 -5.476 1.00 95.69 160 GLY A O 1
ATOM 1256 N N . SER A 1 161 ? 1.431 -0.884 -5.151 1.00 96.25 161 SER A N 1
ATOM 1257 C CA . SER A 1 161 ? 1.800 -0.813 -6.561 1.00 96.25 161 SER A CA 1
ATOM 1258 C C . SER A 1 161 ? 3.005 -1.694 -6.858 1.00 96.25 161 SER A C 1
ATOM 1260 O O . SER A 1 161 ? 4.028 -1.673 -6.165 1.00 96.25 161 SER A O 1
ATOM 1262 N N . ALA A 1 162 ? 2.833 -2.496 -7.900 1.00 97.19 162 ALA A N 1
ATOM 1263 C CA . ALA A 1 162 ? 3.854 -3.213 -8.640 1.00 97.19 162 ALA A CA 1
ATOM 1264 C C . ALA A 1 162 ? 3.837 -2.789 -10.128 1.00 97.19 162 ALA A C 1
ATOM 1266 O O . ALA A 1 162 ? 4.319 -3.515 -10.992 1.00 97.19 162 ALA A O 1
ATOM 1267 N N . VAL A 1 163 ? 3.278 -1.612 -10.446 1.00 97.31 163 VAL A N 1
ATOM 1268 C CA . VAL A 1 163 ? 3.122 -1.111 -11.826 1.00 97.31 163 VAL A CA 1
ATOM 1269 C C . VAL A 1 163 ? 4.470 -0.966 -12.524 1.00 97.31 163 VAL A C 1
ATOM 1271 O O . VAL A 1 163 ? 4.589 -1.255 -13.714 1.00 97.31 163 VAL A O 1
ATOM 1274 N N . ASP A 1 164 ? 5.504 -0.582 -11.780 1.00 96.88 164 ASP A N 1
ATOM 1275 C CA . ASP A 1 164 ? 6.863 -0.467 -12.306 1.00 96.88 164 ASP A CA 1
ATOM 1276 C C . ASP A 1 164 ? 7.692 -1.746 -12.100 1.00 96.88 164 ASP A C 1
ATOM 1278 O O . ASP A 1 164 ? 8.794 -1.879 -12.625 1.00 96.88 164 ASP A O 1
ATOM 1282 N N . GLY A 1 165 ? 7.184 -2.720 -11.348 1.00 97.94 165 GLY A N 1
ATOM 1283 C CA . GLY A 1 165 ? 7.941 -3.881 -10.900 1.00 97.94 165 GLY A CA 1
ATOM 1284 C C . GLY A 1 165 ? 7.803 -4.130 -9.402 1.00 97.94 165 GLY A C 1
ATOM 1285 O O . GLY A 1 165 ? 7.049 -3.457 -8.709 1.00 97.94 165 GLY A O 1
ATOM 1286 N N . TYR A 1 166 ? 8.540 -5.111 -8.885 1.00 98.31 166 TYR A N 1
ATOM 1287 C CA . TYR A 1 166 ? 8.621 -5.341 -7.441 1.00 98.31 166 TYR A CA 1
ATOM 1288 C C . TYR A 1 166 ? 10.015 -5.779 -6.983 1.00 98.31 166 TYR A C 1
ATOM 1290 O O . TYR A 1 166 ? 10.788 -6.388 -7.731 1.00 98.31 166 TYR A O 1
ATOM 1298 N N . THR A 1 167 ? 10.307 -5.512 -5.706 1.00 97.81 167 THR A N 1
ATOM 1299 C CA . THR A 1 167 ? 11.559 -5.891 -5.033 1.00 97.81 167 THR A CA 1
ATOM 1300 C C . THR A 1 167 ? 11.295 -6.775 -3.817 1.00 97.81 167 THR A C 1
ATOM 1302 O O . THR A 1 167 ? 11.568 -7.973 -3.851 1.00 97.81 167 THR A O 1
ATOM 1305 N N . LEU A 1 168 ? 10.744 -6.208 -2.740 1.00 97.69 168 LEU A N 1
ATOM 1306 C CA . LEU A 1 168 ? 10.455 -6.924 -1.493 1.00 97.69 168 LEU A CA 1
ATOM 1307 C C . LEU A 1 168 ? 8.970 -7.303 -1.384 1.00 97.69 168 LEU A C 1
ATOM 1309 O O . LEU A 1 168 ? 8.118 -6.513 -1.798 1.00 97.69 168 LEU A O 1
ATOM 1313 N N . PRO A 1 169 ? 8.626 -8.450 -0.770 1.00 97.50 169 PRO A N 1
ATOM 1314 C CA . PRO A 1 169 ? 7.247 -8.736 -0.400 1.00 97.50 169 PRO A CA 1
ATOM 1315 C C . PRO A 1 169 ? 6.748 -7.756 0.653 1.00 97.50 169 PRO A C 1
ATOM 1317 O O . PRO A 1 169 ? 7.510 -7.286 1.504 1.00 97.50 169 PRO A O 1
ATOM 1320 N N . TYR A 1 170 ? 5.452 -7.467 0.615 1.00 97.94 170 TYR A N 1
ATOM 1321 C CA . TYR A 1 170 ? 4.840 -6.506 1.520 1.00 97.94 170 TYR A CA 1
ATOM 1322 C C . TYR A 1 170 ? 3.369 -6.813 1.789 1.00 97.94 170 TYR A C 1
ATOM 1324 O O . TYR A 1 170 ? 2.720 -7.550 1.056 1.00 97.94 170 TYR A O 1
ATOM 1332 N N . ASN A 1 171 ? 2.833 -6.260 2.868 1.00 96.31 171 ASN A N 1
ATOM 1333 C CA . ASN A 1 171 ? 1.419 -6.346 3.206 1.00 96.31 171 ASN A CA 1
ATOM 1334 C C . ASN A 1 171 ? 0.945 -4.991 3.727 1.00 96.31 171 ASN A C 1
ATOM 1336 O O . ASN A 1 171 ? 1.576 -4.430 4.616 1.00 96.31 171 ASN A O 1
ATOM 1340 N N . ILE A 1 172 ? -0.161 -4.482 3.199 1.00 96.56 172 ILE A N 1
ATOM 1341 C CA . ILE A 1 172 ? -0.766 -3.217 3.606 1.00 96.56 172 ILE A CA 1
ATOM 1342 C C . ILE A 1 172 ? -2.018 -3.532 4.411 1.00 96.56 172 ILE A C 1
ATOM 1344 O O . ILE A 1 172 ? -2.986 -4.085 3.889 1.00 96.56 172 ILE A O 1
ATOM 1348 N N . VAL A 1 173 ? -2.000 -3.163 5.687 1.00 95.31 173 VAL A N 1
ATOM 1349 C CA . VAL A 1 173 ? -3.142 -3.276 6.591 1.00 95.31 173 VAL A CA 1
ATOM 1350 C C . VAL A 1 173 ? -3.822 -1.921 6.690 1.00 95.31 173 VAL A C 1
ATOM 1352 O O . VAL A 1 173 ? -3.192 -0.928 7.048 1.00 95.31 173 VAL A O 1
ATOM 1355 N N . VAL A 1 174 ? -5.121 -1.896 6.418 1.00 95.38 174 VAL A N 1
ATOM 1356 C CA . VAL A 1 174 ? -5.963 -0.716 6.620 1.00 95.38 174 VAL A CA 1
ATOM 1357 C C . VAL A 1 174 ? -6.589 -0.793 8.007 1.00 95.38 174 VAL A C 1
ATOM 1359 O O . VAL A 1 174 ? -7.094 -1.839 8.414 1.00 95.38 174 VAL A O 1
ATOM 1362 N N . LYS A 1 175 ? -6.523 0.306 8.755 1.00 94.38 175 LYS A N 1
ATOM 1363 C CA . LYS A 1 175 ? -7.002 0.414 10.135 1.00 94.38 175 LYS A CA 1
ATOM 1364 C C . LYS A 1 175 ? -7.823 1.683 10.307 1.00 94.38 175 LYS A C 1
ATOM 1366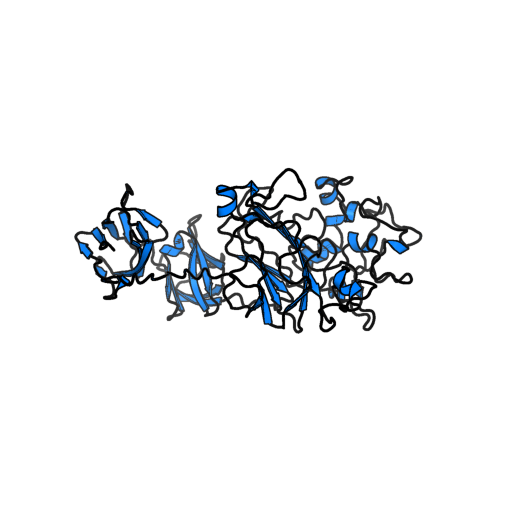 O O . LYS A 1 175 ? -7.600 2.674 9.616 1.00 94.38 175 LYS A O 1
ATOM 1371 N N . LYS A 1 176 ? -8.717 1.666 11.302 1.00 93.38 176 LYS A N 1
ATOM 1372 C CA . LYS A 1 176 ? -9.550 2.819 11.693 1.00 93.38 176 LYS A CA 1
ATOM 1373 C C . LYS A 1 176 ? -10.244 3.483 10.490 1.00 93.38 176 LYS A C 1
ATOM 1375 O O . LYS A 1 176 ? -10.398 4.697 10.458 1.00 93.38 176 LYS A O 1
ATOM 1380 N N . ASP A 1 177 ? -10.645 2.696 9.493 1.00 92.56 177 ASP A N 1
ATOM 1381 C CA . ASP A 1 177 ? -11.350 3.215 8.322 1.00 92.56 177 ASP A CA 1
ATOM 1382 C C . ASP A 1 177 ? -12.823 3.504 8.632 1.00 92.56 177 ASP A C 1
ATOM 1384 O O . ASP A 1 177 ? -13.439 4.295 7.933 1.00 92.56 177 ASP A O 1
ATOM 1388 N N . GLU A 1 178 ? -13.402 2.899 9.674 1.00 91.62 178 GLU A N 1
ATOM 1389 C CA . GLU A 1 178 ? -14.802 3.117 10.076 1.00 91.62 178 GLU A CA 1
ATOM 1390 C C . GLU A 1 178 ? -15.805 2.852 8.933 1.00 91.62 178 GLU A C 1
ATOM 1392 O O . GLU A 1 178 ? -16.812 3.544 8.806 1.00 91.62 178 GLU A O 1
ATOM 1397 N N . SER A 1 179 ? -15.540 1.849 8.081 1.00 91.19 179 SER A N 1
ATOM 1398 C CA . SER A 1 179 ? -16.333 1.552 6.873 1.00 91.19 179 SER A CA 1
ATOM 1399 C C . SER A 1 179 ? -16.332 2.680 5.832 1.00 91.19 179 SER A C 1
ATOM 1401 O O . SER A 1 179 ? -17.230 2.764 4.991 1.00 91.19 179 SER A O 1
ATOM 1403 N N . SER A 1 180 ? -15.333 3.566 5.873 1.00 94.75 180 SER A N 1
ATOM 1404 C CA . SER A 1 180 ? -15.184 4.644 4.891 1.00 94.75 180 SER A CA 1
ATOM 1405 C C . SER A 1 180 ? -14.527 4.186 3.592 1.00 94.75 180 SER A C 1
ATOM 1407 O O . SER A 1 180 ? -14.688 4.864 2.579 1.00 94.75 180 SER A O 1
ATOM 1409 N N . CYS A 1 181 ? -13.824 3.048 3.599 1.00 94.88 181 CYS A N 1
ATOM 1410 C CA . CYS A 1 181 ? -13.236 2.480 2.393 1.00 94.88 181 CYS A CA 1
ATOM 1411 C C . CYS A 1 181 ? -14.318 1.925 1.466 1.00 94.88 181 CYS A C 1
ATOM 1413 O O . CYS A 1 181 ? -15.050 1.003 1.830 1.00 94.88 181 CYS A O 1
ATOM 1415 N N . LYS A 1 182 ? -14.412 2.484 0.261 1.00 93.94 182 LYS A N 1
ATOM 1416 C CA . LYS A 1 182 ? -15.398 2.130 -0.755 1.00 93.94 182 LYS A CA 1
ATOM 1417 C C . LYS A 1 182 ? -14.727 1.826 -2.079 1.00 93.94 182 LYS A C 1
ATOM 1419 O O . LYS A 1 182 ? -13.763 2.488 -2.460 1.00 93.94 182 LYS A O 1
ATOM 1424 N N . ASP A 1 183 ? -15.300 0.867 -2.784 1.00 89.88 183 ASP A N 1
ATOM 1425 C CA . ASP A 1 183 ? -14.975 0.595 -4.174 1.00 89.88 183 ASP A CA 1
ATOM 1426 C C . ASP A 1 183 ? -15.519 1.737 -5.044 1.00 89.88 183 ASP A C 1
ATOM 1428 O O . ASP A 1 183 ? -16.675 2.147 -4.886 1.00 89.88 183 ASP A O 1
ATOM 1432 N N . ILE A 1 184 ? -14.685 2.314 -5.914 1.00 85.88 184 ILE A N 1
ATOM 1433 C CA . ILE A 1 184 ? -15.100 3.477 -6.710 1.00 85.88 184 ILE A CA 1
ATOM 1434 C C . ILE A 1 184 ? -16.216 3.125 -7.702 1.00 85.88 184 ILE A C 1
ATOM 1436 O O . ILE A 1 184 ? -17.070 3.967 -7.976 1.00 85.88 184 ILE A O 1
ATOM 1440 N N . VAL A 1 185 ? -16.214 1.895 -8.228 1.00 85.06 185 VAL A N 1
ATOM 1441 C CA . VAL A 1 185 ? -17.092 1.478 -9.327 1.00 85.06 185 VAL A CA 1
ATOM 1442 C C . VAL A 1 185 ? -18.499 1.215 -8.802 1.00 85.06 185 VAL A C 1
ATOM 1444 O O . VAL A 1 185 ? -19.487 1.707 -9.340 1.00 85.06 185 VAL A O 1
ATOM 1447 N N . THR A 1 186 ? -18.595 0.455 -7.718 1.00 88.31 186 THR A N 1
ATOM 1448 C CA . THR A 1 186 ? -19.854 0.010 -7.113 1.00 88.31 186 THR A CA 1
ATOM 1449 C C . THR A 1 186 ? -20.339 0.937 -5.999 1.00 88.31 186 THR A C 1
ATOM 1451 O O . THR A 1 186 ? -21.511 0.892 -5.626 1.00 88.31 186 THR A O 1
ATOM 1454 N N . GLY A 1 187 ? -19.450 1.753 -5.422 1.00 90.00 187 GLY A N 1
ATOM 1455 C CA . GLY A 1 187 ? -19.726 2.580 -4.247 1.00 90.00 187 GLY A CA 1
ATOM 1456 C C . GLY A 1 187 ? -19.913 1.789 -2.946 1.00 90.00 187 GLY A C 1
ATOM 1457 O O . GLY A 1 187 ? -20.218 2.392 -1.911 1.00 90.00 187 GLY A O 1
ATOM 1458 N N . GLN A 1 188 ? -19.753 0.462 -2.978 1.00 89.94 188 GLN A N 1
ATOM 1459 C CA . GLN A 1 188 ? -19.948 -0.408 -1.822 1.00 89.94 188 GLN A CA 1
ATOM 1460 C C . GLN A 1 188 ? -18.760 -0.340 -0.864 1.00 89.94 188 GLN A C 1
ATOM 1462 O O . GLN A 1 188 ? -17.622 -0.123 -1.275 1.00 89.94 188 GLN A O 1
ATOM 1467 N N . VAL A 1 189 ? -19.035 -0.535 0.428 1.00 90.00 189 VAL A N 1
ATOM 1468 C CA . VAL A 1 189 ? -17.997 -0.619 1.463 1.00 90.00 189 VAL A CA 1
ATOM 1469 C C . VAL A 1 189 ? -17.156 -1.873 1.240 1.00 90.00 189 VAL A C 1
ATOM 1471 O O . VAL A 1 189 ? -17.696 -2.973 1.122 1.00 90.00 189 VAL A O 1
ATOM 1474 N N . ILE A 1 190 ? -15.834 -1.713 1.237 1.00 87.81 190 ILE A N 1
ATOM 1475 C CA . ILE A 1 190 ? -14.884 -2.818 1.121 1.00 87.81 190 ILE A CA 1
ATOM 1476 C C . ILE A 1 190 ? -14.587 -3.342 2.527 1.00 87.81 190 ILE A C 1
ATOM 1478 O O . ILE A 1 190 ? -14.057 -2.621 3.367 1.00 87.81 190 ILE A O 1
ATOM 1482 N N . THR A 1 191 ? -14.903 -4.610 2.792 1.00 85.00 191 THR A N 1
ATOM 1483 C CA . THR A 1 191 ? -14.717 -5.225 4.120 1.00 85.00 191 THR A CA 1
ATOM 1484 C C . THR A 1 191 ? -13.258 -5.533 4.456 1.00 85.00 191 THR A C 1
ATOM 1486 O O . THR A 1 191 ? -12.900 -5.593 5.629 1.00 85.00 191 THR A O 1
ATOM 1489 N N . ASN A 1 192 ? -12.405 -5.722 3.446 1.00 87.00 192 ASN A N 1
ATOM 1490 C CA . ASN A 1 192 ? -10.971 -5.942 3.617 1.00 87.00 192 ASN A CA 1
ATOM 1491 C C . ASN A 1 192 ? -10.171 -5.154 2.564 1.00 87.00 192 ASN A C 1
ATOM 1493 O O . ASN A 1 192 ? -9.707 -5.740 1.582 1.00 87.00 192 ASN A O 1
ATOM 1497 N N . PRO A 1 193 ? -10.029 -3.830 2.739 1.00 91.38 193 PRO A N 1
ATOM 1498 C CA . PRO A 1 193 ? -9.418 -2.974 1.729 1.00 91.38 193 PRO A CA 1
ATOM 1499 C C . PRO A 1 193 ? -7.893 -3.119 1.638 1.00 91.38 193 PRO A C 1
ATOM 1501 O O . PRO A 1 193 ? -7.318 -2.607 0.693 1.00 91.38 193 PRO A O 1
ATOM 1504 N N . GLY A 1 194 ? -7.223 -3.813 2.570 1.00 93.19 194 GLY A N 1
ATOM 1505 C CA . GLY A 1 194 ? -5.760 -3.988 2.564 1.00 93.19 194 GLY A CA 1
ATOM 1506 C C . GLY A 1 194 ? -5.213 -4.689 1.318 1.00 93.19 194 GLY A C 1
ATOM 1507 O O . GLY A 1 194 ? -5.962 -5.318 0.593 1.00 93.19 194 GLY A O 1
ATOM 1508 N N . VAL A 1 195 ? -3.904 -4.647 1.078 1.00 94.19 195 VAL A N 1
ATOM 1509 C CA . VAL A 1 195 ? -3.243 -5.351 -0.043 1.00 94.19 195 VAL A CA 1
ATOM 1510 C C . VAL A 1 195 ? -2.300 -6.393 0.529 1.00 94.19 195 VAL A C 1
ATOM 1512 O O . VAL A 1 195 ? -1.405 -6.045 1.294 1.00 94.19 195 VAL A O 1
ATOM 1515 N N . ASN A 1 196 ? -2.469 -7.664 0.165 1.00 94.31 196 ASN A N 1
ATOM 1516 C CA . ASN A 1 196 ? -1.576 -8.717 0.634 1.00 94.31 196 ASN A CA 1
ATOM 1517 C C . ASN A 1 196 ? -0.659 -9.179 -0.491 1.00 94.31 196 ASN A C 1
ATOM 1519 O O . ASN A 1 196 ? -1.100 -9.872 -1.392 1.00 94.31 196 ASN A O 1
ATOM 1523 N N . CYS A 1 197 ? 0.621 -8.841 -0.395 1.00 96.31 197 CYS A N 1
ATOM 1524 C CA . CYS A 1 197 ? 1.673 -9.246 -1.322 1.00 96.31 197 CYS A CA 1
ATOM 1525 C C . CYS A 1 197 ? 2.823 -9.936 -0.572 1.00 96.31 197 CYS A C 1
ATOM 1527 O O . CYS A 1 197 ? 3.991 -9.874 -0.961 1.00 96.31 197 CYS A O 1
ATOM 1529 N N . SER A 1 198 ? 2.488 -10.603 0.539 1.00 95.88 198 SER A N 1
ATOM 1530 C CA . SER A 1 198 ? 3.439 -11.293 1.421 1.00 95.88 198 SER A CA 1
ATOM 1531 C C . SER A 1 198 ? 4.163 -12.461 0.753 1.00 95.88 198 SER A C 1
ATOM 1533 O O . SER A 1 198 ? 5.231 -12.864 1.203 1.00 95.88 198 SER A O 1
ATOM 1535 N N . LYS A 1 199 ? 3.581 -13.000 -0.321 1.00 95.38 199 LYS A N 1
ATOM 1536 C CA . LYS A 1 199 ? 4.111 -14.120 -1.104 1.00 95.38 199 LYS A CA 1
ATOM 1537 C C . LYS A 1 199 ? 4.854 -13.679 -2.365 1.00 95.38 199 LYS A C 1
ATOM 1539 O O . LYS A 1 199 ? 5.287 -14.547 -3.124 1.00 95.38 199 LYS A O 1
ATOM 1544 N N . LEU A 1 200 ? 5.007 -12.370 -2.597 1.00 96.50 200 LEU A N 1
ATOM 1545 C CA . LEU A 1 200 ? 5.848 -11.892 -3.690 1.00 96.50 200 LEU A CA 1
ATOM 1546 C C . LEU A 1 200 ? 7.265 -12.454 -3.535 1.00 96.50 200 LEU A C 1
ATOM 1548 O O . LEU A 1 200 ? 7.889 -12.347 -2.479 1.00 96.50 200 LEU A O 1
ATOM 1552 N N . SER A 1 201 ? 7.771 -13.046 -4.607 1.00 96.50 201 SER A N 1
ATOM 1553 C CA . SER A 1 201 ? 9.135 -13.535 -4.713 1.00 96.50 201 SER A CA 1
ATOM 1554 C C . SER A 1 201 ? 9.662 -13.289 -6.119 1.00 96.50 201 SER A C 1
ATOM 1556 O O . SER A 1 201 ? 8.997 -13.521 -7.132 1.00 96.50 201 SER A O 1
ATOM 1558 N N . VAL A 1 202 ? 10.910 -12.843 -6.185 1.00 96.50 202 VAL A N 1
ATOM 1559 C CA . VAL A 1 202 ? 11.645 -12.650 -7.439 1.00 96.50 202 VAL A CA 1
ATOM 1560 C C . VAL A 1 202 ? 11.895 -13.971 -8.179 1.00 96.50 202 VAL A C 1
ATOM 1562 O O . VAL A 1 202 ? 12.155 -13.962 -9.383 1.00 96.50 202 VAL A O 1
ATOM 1565 N N . ASP A 1 203 ? 11.741 -15.112 -7.501 1.00 96.25 203 ASP A N 1
ATOM 1566 C CA . ASP A 1 203 ? 11.824 -16.446 -8.109 1.00 96.25 203 ASP A CA 1
ATOM 1567 C C . ASP A 1 203 ? 10.662 -16.735 -9.065 1.00 96.25 203 ASP A C 1
ATOM 1569 O O . ASP A 1 203 ? 10.813 -17.511 -10.008 1.00 96.25 203 ASP A O 1
ATOM 1573 N N . PHE A 1 204 ? 9.510 -16.089 -8.853 1.00 97.25 204 PHE A N 1
ATOM 1574 C CA . PHE A 1 204 ? 8.340 -16.196 -9.730 1.00 97.25 204 PHE A CA 1
ATOM 1575 C C . PHE A 1 204 ? 8.306 -15.124 -10.823 1.00 97.25 204 PHE A C 1
ATOM 1577 O O . PHE A 1 204 ? 7.344 -15.059 -11.596 1.00 97.25 204 PHE A O 1
ATOM 1584 N N . CYS A 1 205 ? 9.342 -14.293 -10.912 1.00 98.31 205 CYS A N 1
ATOM 1585 C CA . CYS A 1 205 ? 9.457 -13.310 -11.973 1.00 98.31 205 CYS A CA 1
ATOM 1586 C C . CYS A 1 205 ? 9.605 -14.011 -13.340 1.00 98.31 205 CYS A C 1
ATOM 1588 O O . CYS A 1 205 ? 10.466 -14.891 -13.474 1.00 98.31 205 CYS A O 1
ATOM 1590 N N . PRO A 1 206 ? 8.791 -13.663 -14.354 1.00 98.31 206 PRO A N 1
ATOM 1591 C CA . PRO A 1 206 ? 8.857 -14.302 -15.662 1.00 98.31 206 PRO A CA 1
ATOM 1592 C C . PRO A 1 206 ? 10.235 -14.174 -16.315 1.00 98.31 206 PRO A C 1
ATOM 1594 O O . PRO A 1 206 ? 10.847 -13.106 -16.333 1.00 98.31 206 PRO A O 1
ATOM 1597 N N . ARG A 1 207 ? 10.702 -15.281 -16.895 1.00 97.62 207 ARG A N 1
ATOM 1598 C CA . ARG A 1 207 ? 11.951 -15.340 -17.672 1.00 97.62 207 ARG A CA 1
ATOM 1599 C C . ARG A 1 207 ? 11.723 -15.390 -19.183 1.00 97.62 207 ARG A C 1
ATOM 1601 O O . ARG A 1 207 ? 12.692 -15.401 -19.931 1.00 97.62 207 ARG A O 1
ATOM 1608 N N . ASP A 1 208 ? 10.460 -15.466 -19.584 1.00 97.62 208 ASP A N 1
ATOM 1609 C CA . ASP A 1 208 ? 10.018 -15.715 -20.951 1.00 97.62 208 ASP A CA 1
ATOM 1610 C C . ASP A 1 208 ? 8.752 -14.895 -21.257 1.00 97.62 208 ASP A C 1
ATOM 1612 O O . ASP A 1 208 ? 7.694 -15.425 -21.586 1.00 97.62 208 ASP A O 1
ATOM 1616 N N . GLU A 1 209 ? 8.819 -13.588 -21.003 1.00 98.12 209 GLU A N 1
ATOM 1617 C CA . GLU A 1 209 ? 7.725 -12.657 -21.277 1.00 98.12 209 GLU A CA 1
ATOM 1618 C C . GLU A 1 209 ? 7.692 -12.284 -22.761 1.00 98.12 209 GLU A C 1
ATOM 1620 O O . GLU A 1 209 ? 8.724 -11.964 -23.355 1.00 98.12 209 GLU A O 1
ATOM 1625 N N . ASN A 1 210 ? 6.492 -12.238 -23.337 1.00 98.00 210 ASN A N 1
ATOM 1626 C CA . ASN A 1 210 ? 6.296 -11.766 -24.699 1.00 98.00 210 ASN A CA 1
ATOM 1627 C C . ASN A 1 210 ? 5.882 -10.286 -24.696 1.00 98.00 210 ASN A C 1
ATOM 1629 O O . ASN A 1 210 ? 4.731 -9.948 -24.415 1.00 98.00 210 ASN A O 1
ATOM 1633 N N . LEU A 1 211 ? 6.820 -9.410 -25.063 1.00 98.00 211 LEU A N 1
ATOM 1634 C CA . LEU A 1 211 ? 6.650 -7.954 -25.139 1.00 98.00 211 LEU A CA 1
ATOM 1635 C C . LEU A 1 211 ? 6.329 -7.449 -26.561 1.00 98.00 211 LEU A C 1
ATOM 1637 O O . LEU A 1 211 ? 6.405 -6.254 -26.842 1.00 98.00 211 LEU A O 1
ATOM 1641 N N . SER A 1 212 ? 5.939 -8.338 -27.480 1.00 97.44 212 SER A N 1
ATOM 1642 C CA . SER A 1 212 ? 5.653 -7.985 -28.882 1.00 97.44 212 SER A CA 1
ATOM 1643 C C . SER A 1 212 ? 4.313 -7.272 -29.111 1.00 97.44 212 SER A C 1
ATOM 1645 O O . SER A 1 212 ? 3.989 -6.958 -30.257 1.00 97.44 212 SER A O 1
ATOM 1647 N N . THR A 1 213 ? 3.510 -7.020 -28.067 1.00 94.44 213 THR A N 1
ATOM 1648 C CA . THR A 1 213 ? 2.132 -6.498 -28.178 1.00 94.44 213 THR A CA 1
ATOM 1649 C C . THR A 1 213 ? 1.299 -7.315 -29.180 1.00 94.44 213 THR A C 1
ATOM 1651 O O . THR A 1 213 ? 0.994 -6.858 -30.285 1.00 94.44 213 THR A O 1
ATOM 1654 N N . ASN A 1 214 ? 0.947 -8.552 -28.813 1.00 92.81 214 ASN A N 1
ATOM 1655 C CA . ASN A 1 214 ? 0.197 -9.494 -29.662 1.00 92.81 214 ASN A CA 1
ATOM 1656 C C . ASN A 1 214 ? 0.859 -9.775 -31.025 1.00 92.81 214 ASN A C 1
ATOM 1658 O O . ASN A 1 214 ? 0.186 -9.859 -32.051 1.00 92.81 214 ASN A O 1
ATOM 1662 N N . GLY A 1 215 ? 2.187 -9.898 -31.054 1.00 95.81 215 GLY A N 1
ATOM 1663 C CA . GLY A 1 215 ? 2.939 -10.240 -32.261 1.00 95.81 215 GLY A CA 1
ATOM 1664 C C . GLY A 1 215 ? 3.206 -9.071 -33.214 1.00 95.81 215 GLY A C 1
ATOM 1665 O O . GLY A 1 215 ? 3.828 -9.258 -34.259 1.00 95.81 215 GLY A O 1
ATOM 1666 N N . ARG A 1 216 ? 2.742 -7.855 -32.890 1.00 97.19 216 ARG A N 1
ATOM 1667 C CA . ARG A 1 216 ? 2.880 -6.679 -33.763 1.00 97.19 216 ARG A CA 1
ATOM 1668 C C . ARG A 1 216 ? 4.323 -6.179 -33.859 1.00 97.19 216 ARG A C 1
ATOM 1670 O O . ARG A 1 216 ? 4.720 -5.661 -34.900 1.00 97.19 216 ARG A O 1
ATOM 1677 N N . PHE A 1 217 ? 5.093 -6.323 -32.786 1.00 97.69 217 PHE A N 1
ATOM 1678 C CA . PHE A 1 217 ? 6.451 -5.802 -32.647 1.00 97.69 217 PHE A CA 1
ATOM 1679 C C . PHE A 1 217 ? 7.415 -6.889 -32.164 1.00 97.69 217 PHE A C 1
ATOM 1681 O O . PHE A 1 217 ? 8.072 -6.715 -31.149 1.00 97.69 217 PHE A O 1
ATOM 1688 N N . ASN A 1 218 ? 7.506 -8.021 -32.871 1.00 97.88 218 ASN A N 1
ATOM 1689 C CA . ASN A 1 218 ? 8.397 -9.132 -32.484 1.00 97.88 218 ASN A CA 1
ATOM 1690 C C . ASN A 1 218 ? 9.870 -8.722 -32.377 1.00 97.88 218 ASN A C 1
ATOM 1692 O O . ASN A 1 218 ? 10.611 -9.264 -31.563 1.00 97.88 218 ASN A O 1
ATOM 1696 N N . THR A 1 219 ? 10.294 -7.760 -33.196 1.00 97.75 219 THR A N 1
ATOM 1697 C CA . THR A 1 219 ? 11.649 -7.216 -33.173 1.00 97.75 219 THR A CA 1
ATOM 1698 C C . THR A 1 219 ? 11.591 -5.699 -33.106 1.00 97.75 219 THR A C 1
ATOM 1700 O O . THR A 1 219 ? 10.921 -5.062 -33.920 1.00 97.75 219 THR A O 1
ATOM 1703 N N . ILE A 1 220 ? 12.316 -5.112 -32.158 1.00 97.38 220 ILE A N 1
ATOM 1704 C CA . ILE A 1 220 ? 12.426 -3.663 -31.978 1.00 97.38 220 ILE A CA 1
ATOM 1705 C C . ILE A 1 220 ? 13.910 -3.316 -31.978 1.00 97.38 220 ILE A C 1
ATOM 1707 O O . ILE A 1 220 ? 14.673 -3.861 -31.189 1.00 97.38 220 ILE A O 1
ATOM 1711 N N . ASN A 1 221 ? 14.333 -2.441 -32.892 1.00 95.56 221 ASN A N 1
ATOM 1712 C CA . ASN A 1 221 ? 15.743 -2.068 -33.055 1.00 95.56 221 ASN A CA 1
ATOM 1713 C C . ASN A 1 221 ? 16.697 -3.284 -33.182 1.00 95.56 221 ASN A C 1
ATOM 1715 O O . ASN A 1 221 ? 17.781 -3.316 -32.607 1.00 95.56 221 ASN A O 1
ATOM 1719 N N . GLY A 1 222 ? 16.263 -4.333 -33.892 1.00 95.75 222 GLY A N 1
ATOM 1720 C CA . GLY A 1 222 ? 17.030 -5.576 -34.057 1.00 95.75 222 GLY A CA 1
ATOM 1721 C C . GLY A 1 222 ? 17.046 -6.508 -32.836 1.00 95.75 222 GLY A C 1
ATOM 1722 O O . GLY A 1 222 ? 17.695 -7.550 -32.884 1.00 95.75 222 GLY A O 1
ATOM 1723 N N . ILE A 1 223 ? 16.336 -6.168 -31.757 1.00 95.81 223 ILE A N 1
ATOM 1724 C CA . ILE A 1 223 ? 16.196 -6.994 -30.554 1.00 95.81 223 ILE A CA 1
ATOM 1725 C C . ILE A 1 223 ? 14.887 -7.774 -30.617 1.00 95.81 223 ILE A C 1
ATOM 1727 O O . ILE A 1 223 ? 13.824 -7.177 -30.777 1.00 95.81 223 ILE A O 1
ATOM 1731 N N . ASP A 1 224 ? 14.964 -9.096 -30.482 1.00 97.12 224 ASP A N 1
ATOM 1732 C CA . ASP A 1 224 ? 13.792 -9.951 -30.289 1.00 97.12 224 ASP A CA 1
ATOM 1733 C C . ASP A 1 224 ? 13.189 -9.709 -28.899 1.00 97.12 224 ASP A C 1
ATOM 1735 O O . ASP A 1 224 ? 13.886 -9.798 -27.885 1.00 97.12 224 ASP A O 1
ATOM 1739 N N . VAL A 1 225 ? 11.899 -9.378 -28.864 1.00 97.81 225 VAL A N 1
ATOM 1740 C CA . VAL A 1 225 ? 11.147 -9.089 -27.636 1.00 97.81 225 VAL A CA 1
ATOM 1741 C C . VAL A 1 225 ? 10.049 -10.123 -27.360 1.00 97.81 225 VAL A C 1
ATOM 1743 O O . VAL A 1 225 ? 9.159 -9.879 -26.550 1.00 97.81 225 VAL A O 1
ATOM 1746 N N . THR A 1 226 ? 10.088 -11.279 -28.026 1.00 98.00 226 THR A N 1
ATOM 1747 C CA . THR A 1 226 ? 9.125 -12.375 -27.813 1.00 98.00 226 THR A CA 1
ATOM 1748 C C . THR A 1 226 ? 9.475 -13.279 -26.627 1.00 98.00 226 THR A C 1
ATOM 1750 O O . THR A 1 226 ? 8.582 -13.939 -26.101 1.00 98.00 226 THR A O 1
ATOM 1753 N N . HIS A 1 227 ? 10.737 -13.252 -26.181 1.00 97.19 227 HIS A N 1
ATOM 1754 C CA . HIS A 1 227 ? 11.292 -14.086 -25.110 1.00 97.19 227 HIS A CA 1
ATOM 1755 C C . HIS A 1 227 ? 12.160 -13.247 -24.155 1.00 97.19 227 HIS A C 1
ATOM 1757 O O . HIS A 1 227 ? 13.394 -13.261 -24.210 1.00 97.19 227 HIS A O 1
ATOM 1763 N N . VAL A 1 228 ? 11.520 -12.438 -23.307 1.00 97.50 228 VAL A N 1
ATOM 1764 C CA . VAL A 1 228 ? 12.199 -11.457 -22.447 1.00 97.50 228 VAL A CA 1
ATOM 1765 C C . VAL A 1 228 ? 12.278 -11.932 -21.001 1.00 97.50 228 VAL A C 1
ATOM 1767 O O . VAL A 1 228 ? 11.275 -12.270 -20.375 1.00 97.50 228 VAL A O 1
ATOM 1770 N N . ASN A 1 229 ? 13.481 -11.874 -20.426 1.00 97.19 229 ASN A N 1
ATOM 1771 C CA . ASN A 1 229 ? 13.672 -12.071 -18.994 1.00 97.19 229 ASN A CA 1
ATOM 1772 C C . ASN A 1 229 ? 13.395 -10.767 -18.228 1.00 97.19 229 ASN A C 1
ATOM 1774 O O . ASN A 1 229 ? 14.095 -9.766 -18.419 1.00 97.19 229 ASN A O 1
ATOM 1778 N N . LEU A 1 230 ? 12.393 -10.791 -17.347 1.00 98.25 230 LEU A N 1
ATOM 1779 C CA . LEU A 1 230 ? 12.005 -9.649 -16.517 1.00 98.25 230 LEU A CA 1
ATOM 1780 C C . LEU A 1 230 ? 12.774 -9.573 -15.192 1.00 98.25 230 LEU A C 1
ATOM 1782 O O . LEU A 1 230 ? 12.601 -8.616 -14.440 1.00 98.25 230 LEU A O 1
ATOM 1786 N N . GLN A 1 231 ? 13.633 -10.545 -14.878 1.00 97.31 231 GLN A N 1
ATOM 1787 C CA . GLN A 1 231 ? 14.422 -10.515 -13.650 1.00 97.31 231 GLN A CA 1
ATOM 1788 C C . GLN A 1 231 ? 15.479 -9.409 -13.690 1.00 97.31 231 GLN A C 1
ATOM 1790 O O . GLN A 1 231 ? 16.310 -9.354 -14.596 1.00 97.31 231 GLN A O 1
ATOM 1795 N N . TRP A 1 232 ? 15.493 -8.576 -12.651 1.00 95.69 232 TRP A N 1
ATOM 1796 C CA . TRP A 1 232 ? 16.635 -7.729 -12.332 1.00 95.69 232 TRP A CA 1
ATOM 1797 C C . TRP A 1 232 ? 17.593 -8.515 -11.450 1.00 95.69 232 TRP A C 1
ATOM 1799 O O . TRP A 1 232 ? 17.204 -9.005 -10.387 1.00 95.69 232 TRP A O 1
ATOM 1809 N N . VAL A 1 233 ? 18.837 -8.652 -11.898 1.00 93.25 233 VAL A N 1
ATOM 1810 C CA . VAL A 1 233 ? 19.854 -9.437 -11.200 1.00 93.25 233 VAL A CA 1
ATOM 1811 C C . VAL A 1 233 ? 20.878 -8.540 -10.534 1.00 93.25 233 VAL A C 1
ATOM 1813 O O . VAL A 1 233 ? 21.247 -7.477 -11.031 1.00 93.25 233 VAL A O 1
ATOM 1816 N N . ASP A 1 234 ? 21.369 -9.002 -9.398 1.00 90.38 234 ASP A N 1
ATOM 1817 C CA . ASP A 1 234 ? 22.470 -8.370 -8.716 1.00 90.38 234 ASP A CA 1
ATOM 1818 C C . ASP A 1 234 ? 23.758 -8.458 -9.537 1.00 90.38 234 ASP A C 1
ATOM 1820 O O . ASP A 1 234 ? 24.138 -9.534 -9.996 1.00 90.38 234 ASP A O 1
ATOM 1824 N N . ARG A 1 235 ? 24.489 -7.348 -9.666 1.00 85.56 235 ARG A N 1
ATOM 1825 C CA . ARG A 1 235 ? 25.709 -7.315 -10.489 1.00 85.56 235 ARG A CA 1
ATOM 1826 C C . ARG A 1 235 ? 26.822 -8.212 -9.951 1.00 85.56 235 ARG A C 1
ATOM 1828 O O . ARG A 1 235 ? 27.617 -8.719 -10.739 1.00 85.56 235 ARG A O 1
ATOM 1835 N N . VAL A 1 236 ? 26.888 -8.403 -8.634 1.00 86.50 236 VAL A N 1
ATOM 1836 C CA . VAL A 1 236 ? 27.964 -9.158 -7.983 1.00 86.50 236 VAL A CA 1
ATOM 1837 C C . VAL A 1 236 ? 27.627 -10.643 -7.946 1.00 86.50 236 VAL A C 1
ATOM 1839 O O . VAL A 1 236 ? 28.427 -11.467 -8.375 1.00 86.50 236 VAL A O 1
ATOM 1842 N N . THR A 1 237 ? 26.445 -10.998 -7.446 1.00 90.75 237 THR A N 1
ATOM 1843 C CA . THR A 1 237 ? 26.063 -12.400 -7.230 1.00 90.75 237 THR A CA 1
ATOM 1844 C C . THR A 1 237 ? 25.306 -13.011 -8.400 1.00 90.75 237 THR A C 1
ATOM 1846 O O . THR A 1 237 ? 25.084 -14.217 -8.387 1.00 90.75 237 THR A O 1
ATOM 1849 N N . GLN A 1 238 ? 24.873 -12.206 -9.379 1.00 90.62 238 GLN A N 1
ATOM 1850 C CA . GLN A 1 238 ? 24.019 -12.617 -10.506 1.00 90.62 238 GLN A CA 1
ATOM 1851 C C . GLN A 1 238 ? 22.676 -13.237 -10.075 1.00 90.62 238 GLN A C 1
ATOM 1853 O O . GLN A 1 238 ? 21.965 -13.840 -10.876 1.00 90.62 238 GLN A O 1
ATOM 1858 N N . ALA A 1 239 ? 22.305 -13.075 -8.803 1.00 93.38 239 ALA A N 1
ATOM 1859 C CA . ALA A 1 239 ? 21.049 -13.569 -8.254 1.00 93.38 239 ALA A CA 1
ATOM 1860 C C . ALA A 1 239 ? 19.916 -12.580 -8.565 1.00 93.38 239 ALA A C 1
ATOM 1862 O O . ALA A 1 239 ? 20.163 -11.373 -8.534 1.00 93.38 239 ALA A O 1
ATOM 1863 N N . PRO A 1 240 ? 18.682 -13.039 -8.827 1.00 94.94 240 PRO A N 1
ATOM 1864 C CA . PRO A 1 240 ? 17.547 -12.139 -8.990 1.00 94.94 240 PRO A CA 1
ATOM 1865 C C . PRO A 1 240 ? 17.284 -11.372 -7.686 1.00 94.94 240 PRO A C 1
ATOM 1867 O O . PRO A 1 240 ? 17.244 -11.961 -6.608 1.00 94.94 240 PRO A O 1
ATOM 1870 N N . ILE A 1 241 ? 17.118 -10.054 -7.787 1.00 95.69 241 ILE A N 1
ATOM 1871 C CA . ILE A 1 241 ? 16.850 -9.139 -6.662 1.00 95.69 241 ILE A CA 1
ATOM 1872 C C . ILE A 1 241 ? 15.646 -8.222 -6.909 1.00 95.69 241 ILE A C 1
ATOM 1874 O O . ILE A 1 241 ? 15.221 -7.511 -6.003 1.00 95.69 241 ILE A O 1
ATOM 1878 N N . GLY A 1 242 ? 15.074 -8.250 -8.113 1.00 97.19 242 GLY A N 1
ATOM 1879 C CA . GLY A 1 242 ? 13.828 -7.567 -8.441 1.00 97.19 242 GLY A CA 1
ATOM 1880 C C . GLY A 1 242 ? 13.189 -8.142 -9.700 1.00 97.19 242 GLY A C 1
ATOM 1881 O O . GLY A 1 242 ? 13.769 -8.996 -10.376 1.00 97.19 242 GLY A O 1
ATOM 1882 N N . CYS A 1 243 ? 11.993 -7.667 -10.013 1.00 98.31 243 CYS A N 1
ATOM 1883 C CA . CYS A 1 243 ? 11.260 -8.042 -11.212 1.00 98.31 243 CYS A CA 1
ATOM 1884 C C . CYS A 1 243 ? 10.712 -6.793 -11.891 1.00 98.31 243 CYS A C 1
ATOM 1886 O O . CYS A 1 243 ? 9.955 -6.050 -11.272 1.00 98.31 243 CYS A O 1
ATOM 1888 N N . PHE A 1 244 ? 11.077 -6.572 -13.149 1.00 98.56 244 PHE A N 1
ATOM 1889 C CA . PHE A 1 244 ? 10.490 -5.516 -13.962 1.00 98.56 244 PHE A CA 1
ATOM 1890 C C . PHE A 1 244 ? 9.036 -5.837 -14.293 1.00 98.56 244 PHE A C 1
ATOM 1892 O O . PHE A 1 244 ? 8.719 -6.979 -14.625 1.00 98.56 244 PHE A O 1
ATOM 1899 N N . SER A 1 245 ? 8.178 -4.819 -14.306 1.00 98.50 245 SER A N 1
ATOM 1900 C CA . SER A 1 245 ? 6.954 -4.905 -15.099 1.00 98.50 245 SER A CA 1
ATOM 1901 C C . SER A 1 245 ? 7.287 -4.811 -16.598 1.00 98.50 245 SER A C 1
ATOM 1903 O O . SER A 1 245 ? 8.332 -4.260 -16.967 1.00 98.50 245 SER A O 1
ATOM 1905 N N . PRO A 1 246 ? 6.413 -5.301 -17.495 1.00 98.44 246 PRO A N 1
ATOM 1906 C CA . PRO A 1 246 ? 6.563 -5.132 -18.937 1.00 98.44 246 PRO A CA 1
ATOM 1907 C C . PRO A 1 246 ? 6.824 -3.682 -19.363 1.00 98.44 246 PRO A C 1
ATOM 1909 O O . PRO A 1 246 ? 7.747 -3.427 -20.136 1.00 98.44 246 PRO A O 1
ATOM 1912 N N . CYS A 1 247 ? 6.070 -2.722 -18.813 1.00 98.25 247 CYS A N 1
ATOM 1913 C CA . CYS A 1 247 ? 6.272 -1.306 -19.113 1.00 98.25 247 CYS A CA 1
ATOM 1914 C C . CYS A 1 247 ? 7.669 -0.844 -18.687 1.00 98.25 247 CYS A C 1
ATOM 1916 O O . CYS A 1 247 ? 8.447 -0.385 -19.525 1.00 98.25 247 CYS A O 1
ATOM 1918 N N . ALA A 1 248 ? 8.021 -1.039 -17.411 1.00 97.69 248 ALA A N 1
ATOM 1919 C CA . ALA A 1 248 ? 9.304 -0.592 -16.887 1.00 97.69 248 ALA A CA 1
ATOM 1920 C C . ALA A 1 248 ? 10.472 -1.238 -17.633 1.00 97.69 248 ALA A C 1
ATOM 1922 O O . ALA A 1 248 ? 11.446 -0.556 -17.955 1.00 97.69 248 ALA A O 1
ATOM 1923 N N . LYS A 1 249 ? 10.363 -2.527 -17.987 1.00 97.81 249 LYS A N 1
ATOM 1924 C CA . LYS A 1 249 ? 11.385 -3.211 -18.780 1.00 97.81 249 LYS A CA 1
ATOM 1925 C C . LYS A 1 249 ? 11.621 -2.506 -20.108 1.00 97.81 249 LYS A C 1
ATOM 1927 O O . LYS A 1 249 ? 12.768 -2.387 -20.504 1.00 97.81 249 LYS A O 1
ATOM 1932 N N . MET A 1 250 ? 10.579 -2.035 -20.788 1.00 97.44 250 MET A N 1
ATOM 1933 C CA . MET A 1 250 ? 10.708 -1.408 -22.106 1.00 97.44 250 MET A CA 1
ATOM 1934 C C . MET A 1 250 ? 11.113 0.065 -22.045 1.00 97.44 250 MET A C 1
ATOM 1936 O O . MET A 1 250 ? 11.787 0.529 -22.959 1.00 97.44 250 MET A O 1
ATOM 1940 N N . THR A 1 251 ? 10.694 0.804 -21.014 1.00 96.88 251 THR A N 1
ATOM 1941 C CA . THR A 1 251 ? 10.765 2.276 -21.015 1.00 96.88 251 THR A CA 1
ATOM 1942 C C . THR A 1 251 ? 11.731 2.877 -20.002 1.00 96.88 251 THR A C 1
ATOM 1944 O O . THR A 1 251 ? 11.976 4.079 -20.055 1.00 96.88 251 THR A O 1
ATOM 1947 N N . THR A 1 252 ? 12.307 2.085 -19.095 1.00 94.44 252 THR A N 1
ATOM 1948 C CA . THR A 1 252 ? 13.385 2.556 -18.207 1.00 94.44 252 THR A CA 1
ATOM 1949 C C . THR A 1 252 ? 14.757 2.331 -18.849 1.00 94.44 252 THR A C 1
ATOM 1951 O O . THR A 1 252 ? 14.947 1.372 -19.598 1.00 94.44 252 THR A O 1
ATOM 1954 N N . ALA A 1 253 ? 15.712 3.226 -18.582 1.00 92.25 253 ALA A N 1
ATOM 1955 C CA . ALA A 1 253 ? 17.113 3.114 -19.027 1.00 92.25 253 ALA A CA 1
ATOM 1956 C C . ALA A 1 253 ? 18.062 2.717 -17.880 1.00 92.25 253 ALA A C 1
ATOM 1958 O O . ALA A 1 253 ? 19.231 2.388 -18.073 1.00 92.25 253 ALA A O 1
ATOM 1959 N N . GLN A 1 254 ? 17.572 2.764 -16.644 1.00 90.56 254 GLN A N 1
ATOM 1960 C CA . GLN A 1 254 ? 18.343 2.411 -15.465 1.00 90.56 254 GLN A CA 1
ATOM 1961 C C . GLN A 1 254 ? 18.768 0.937 -15.515 1.00 90.56 254 GLN A C 1
ATOM 1963 O O . GLN A 1 254 ? 17.996 0.050 -15.893 1.00 90.56 254 GLN A O 1
ATOM 1968 N N . GLY A 1 255 ? 20.008 0.661 -15.111 1.00 84.50 255 GLY A N 1
ATOM 1969 C CA . GLY A 1 255 ? 20.560 -0.689 -15.081 1.00 84.50 255 GLY A CA 1
ATOM 1970 C C . GLY A 1 255 ? 21.024 -1.237 -16.434 1.00 84.50 255 GLY A C 1
ATOM 1971 O O . GLY A 1 255 ? 21.543 -2.357 -16.461 1.00 84.50 255 GLY A O 1
ATOM 1972 N N . SER A 1 256 ? 20.855 -0.497 -17.538 1.00 81.94 256 SER A N 1
ATOM 1973 C CA . SER A 1 256 ? 21.364 -0.875 -18.868 1.00 81.94 256 SER A CA 1
ATOM 1974 C C . SER A 1 256 ? 22.665 -0.201 -19.269 1.00 81.94 256 SER A C 1
ATOM 1976 O O . SER A 1 256 ? 23.008 -0.167 -20.454 1.00 81.94 256 SER A O 1
ATOM 1978 N N . GLU A 1 257 ? 23.425 0.323 -18.309 1.00 78.56 257 GLU A N 1
ATOM 1979 C CA . GLU A 1 257 ? 24.685 0.991 -18.621 1.00 78.56 257 GLU A CA 1
ATOM 1980 C C . GLU A 1 257 ? 25.607 0.028 -19.384 1.00 78.56 257 GLU A C 1
ATOM 1982 O O . GLU A 1 257 ? 25.694 -1.164 -19.072 1.00 78.56 257 GLU A O 1
ATOM 1987 N N . ASN A 1 258 ? 26.276 0.546 -20.417 1.00 71.19 258 ASN A N 1
ATOM 1988 C CA . ASN A 1 258 ? 27.112 -0.225 -21.346 1.00 71.19 258 ASN A CA 1
ATOM 1989 C C . ASN A 1 258 ? 26.359 -1.306 -22.153 1.00 71.19 258 ASN A C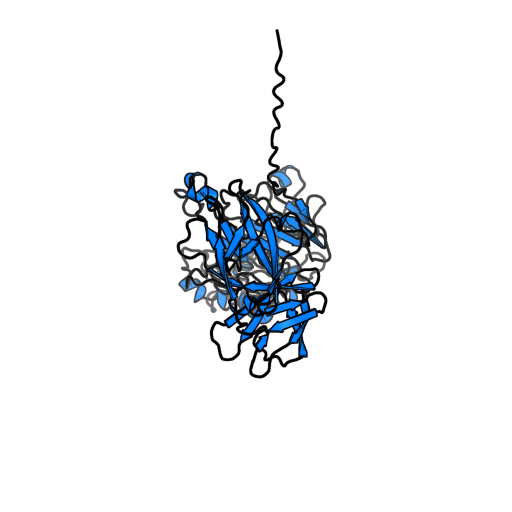 1
ATOM 1991 O O . ASN A 1 258 ? 26.961 -2.291 -22.576 1.00 71.19 258 ASN A O 1
ATOM 1995 N N . GLY A 1 259 ? 25.050 -1.139 -22.378 1.00 72.06 259 GLY A N 1
ATOM 1996 C CA . GLY A 1 259 ? 24.240 -2.064 -23.181 1.00 72.06 259 GLY A CA 1
ATOM 1997 C C . GLY A 1 259 ? 23.821 -3.333 -22.434 1.00 72.06 259 GLY A C 1
ATOM 1998 O O . GLY A 1 259 ? 23.487 -4.343 -23.060 1.00 72.06 259 GLY A O 1
ATOM 1999 N N . ASN A 1 260 ? 23.850 -3.308 -21.098 1.00 78.00 260 ASN A N 1
ATOM 2000 C CA . ASN A 1 260 ? 23.466 -4.449 -20.279 1.00 78.00 260 ASN A CA 1
ATOM 2001 C C . ASN A 1 260 ? 21.965 -4.760 -20.419 1.00 78.00 260 ASN A C 1
ATOM 2003 O O . ASN A 1 260 ? 21.107 -3.970 -20.034 1.00 78.00 260 ASN A O 1
ATOM 2007 N N . ARG A 1 261 ? 21.636 -5.960 -20.908 1.00 82.94 261 ARG A N 1
ATOM 2008 C CA . ARG A 1 261 ? 20.244 -6.412 -21.078 1.00 82.94 261 ARG A CA 1
ATOM 2009 C C . ARG A 1 261 ? 19.575 -6.865 -19.775 1.00 82.94 261 ARG A C 1
ATOM 2011 O O . ARG A 1 261 ? 18.377 -7.149 -19.779 1.00 82.94 261 ARG A O 1
ATOM 2018 N N . ALA A 1 262 ? 20.305 -6.933 -18.663 1.00 85.38 262 ALA A N 1
ATOM 2019 C CA . ALA A 1 262 ? 19.706 -7.204 -17.361 1.00 85.38 262 ALA A CA 1
ATOM 2020 C C . ALA A 1 262 ? 18.787 -6.056 -16.905 1.00 85.38 262 ALA A C 1
ATOM 2022 O O . ALA A 1 262 ? 17.755 -6.326 -16.298 1.00 85.38 262 ALA A O 1
ATOM 2023 N N . GLY A 1 263 ? 19.126 -4.801 -17.230 1.00 89.94 263 GLY A N 1
ATOM 2024 C CA . GLY A 1 263 ? 18.383 -3.606 -16.810 1.00 89.94 263 GLY A CA 1
ATOM 2025 C C . GLY A 1 263 ? 17.165 -3.276 -17.658 1.00 89.94 263 GLY A C 1
ATOM 2026 O O . GLY A 1 263 ? 16.661 -4.128 -18.392 1.00 89.94 263 GLY A O 1
ATOM 2027 N N . GLY A 1 264 ? 16.698 -2.034 -17.549 1.00 92.62 264 GLY A N 1
ATOM 2028 C CA . GLY A 1 264 ? 15.681 -1.491 -18.442 1.00 92.62 264 GLY A CA 1
ATOM 2029 C C . GLY A 1 264 ? 16.183 -1.441 -19.885 1.00 92.62 264 GLY A C 1
ATOM 2030 O O . GLY A 1 264 ? 17.378 -1.470 -20.140 1.00 92.62 264 GLY A O 1
ATOM 2031 N N . TRP A 1 265 ? 15.290 -1.467 -20.861 1.00 95.19 265 TRP A N 1
ATOM 2032 C CA . TRP A 1 265 ? 15.641 -1.610 -22.271 1.00 95.19 265 TRP A CA 1
ATOM 2033 C C . TRP A 1 265 ? 15.389 -0.344 -23.091 1.00 95.19 265 TRP A C 1
ATOM 2035 O O . TRP A 1 265 ? 15.550 -0.397 -24.307 1.00 95.19 265 TRP A O 1
ATOM 2045 N N . SER A 1 266 ? 15.047 0.791 -22.472 1.00 94.12 266 SER A N 1
ATOM 2046 C CA . SER A 1 266 ? 14.710 2.013 -23.218 1.00 94.12 266 SER A CA 1
ATOM 2047 C C . SER A 1 266 ? 15.799 2.375 -24.225 1.00 94.12 266 SER A C 1
ATOM 2049 O O . SER A 1 266 ? 15.521 2.411 -25.422 1.00 94.12 266 SER A O 1
ATOM 2051 N N . ASP A 1 267 ? 17.054 2.506 -23.785 1.00 91.38 267 ASP A N 1
ATOM 2052 C CA . ASP A 1 267 ? 18.166 2.900 -24.658 1.00 91.38 267 ASP A CA 1
ATOM 2053 C C . ASP A 1 267 ? 18.439 1.872 -25.767 1.00 91.38 267 ASP A C 1
ATOM 2055 O O . ASP A 1 267 ? 18.606 2.237 -26.932 1.00 91.38 267 ASP A O 1
ATOM 2059 N N . ILE A 1 268 ? 18.432 0.572 -25.442 1.00 92.19 268 ILE A N 1
ATOM 2060 C CA . ILE A 1 268 ? 18.731 -0.480 -26.429 1.00 92.19 268 ILE A CA 1
ATOM 2061 C C . ILE A 1 268 ? 17.598 -0.671 -27.448 1.00 92.19 268 ILE A C 1
ATOM 2063 O O . ILE A 1 268 ? 17.849 -1.111 -28.570 1.00 92.19 268 ILE A O 1
ATOM 2067 N N . LEU A 1 269 ? 16.363 -0.307 -27.091 1.00 94.75 269 LEU A N 1
ATOM 2068 C CA . LEU A 1 269 ? 15.195 -0.342 -27.974 1.00 94.75 269 LEU A CA 1
ATOM 2069 C C . LEU A 1 269 ? 14.982 0.974 -28.738 1.00 94.75 269 LEU A C 1
ATOM 2071 O O . LEU A 1 269 ? 13.987 1.104 -29.452 1.00 94.75 269 LEU A O 1
ATOM 2075 N N . GLY A 1 270 ? 15.912 1.928 -28.634 1.00 93.75 270 GLY A N 1
ATOM 2076 C CA . GLY A 1 270 ? 15.861 3.196 -29.365 1.00 93.75 270 GLY A CA 1
ATOM 2077 C C . GLY A 1 270 ? 15.126 4.321 -28.630 1.00 93.75 270 GLY A C 1
ATOM 2078 O O . GLY A 1 270 ? 14.492 5.152 -29.275 1.00 93.75 270 GLY A O 1
ATOM 2079 N N . GLY A 1 271 ? 15.197 4.349 -27.299 1.00 94.75 271 GLY A N 1
ATOM 2080 C CA . GLY A 1 271 ? 14.618 5.391 -26.449 1.00 94.75 271 GLY A CA 1
ATOM 2081 C C . GLY A 1 271 ? 13.102 5.286 -26.309 1.00 94.75 271 GLY A C 1
ATOM 2082 O O . GLY A 1 271 ? 12.403 6.295 -26.412 1.00 94.75 271 GLY A O 1
ATOM 2083 N N . LEU A 1 272 ? 12.567 4.071 -26.129 1.00 96.62 272 LEU A N 1
ATOM 2084 C CA . LEU A 1 272 ? 11.124 3.898 -25.954 1.00 96.62 272 LEU A CA 1
ATOM 2085 C C . LEU A 1 272 ? 10.630 4.634 -24.705 1.00 96.62 272 LEU A C 1
ATOM 2087 O O . LEU A 1 272 ? 11.239 4.583 -23.635 1.00 96.62 272 LEU A O 1
ATOM 2091 N N . THR A 1 273 ? 9.473 5.269 -24.849 1.00 96.75 273 THR A N 1
ATOM 2092 C CA . THR A 1 273 ? 8.755 5.977 -23.785 1.00 96.75 273 THR A CA 1
ATOM 2093 C C . THR A 1 273 ? 7.384 5.331 -23.583 1.00 96.75 273 THR A C 1
ATOM 2095 O O . THR A 1 273 ? 6.940 4.579 -24.457 1.00 96.75 273 THR A O 1
ATOM 2098 N N . PRO A 1 274 ? 6.671 5.612 -22.477 1.00 97.31 274 PRO A N 1
ATOM 2099 C CA . PRO A 1 274 ? 5.337 5.054 -22.263 1.00 97.31 274 PRO A CA 1
ATOM 2100 C C . PRO A 1 274 ? 4.374 5.247 -23.452 1.00 97.31 274 PRO A C 1
ATOM 2102 O O . PRO A 1 274 ? 3.701 4.281 -23.802 1.00 97.31 274 PRO A O 1
ATOM 2105 N N . PRO A 1 275 ? 4.326 6.409 -24.143 1.00 97.56 275 PRO A N 1
ATOM 2106 C CA . PRO A 1 275 ? 3.470 6.601 -25.323 1.00 97.56 275 PRO A CA 1
ATOM 2107 C C . PRO A 1 275 ? 3.946 5.923 -26.614 1.00 97.56 275 PRO A C 1
ATOM 2109 O O . PRO A 1 275 ? 3.240 5.986 -27.620 1.00 97.56 275 PRO A O 1
ATOM 2112 N N . SER A 1 276 ? 5.130 5.304 -26.643 1.00 97.88 276 SER A N 1
ATOM 2113 C CA . SER A 1 276 ? 5.621 4.625 -27.845 1.00 97.88 276 SER A CA 1
ATOM 2114 C C . SER A 1 276 ? 4.675 3.477 -28.242 1.00 97.88 276 SER A C 1
ATOM 2116 O O . SER A 1 276 ? 4.302 2.686 -27.373 1.00 97.88 276 SER A O 1
ATOM 2118 N N . PRO A 1 277 ? 4.323 3.300 -29.534 1.00 97.56 277 PRO A N 1
ATOM 2119 C CA . PRO A 1 277 ? 3.381 2.264 -29.980 1.00 97.56 277 PRO A CA 1
ATOM 2120 C C . PRO A 1 277 ? 3.707 0.841 -29.511 1.00 97.56 277 PRO A C 1
ATOM 2122 O O . PRO A 1 277 ? 2.802 0.030 -29.329 1.00 97.56 277 PRO A O 1
ATOM 2125 N N . GLN A 1 278 ? 4.994 0.553 -29.316 1.00 97.94 278 GLN A N 1
ATOM 2126 C CA . GLN A 1 278 ? 5.525 -0.723 -28.853 1.00 97.94 278 GLN A CA 1
ATOM 2127 C C . GLN A 1 278 ? 5.260 -0.988 -27.364 1.00 97.94 278 GLN A C 1
ATOM 2129 O O . GLN A 1 278 ? 5.142 -2.143 -26.976 1.00 97.94 278 GLN A O 1
ATOM 2134 N N . ALA A 1 279 ? 5.182 0.062 -26.540 1.00 97.88 279 ALA A N 1
ATOM 2135 C CA . ALA A 1 279 ? 5.088 -0.033 -25.081 1.00 97.88 279 ALA A CA 1
ATOM 2136 C C . ALA A 1 279 ? 3.728 0.430 -24.528 1.00 97.88 279 ALA A C 1
ATOM 2138 O O . ALA A 1 279 ? 3.327 0.002 -23.447 1.00 97.88 279 ALA A O 1
ATOM 2139 N N . GLN A 1 280 ? 2.986 1.264 -25.266 1.00 97.56 280 GLN A N 1
ATOM 2140 C CA . GLN A 1 280 ? 1.782 1.945 -24.777 1.00 97.56 280 GLN A CA 1
ATOM 2141 C C . GLN A 1 280 ? 0.696 1.010 -24.235 1.00 97.56 280 GLN A C 1
ATOM 2143 O O . GLN A 1 280 ? -0.037 1.406 -23.340 1.00 97.56 280 GLN A O 1
ATOM 2148 N N . MET A 1 281 ? 0.592 -0.230 -24.723 1.00 97.44 281 MET A N 1
ATOM 2149 C CA . MET A 1 281 ? -0.411 -1.180 -24.220 1.00 97.44 281 MET A CA 1
ATOM 2150 C C . MET A 1 281 ? 0.017 -1.913 -22.943 1.00 97.44 281 MET A C 1
ATOM 2152 O O . MET A 1 281 ? -0.827 -2.539 -22.311 1.00 97.44 281 MET A O 1
ATOM 2156 N N . TYR A 1 282 ? 1.297 -1.841 -22.571 1.00 98.00 282 TYR A N 1
ATOM 2157 C CA . TYR A 1 282 ? 1.805 -2.284 -21.271 1.00 98.00 282 TYR A CA 1
ATOM 2158 C C . TYR A 1 282 ? 1.860 -1.125 -20.270 1.00 98.00 282 TYR A C 1
ATOM 2160 O O . TYR A 1 282 ? 1.618 -1.321 -19.085 1.00 98.00 282 TYR A O 1
ATOM 2168 N N . CYS A 1 283 ? 2.185 0.080 -20.747 1.00 97.94 283 CYS A N 1
ATOM 2169 C CA . CYS A 1 283 ? 2.330 1.276 -19.917 1.00 97.94 283 CYS A CA 1
ATOM 2170 C C . CYS A 1 283 ? 1.030 2.047 -19.688 1.00 97.94 283 CYS A C 1
ATOM 2172 O O . CYS A 1 283 ? 0.907 2.770 -18.706 1.00 97.94 283 CYS A O 1
ATOM 2174 N N . CYS A 1 284 ? 0.087 1.927 -20.617 1.00 97.50 284 CYS A N 1
ATOM 2175 C CA . CYS A 1 284 ? -1.224 2.559 -20.586 1.00 97.50 284 CYS A CA 1
ATOM 2176 C C . CYS A 1 284 ? -1.217 4.069 -20.288 1.00 97.50 284 CYS A C 1
ATOM 2178 O O . CYS A 1 284 ? -1.921 4.527 -19.390 1.00 97.50 284 CYS A O 1
ATOM 2180 N N . PRO A 1 285 ? -0.440 4.878 -21.028 1.00 96.75 285 PRO A N 1
ATOM 2181 C CA . PRO A 1 285 ? -0.502 6.322 -20.874 1.00 96.75 285 PRO A CA 1
ATOM 2182 C C . PRO A 1 285 ? -1.843 6.860 -21.388 1.00 96.75 285 PRO A C 1
ATOM 2184 O O . PRO A 1 285 ? -2.278 6.524 -22.494 1.00 96.75 285 PRO A O 1
ATOM 2187 N N . THR A 1 286 ? -2.453 7.760 -20.618 1.00 90.88 286 THR A N 1
ATOM 2188 C CA . THR A 1 286 ? -3.645 8.507 -21.036 1.00 90.88 286 THR A CA 1
ATOM 2189 C C . THR A 1 286 ? -3.278 9.963 -21.307 1.00 90.88 286 THR A C 1
ATOM 2191 O O . THR A 1 286 ? -2.935 10.670 -20.356 1.00 90.88 286 THR A O 1
ATOM 2194 N N . PRO A 1 287 ? -3.403 10.466 -22.553 1.00 92.00 287 PRO A N 1
ATOM 2195 C CA . PRO A 1 287 ? -3.585 9.759 -23.841 1.00 92.00 287 PRO A CA 1
ATOM 2196 C C . PRO A 1 287 ? -2.306 9.017 -24.323 1.00 92.00 287 PRO A C 1
ATOM 2198 O O . PRO A 1 287 ? -1.228 9.292 -23.793 1.00 92.00 287 PRO A O 1
ATOM 2201 N N . PRO A 1 288 ? -2.366 8.133 -25.353 1.00 94.25 288 PRO A N 1
ATOM 2202 C CA . PRO A 1 288 ? -3.503 7.829 -26.238 1.00 94.25 288 PRO A CA 1
ATOM 2203 C C . PRO A 1 288 ? -4.330 6.592 -25.855 1.00 94.25 288 PRO A C 1
ATOM 2205 O O . PRO A 1 288 ? -5.297 6.286 -26.551 1.00 94.25 288 PRO A O 1
ATOM 2208 N N . VAL A 1 289 ? -3.968 5.865 -24.797 1.00 97.06 289 VAL A N 1
ATOM 2209 C CA . VAL A 1 289 ? -4.658 4.634 -24.393 1.00 97.06 289 VAL A CA 1
ATOM 2210 C C . VAL A 1 289 ? -5.637 4.965 -23.273 1.00 97.06 289 VAL A C 1
ATOM 2212 O O . VAL A 1 289 ? -5.218 5.324 -22.185 1.00 97.06 289 VAL A O 1
ATOM 2215 N N . SER A 1 290 ? -6.940 4.841 -23.525 1.00 95.81 290 SER A N 1
ATOM 2216 C CA . SER A 1 290 ? -7.963 4.935 -22.471 1.00 95.81 290 SER A CA 1
ATOM 2217 C C . SER A 1 290 ? -7.833 3.791 -21.459 1.00 95.81 290 SER A C 1
ATOM 2219 O O . SER A 1 290 ? -7.379 2.703 -21.832 1.00 95.81 290 SER A O 1
ATOM 2221 N N . SER A 1 291 ? -8.350 3.978 -20.243 1.00 93.19 291 SER A N 1
ATOM 2222 C CA . SER A 1 291 ? -8.473 2.926 -19.223 1.00 93.19 291 SER A CA 1
ATOM 2223 C C . SER A 1 291 ? -9.108 1.647 -19.769 1.00 93.19 291 SER A C 1
ATOM 2225 O O . SER A 1 291 ? -8.550 0.565 -19.608 1.00 93.19 291 SER A O 1
ATOM 2227 N N . GLU A 1 292 ? -10.212 1.762 -20.510 1.00 94.25 292 GLU A N 1
ATOM 2228 C CA . GLU A 1 292 ? -10.952 0.608 -21.037 1.00 94.25 292 GLU A CA 1
ATOM 2229 C C . GLU A 1 292 ? -10.113 -0.171 -22.058 1.00 94.25 292 GLU A C 1
ATOM 2231 O O . GLU A 1 292 ? -10.043 -1.398 -22.019 1.00 94.25 292 GLU A O 1
ATOM 2236 N N . ALA A 1 293 ? -9.432 0.545 -22.957 1.00 96.19 293 ALA A N 1
ATOM 2237 C CA . ALA A 1 293 ? -8.538 -0.056 -23.945 1.00 96.19 293 ALA A CA 1
ATOM 2238 C C . ALA A 1 293 ? -7.332 -0.750 -23.297 1.00 96.19 293 ALA A C 1
ATOM 2240 O O . ALA A 1 293 ? -6.935 -1.822 -23.750 1.00 96.19 293 ALA A O 1
ATOM 2241 N N . CYS A 1 294 ? -6.755 -0.163 -22.245 1.00 96.12 294 CYS A N 1
ATOM 2242 C CA . CYS A 1 294 ? -5.661 -0.781 -21.501 1.00 96.12 294 CYS A CA 1
ATOM 2243 C C . CYS A 1 294 ? -6.102 -2.080 -20.817 1.0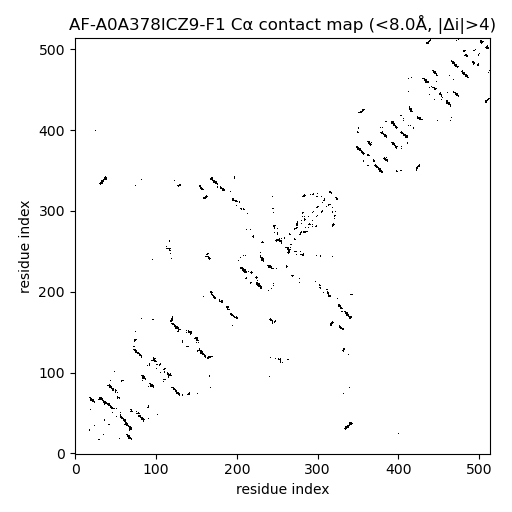0 96.12 294 CYS A C 1
ATOM 2245 O O . CYS A 1 294 ? -5.459 -3.115 -20.996 1.00 96.12 294 CYS A O 1
ATOM 2247 N N . SER A 1 295 ? -7.221 -2.041 -20.089 1.00 94.25 295 SER A N 1
ATOM 2248 C CA . SER A 1 295 ? -7.758 -3.198 -19.365 1.00 94.25 295 SER A CA 1
ATOM 2249 C C . SER A 1 295 ? -8.279 -4.297 -20.300 1.00 94.25 295 SER A C 1
ATOM 2251 O O . SER A 1 295 ? -8.346 -5.459 -19.913 1.00 94.25 295 SER A O 1
ATOM 2253 N N . ALA A 1 296 ? -8.596 -3.972 -21.556 1.00 95.12 296 ALA A N 1
ATOM 2254 C CA . ALA A 1 296 ? -8.867 -4.954 -22.610 1.00 95.12 296 ALA A CA 1
ATOM 2255 C C . ALA A 1 296 ? -7.599 -5.424 -23.361 1.00 95.12 296 ALA A C 1
ATOM 2257 O O . ALA A 1 296 ? -7.679 -6.275 -24.248 1.00 95.12 296 ALA A O 1
ATOM 2258 N N . GLY A 1 297 ? -6.441 -4.834 -23.060 1.00 95.75 297 GLY A N 1
ATOM 2259 C CA . GLY A 1 297 ? -5.190 -5.003 -23.788 1.00 95.75 297 GLY A CA 1
ATOM 2260 C C . GLY A 1 297 ? -4.303 -6.145 -23.287 1.00 95.75 297 GLY A C 1
ATOM 2261 O O . GLY A 1 297 ? -4.744 -7.132 -22.695 1.00 95.75 297 GLY A O 1
ATOM 2262 N N . VAL A 1 298 ? -3.002 -6.012 -23.567 1.00 97.12 298 VAL A N 1
ATOM 2263 C CA . VAL A 1 298 ? -1.989 -7.025 -23.221 1.00 97.12 298 VAL A CA 1
ATOM 2264 C C . VAL A 1 298 ? -1.492 -6.922 -21.783 1.00 97.12 298 VAL A C 1
ATOM 2266 O O . VAL A 1 298 ? -1.047 -7.932 -21.252 1.00 97.12 298 VAL A O 1
ATOM 2269 N N . ALA A 1 299 ? -1.582 -5.749 -21.143 1.00 97.31 299 ALA A N 1
ATOM 2270 C CA . ALA A 1 299 ? -1.117 -5.542 -19.771 1.00 97.31 299 ALA A CA 1
ATOM 2271 C C . ALA A 1 299 ? -1.688 -6.568 -18.766 1.00 97.31 299 ALA A C 1
ATOM 2273 O O . ALA A 1 299 ? -0.886 -7.329 -18.216 1.00 97.31 299 ALA A O 1
ATOM 2274 N N . PRO A 1 300 ? -3.022 -6.700 -18.589 1.00 96.12 300 PRO A N 1
ATOM 2275 C CA . PRO A 1 300 ? -3.594 -7.647 -17.620 1.00 96.12 300 PRO A CA 1
ATOM 2276 C C . PRO A 1 300 ? -3.315 -9.119 -17.956 1.00 96.12 300 PRO A C 1
ATOM 2278 O O . PRO A 1 300 ? -3.336 -9.974 -17.075 1.00 96.12 300 PRO A O 1
ATOM 2281 N N . ASN A 1 301 ? -3.036 -9.419 -19.228 1.00 96.12 301 ASN A N 1
ATOM 2282 C CA . ASN A 1 301 ? -2.795 -10.774 -19.727 1.00 96.12 301 ASN A CA 1
ATOM 2283 C C . ASN A 1 301 ? -1.301 -11.127 -19.834 1.00 96.12 301 ASN A C 1
ATOM 2285 O O . ASN A 1 301 ? -0.964 -12.214 -20.307 1.00 96.12 301 ASN A O 1
ATOM 2289 N N . SER A 1 302 ? -0.404 -10.225 -19.427 1.00 97.94 302 SER A N 1
ATOM 2290 C CA . SER A 1 302 ? 1.039 -10.476 -19.433 1.00 97.94 302 SER A CA 1
ATOM 2291 C C . SER A 1 302 ? 1.408 -11.609 -18.471 1.00 97.94 302 SER A C 1
ATOM 2293 O O . SER A 1 302 ? 0.748 -11.818 -17.444 1.00 97.94 302 SER A O 1
ATOM 2295 N N . ALA A 1 303 ? 2.486 -12.343 -18.765 1.00 98.38 303 ALA A N 1
ATOM 2296 C CA . ALA A 1 303 ? 2.951 -13.390 -17.854 1.00 98.38 303 ALA A CA 1
ATOM 2297 C C . ALA A 1 303 ? 3.344 -12.800 -16.486 1.00 98.38 303 ALA A C 1
ATOM 2299 O O . ALA A 1 303 ? 3.198 -13.472 -15.461 1.00 98.38 303 ALA A O 1
ATOM 2300 N N . TYR A 1 304 ? 3.778 -11.538 -16.464 1.00 98.56 304 TYR A N 1
ATOM 2301 C CA . TYR A 1 304 ? 4.018 -10.729 -15.276 1.00 98.56 304 TYR A CA 1
ATOM 2302 C C . TYR A 1 304 ? 2.766 -10.550 -14.414 1.00 98.56 304 TYR A C 1
ATOM 2304 O O . TYR A 1 304 ? 2.755 -11.031 -13.279 1.00 98.56 304 TYR A O 1
ATOM 2312 N N . SER A 1 305 ? 1.708 -9.929 -14.944 1.00 97.69 305 SER A N 1
ATOM 2313 C CA . SER A 1 305 ? 0.473 -9.668 -14.191 1.00 97.69 305 SER A CA 1
ATOM 2314 C C . SER A 1 305 ? -0.161 -10.966 -13.697 1.00 97.69 305 SER A C 1
ATOM 2316 O O . SER A 1 305 ? -0.507 -11.095 -12.520 1.00 97.69 305 SER A O 1
ATOM 2318 N N . ILE A 1 306 ? -0.200 -11.995 -14.551 1.00 97.31 306 ILE A N 1
ATOM 2319 C CA . ILE A 1 306 ? -0.684 -13.328 -14.172 1.00 97.31 306 ILE A CA 1
ATOM 2320 C C . ILE A 1 306 ? 0.178 -13.927 -13.051 1.00 97.31 306 ILE A C 1
ATOM 2322 O O . ILE A 1 306 ? -0.354 -14.528 -12.113 1.00 97.31 306 ILE A O 1
ATOM 2326 N N . SER A 1 307 ? 1.506 -13.782 -13.116 1.00 97.69 307 SER A N 1
ATOM 2327 C CA . SER A 1 307 ? 2.398 -14.272 -12.062 1.00 97.69 307 SER A CA 1
ATOM 2328 C C . SER A 1 307 ? 2.132 -13.569 -10.733 1.00 97.69 307 SER A C 1
ATOM 2330 O O . SER A 1 307 ? 1.954 -14.247 -9.720 1.00 97.69 307 SER A O 1
ATOM 2332 N N . VAL A 1 308 ? 2.060 -12.237 -10.726 1.00 97.56 308 VAL A N 1
ATOM 2333 C CA . VAL A 1 308 ? 1.830 -11.444 -9.511 1.00 97.56 308 VAL A CA 1
ATOM 2334 C C . VAL A 1 308 ? 0.480 -11.793 -8.874 1.00 97.56 308 VAL A C 1
ATOM 2336 O O . VAL A 1 308 ? 0.443 -12.187 -7.706 1.00 97.56 308 VAL A O 1
ATOM 2339 N N . HIS A 1 309 ? -0.616 -11.760 -9.633 1.00 95.75 309 HIS A N 1
ATOM 2340 C CA . HIS A 1 309 ? -1.943 -12.017 -9.068 1.00 95.75 309 HIS A CA 1
ATOM 2341 C C . HIS A 1 309 ? -2.203 -13.490 -8.766 1.00 95.75 309 HIS A C 1
ATOM 2343 O O . HIS A 1 309 ? -2.699 -13.829 -7.696 1.00 95.75 309 HIS A O 1
ATOM 2349 N N . THR A 1 310 ? -1.878 -14.396 -9.690 1.00 94.62 310 THR A N 1
ATOM 2350 C CA . THR A 1 310 ? -2.324 -15.796 -9.582 1.00 94.62 310 THR A CA 1
ATOM 2351 C C . THR A 1 310 ? -1.301 -16.667 -8.864 1.00 94.62 310 THR A C 1
ATOM 2353 O O . THR A 1 310 ? -1.653 -17.417 -7.952 1.00 94.62 310 THR A O 1
ATOM 2356 N N . LYS A 1 311 ? -0.022 -16.589 -9.255 1.00 94.12 311 LYS A N 1
ATOM 2357 C CA . LYS A 1 311 ? 1.028 -17.450 -8.677 1.00 94.12 311 LYS A CA 1
ATOM 2358 C C . LYS A 1 311 ? 1.482 -16.933 -7.318 1.00 94.12 311 LYS A C 1
ATOM 2360 O O . LYS A 1 311 ? 1.654 -17.715 -6.386 1.00 94.12 311 LYS A O 1
ATOM 2365 N N . GLN A 1 312 ? 1.652 -15.620 -7.215 1.00 96.06 312 GLN A N 1
ATOM 2366 C CA . GLN A 1 312 ? 2.155 -14.953 -6.020 1.00 96.06 312 GLN A CA 1
ATOM 2367 C C . GLN A 1 312 ? 1.034 -14.406 -5.132 1.00 96.06 312 GLN A C 1
ATOM 2369 O O . GLN A 1 312 ? 1.328 -13.951 -4.032 1.00 96.06 312 GLN A O 1
ATOM 2374 N N . GLN A 1 313 ? -0.236 -14.507 -5.551 1.00 94.75 313 GLN A N 1
ATOM 2375 C CA . GLN A 1 313 ? -1.411 -14.132 -4.749 1.00 94.75 313 GLN A CA 1
ATOM 2376 C C . GLN A 1 313 ? -1.297 -12.716 -4.175 1.00 94.75 313 GLN A C 1
ATOM 2378 O O . GLN A 1 313 ? -1.511 -12.512 -2.981 1.00 94.75 313 GLN A O 1
ATOM 2383 N N . CYS A 1 314 ? -0.876 -11.777 -5.022 1.00 95.19 314 CYS A N 1
ATOM 2384 C CA . CYS A 1 314 ? -0.683 -10.382 -4.669 1.00 95.19 314 CYS A CA 1
ATOM 2385 C C . CYS A 1 314 ? -1.788 -9.511 -5.273 1.00 95.19 314 CYS A C 1
ATOM 2387 O O . CYS A 1 314 ? -2.041 -9.557 -6.476 1.00 95.19 314 CYS A O 1
ATOM 2389 N N . ASP A 1 315 ? -2.419 -8.701 -4.422 1.00 92.75 315 ASP A N 1
ATOM 2390 C CA . ASP A 1 315 ? -3.527 -7.809 -4.798 1.00 92.75 315 ASP A CA 1
ATOM 2391 C C . ASP A 1 315 ? -3.056 -6.408 -5.251 1.00 92.75 315 ASP A C 1
ATOM 2393 O O . ASP A 1 315 ? -3.847 -5.467 -5.281 1.00 92.75 315 ASP A O 1
ATOM 2397 N N . ALA A 1 316 ? -1.757 -6.226 -5.503 1.00 95.25 316 ALA A N 1
ATOM 2398 C CA . ALA A 1 316 ? -1.195 -4.944 -5.925 1.00 95.25 316 ALA A CA 1
ATOM 2399 C C . ALA A 1 316 ? -1.469 -4.659 -7.398 1.00 95.25 316 ALA A C 1
ATOM 2401 O O . ALA A 1 316 ? -1.623 -5.585 -8.185 1.00 95.25 316 ALA A O 1
ATOM 2402 N N . TYR A 1 317 ? -1.425 -3.385 -7.780 1.00 96.12 317 TYR A N 1
ATOM 2403 C CA . TYR A 1 317 ? -1.564 -2.989 -9.178 1.00 96.12 317 TYR A CA 1
ATOM 2404 C C . TYR A 1 317 ? -0.337 -3.437 -9.965 1.00 96.12 317 TYR A C 1
ATOM 2406 O O . TYR A 1 317 ? 0.785 -3.120 -9.585 1.00 96.12 317 TYR A O 1
ATOM 2414 N N . THR A 1 318 ? -0.530 -4.151 -11.063 1.00 97.12 318 THR A N 1
ATOM 2415 C CA . THR A 1 318 ? 0.535 -4.647 -11.946 1.00 97.12 318 THR A CA 1
ATOM 2416 C C . THR A 1 318 ? 0.684 -3.816 -13.219 1.00 97.12 318 THR A C 1
ATOM 2418 O O . THR A 1 318 ? 1.687 -3.936 -13.920 1.00 97.12 318 THR A O 1
ATOM 2421 N N . TYR A 1 319 ? -0.292 -2.948 -13.499 1.00 96.69 319 TYR A N 1
ATOM 2422 C CA . TYR A 1 319 ? -0.293 -1.949 -14.568 1.00 96.69 319 TYR A CA 1
ATOM 2423 C C . TYR A 1 319 ? -1.182 -0.747 -14.180 1.00 96.69 319 TYR A C 1
ATOM 2425 O O . TYR A 1 319 ? -1.865 -0.777 -13.158 1.00 96.69 319 TYR A O 1
ATOM 2433 N N . ALA A 1 320 ? -1.172 0.334 -14.969 1.00 94.44 320 ALA A N 1
ATOM 2434 C CA . ALA A 1 320 ? -1.756 1.626 -14.569 1.00 94.44 320 ALA A CA 1
ATOM 2435 C C . ALA A 1 320 ? -3.277 1.626 -14.284 1.00 94.44 320 ALA A C 1
ATOM 2437 O O . ALA A 1 320 ? -3.750 2.493 -13.553 1.00 94.44 320 ALA A O 1
ATOM 2438 N N . TYR A 1 321 ? -4.033 0.680 -14.850 1.00 92.56 321 TYR A N 1
ATOM 2439 C CA . TYR A 1 321 ? -5.494 0.556 -14.698 1.00 92.56 321 TYR A CA 1
ATOM 2440 C C . TYR A 1 321 ? -5.883 -0.834 -14.194 1.00 92.56 321 TYR A C 1
ATOM 2442 O O . TYR A 1 321 ? -6.858 -1.439 -14.645 1.00 92.56 321 TYR A O 1
ATOM 2450 N N . ASP A 1 322 ? -5.038 -1.381 -13.327 1.00 91.94 322 ASP A N 1
ATOM 2451 C CA . ASP A 1 322 ? -5.263 -2.668 -12.701 1.00 91.94 322 ASP A CA 1
ATOM 2452 C C . ASP A 1 322 ? -6.262 -2.545 -11.550 1.00 91.94 322 ASP A C 1
ATOM 2454 O O . ASP A 1 322 ? -5.925 -2.126 -10.446 1.00 91.94 322 ASP A O 1
ATOM 2458 N N . ASP A 1 323 ? -7.503 -2.938 -11.811 1.00 79.38 323 ASP A N 1
ATOM 2459 C CA . ASP A 1 323 ? -8.575 -2.907 -10.821 1.00 79.38 323 ASP A CA 1
ATOM 2460 C C . ASP A 1 323 ? -8.693 -4.229 -10.034 1.00 79.38 323 ASP A C 1
ATOM 2462 O O . ASP A 1 323 ? -9.760 -4.516 -9.492 1.00 79.38 323 ASP A O 1
ATOM 2466 N N . ALA A 1 324 ? -7.637 -5.056 -9.933 1.00 66.19 324 ALA A N 1
ATOM 2467 C CA . ALA A 1 324 ? -7.690 -6.379 -9.285 1.00 66.19 324 ALA A CA 1
ATOM 2468 C C . ALA A 1 324 ? -8.330 -6.387 -7.880 1.00 66.19 324 ALA A C 1
ATOM 2470 O O . ALA A 1 324 ? -8.995 -7.359 -7.513 1.00 66.19 324 ALA A O 1
ATOM 2471 N N . LYS A 1 325 ? -8.173 -5.306 -7.103 1.00 69.00 325 LYS A N 1
ATOM 2472 C CA . LYS A 1 325 ? -8.857 -5.107 -5.811 1.00 69.00 325 LYS A CA 1
ATOM 2473 C C . LYS A 1 325 ? -9.838 -3.923 -5.785 1.00 69.00 325 LYS A C 1
ATOM 2475 O O . LYS A 1 325 ? -10.339 -3.570 -4.717 1.00 69.00 325 LYS A O 1
ATOM 2480 N N . GLY A 1 326 ? -10.112 -3.337 -6.949 1.00 62.09 326 GLY A N 1
ATOM 2481 C CA . GLY A 1 326 ? -10.847 -2.088 -7.120 1.00 62.09 326 GLY A CA 1
ATOM 2482 C C . GLY A 1 326 ? -10.021 -0.859 -6.724 1.00 62.09 326 GLY A C 1
ATOM 2483 O O . GLY A 1 326 ? -9.109 -0.918 -5.896 1.00 62.09 326 GLY A O 1
ATOM 2484 N N . LEU A 1 327 ? -10.334 0.290 -7.318 1.00 72.06 327 LEU A N 1
ATOM 2485 C CA . LEU A 1 327 ? -9.866 1.595 -6.844 1.00 72.06 327 LEU A CA 1
ATOM 2486 C C . LEU A 1 327 ? -10.526 1.885 -5.490 1.00 72.06 327 LEU A C 1
ATOM 2488 O O . LEU A 1 327 ? -11.673 2.335 -5.416 1.00 72.06 327 LEU A O 1
ATOM 2492 N N . ALA A 1 328 ? -9.806 1.592 -4.408 1.00 85.94 328 ALA A N 1
ATOM 2493 C CA . ALA A 1 328 ? -10.264 1.873 -3.059 1.00 85.94 328 ALA A CA 1
ATOM 2494 C C . ALA A 1 328 ? -10.068 3.361 -2.734 1.00 85.94 328 ALA A C 1
ATOM 2496 O O . ALA A 1 328 ? -8.950 3.881 -2.732 1.00 85.94 328 ALA A O 1
ATOM 2497 N N . ARG A 1 329 ? -11.163 4.036 -2.383 1.00 93.69 329 ARG A N 1
ATOM 2498 C CA . ARG A 1 329 ? -11.126 5.347 -1.721 1.00 93.69 329 ARG A CA 1
ATOM 2499 C C . ARG A 1 329 ? -11.561 5.188 -0.278 1.00 93.69 329 ARG A C 1
ATOM 2501 O O . ARG A 1 329 ? -12.571 4.548 -0.015 1.00 93.69 329 ARG A O 1
ATOM 2508 N N . CYS A 1 330 ? -10.822 5.762 0.656 1.00 97.06 330 CYS A N 1
ATOM 2509 C CA . CYS A 1 330 ? -11.128 5.712 2.083 1.00 97.06 330 CYS A CA 1
ATOM 2510 C C . CYS A 1 330 ? -11.305 7.125 2.644 1.00 97.06 330 CYS A C 1
ATOM 2512 O O . CYS A 1 330 ? -10.930 8.102 2.006 1.00 97.06 330 CYS A O 1
ATOM 2514 N N . GLY A 1 331 ? -11.859 7.267 3.844 1.00 97.69 331 GLY A N 1
ATOM 2515 C CA . GLY A 1 331 ? -11.928 8.559 4.529 1.00 97.69 331 GLY A CA 1
ATOM 2516 C C . GLY A 1 331 ? -10.549 9.029 5.003 1.00 97.69 331 GLY A C 1
ATOM 2517 O O . GLY A 1 331 ? -9.660 8.215 5.266 1.00 97.69 331 GLY A O 1
ATOM 2518 N N . ALA A 1 332 ? -10.366 10.340 5.145 1.00 97.69 332 ALA A N 1
ATOM 2519 C CA . ALA A 1 332 ? -9.100 10.968 5.535 1.00 97.69 332 ALA A CA 1
ATOM 2520 C C . ALA A 1 332 ? -8.543 10.514 6.901 1.00 97.69 332 ALA A C 1
ATOM 2522 O O . ALA A 1 332 ? -7.341 10.613 7.137 1.00 97.69 332 ALA A O 1
ATOM 2523 N N . GLN A 1 333 ? -9.392 10.000 7.796 1.00 96.25 333 GLN A N 1
ATOM 2524 C CA . GLN A 1 333 ? -9.000 9.448 9.099 1.00 96.25 333 GLN A CA 1
ATOM 2525 C C . GLN A 1 333 ? -8.338 8.063 9.017 1.00 96.25 333 GLN A C 1
ATOM 2527 O O . GLN A 1 333 ? -7.751 7.606 9.999 1.00 96.25 333 GLN A O 1
ATOM 2532 N N . THR A 1 334 ? -8.452 7.394 7.868 1.00 97.69 334 THR A N 1
ATOM 2533 C CA . THR A 1 334 ? -7.967 6.026 7.670 1.00 97.69 334 THR A CA 1
ATOM 2534 C C . THR A 1 334 ? -6.465 5.938 7.912 1.00 97.69 334 THR A C 1
ATOM 2536 O O . THR A 1 334 ? -5.688 6.785 7.463 1.00 97.69 334 THR A O 1
ATOM 2539 N N . GLN A 1 335 ? -6.057 4.889 8.620 1.00 97.94 335 GLN A N 1
ATOM 2540 C CA . GLN A 1 335 ? -4.664 4.588 8.909 1.00 97.94 335 GLN A CA 1
ATOM 2541 C C . GLN A 1 335 ? -4.188 3.405 8.063 1.00 97.94 335 GLN A C 1
ATOM 2543 O O . GLN A 1 335 ? -4.911 2.426 7.881 1.00 97.94 335 GLN A O 1
ATOM 2548 N N . PHE A 1 336 ? -2.940 3.465 7.612 1.00 98.00 336 PHE A N 1
ATOM 2549 C CA . PHE A 1 336 ? -2.290 2.404 6.849 1.00 98.00 336 PHE A CA 1
ATOM 2550 C C . PHE A 1 336 ? -1.050 1.914 7.585 1.00 98.00 336 PHE A C 1
ATOM 2552 O O . PHE A 1 336 ? -0.279 2.716 8.114 1.00 98.00 336 PHE A O 1
ATOM 2559 N N . GLU A 1 337 ? -0.845 0.602 7.607 1.00 98.06 337 GLU A N 1
ATOM 2560 C CA . GLU A 1 337 ? 0.421 -0.011 7.993 1.00 98.06 337 GLU A CA 1
ATOM 2561 C C . GLU A 1 337 ? 0.970 -0.839 6.834 1.00 98.06 337 GLU A C 1
ATOM 2563 O O . GLU A 1 337 ? 0.377 -1.850 6.460 1.00 98.06 337 GLU A O 1
ATOM 2568 N N . VAL A 1 338 ? 2.116 -0.429 6.294 1.00 98.19 338 VAL A N 1
ATOM 2569 C CA . VAL A 1 338 ? 2.857 -1.181 5.276 1.00 98.19 338 VAL A CA 1
ATOM 2570 C C . VAL A 1 338 ? 3.903 -2.039 5.975 1.00 98.19 338 VAL A C 1
ATOM 2572 O O . VAL A 1 338 ? 4.823 -1.521 6.596 1.00 98.19 338 VAL A O 1
ATOM 2575 N N . VAL A 1 339 ? 3.785 -3.355 5.885 1.00 97.75 339 VAL A N 1
ATOM 2576 C CA . VAL A 1 339 ? 4.719 -4.310 6.485 1.00 97.75 339 VAL A CA 1
ATOM 2577 C C . VAL A 1 339 ? 5.583 -4.909 5.385 1.00 97.75 339 VAL A C 1
ATOM 2579 O O . VAL A 1 339 ? 5.062 -5.643 4.552 1.00 97.75 339 VAL A O 1
ATOM 2582 N N . PHE A 1 340 ? 6.887 -4.631 5.382 1.00 98.19 340 PHE A N 1
ATOM 2583 C CA . PHE A 1 340 ? 7.846 -5.239 4.452 1.00 98.19 340 PHE A CA 1
ATOM 2584 C C . PHE A 1 340 ? 8.415 -6.545 4.996 1.00 98.19 340 PHE A C 1
ATOM 2586 O O . PHE A 1 340 ? 8.670 -6.670 6.195 1.00 98.19 340 PHE A O 1
ATOM 2593 N N . CYS A 1 341 ? 8.620 -7.504 4.090 1.00 97.00 341 CYS A N 1
ATOM 2594 C CA . CYS A 1 341 ? 8.937 -8.898 4.387 1.00 97.00 341 CYS A CA 1
ATOM 2595 C C . CYS A 1 341 ? 8.052 -9.475 5.496 1.00 97.00 341 CYS A C 1
ATOM 2597 O O . CYS A 1 341 ? 8.581 -9.984 6.486 1.00 97.00 341 CYS A O 1
ATOM 2599 N N . PRO A 1 342 ? 6.715 -9.362 5.372 1.00 94.81 342 PRO A N 1
ATOM 2600 C CA . PRO A 1 342 ? 5.821 -9.887 6.385 1.00 94.81 342 PRO A CA 1
ATOM 2601 C C . PRO A 1 342 ? 6.162 -11.359 6.590 1.00 94.81 342 PRO A C 1
ATOM 2603 O O . PRO A 1 342 ? 6.214 -12.127 5.626 1.00 94.81 342 PRO A O 1
ATOM 2606 N N . ASN A 1 343 ? 6.436 -11.741 7.836 1.00 86.06 343 ASN A N 1
ATOM 2607 C CA . ASN A 1 343 ? 6.693 -13.134 8.162 1.00 86.06 343 ASN A CA 1
ATOM 2608 C C . ASN A 1 343 ? 5.545 -13.954 7.572 1.00 86.06 343 ASN A C 1
ATOM 2610 O O . ASN A 1 343 ? 4.385 -13.597 7.753 1.00 86.06 343 ASN A O 1
ATOM 2614 N N . SER A 1 344 ? 5.855 -15.026 6.843 1.00 61.28 344 SER A N 1
ATOM 2615 C CA . SER A 1 344 ? 4.888 -15.836 6.079 1.00 61.28 344 SER A CA 1
ATOM 2616 C C . SER A 1 344 ? 3.773 -16.453 6.934 1.00 61.28 344 SER A C 1
ATOM 2618 O O . SER A 1 344 ? 2.796 -16.980 6.410 1.00 61.28 344 SER A O 1
ATOM 2620 N N . ASN A 1 345 ? 3.881 -16.306 8.252 1.00 50.91 345 ASN A N 1
ATOM 2621 C CA . ASN A 1 345 ? 2.767 -16.267 9.173 1.00 50.91 345 ASN A CA 1
ATOM 2622 C C . ASN A 1 345 ? 2.804 -14.923 9.913 1.00 50.91 345 ASN A C 1
ATOM 2624 O O . ASN A 1 345 ? 3.483 -14.852 10.944 1.00 50.91 345 ASN A O 1
ATOM 2628 N N . PRO A 1 346 ? 2.077 -13.862 9.499 1.00 50.88 346 PRO A N 1
ATOM 2629 C CA . PRO A 1 346 ? 1.642 -12.931 10.517 1.00 50.88 346 PRO A CA 1
ATOM 2630 C C . PRO A 1 346 ? 0.860 -13.828 11.469 1.00 50.88 346 PRO A C 1
ATOM 2632 O O . PRO A 1 346 ? -0.123 -14.455 11.064 1.00 50.88 346 PRO A O 1
ATOM 2635 N N . THR A 1 347 ? 1.347 -14.016 12.693 1.00 51.25 347 THR A N 1
ATOM 2636 C CA . THR A 1 347 ? 0.542 -14.608 13.752 1.00 51.25 347 THR A CA 1
ATOM 2637 C C . THR A 1 347 ? -0.597 -13.626 13.939 1.00 51.25 347 THR A C 1
ATOM 2639 O O . THR A 1 347 ? -0.512 -12.713 14.755 1.00 51.25 347 THR A O 1
ATOM 2642 N N . VAL A 1 348 ? -1.636 -13.756 13.103 1.00 62.91 348 VAL A N 1
ATOM 2643 C CA . VAL A 1 348 ? -2.905 -13.074 13.280 1.00 62.91 348 VAL A CA 1
ATOM 2644 C C . VAL A 1 348 ? -3.235 -13.378 14.724 1.00 62.91 348 VAL A C 1
ATOM 2646 O O . VAL A 1 348 ? -3.296 -14.575 15.057 1.00 62.91 348 VAL A O 1
ATOM 2649 N N . PRO A 1 349 ? -3.314 -12.351 15.593 1.00 75.00 349 PRO A N 1
ATOM 2650 C CA . PRO A 1 349 ? -3.527 -12.600 16.997 1.00 75.00 349 PRO A CA 1
ATOM 2651 C C . PRO A 1 349 ? -4.719 -13.533 17.098 1.00 75.00 349 PRO A C 1
ATOM 2653 O O . PRO A 1 349 ? -5.763 -13.310 16.481 1.00 75.00 349 PRO A O 1
ATOM 2656 N N . SER A 1 350 ? -4.485 -14.675 17.719 1.00 88.12 350 SER A N 1
ATOM 2657 C CA . SER A 1 350 ? -5.455 -15.745 17.748 1.00 88.12 350 SER A CA 1
ATOM 2658 C C . SER A 1 350 ? -5.467 -16.364 19.121 1.00 88.12 350 SER A C 1
ATOM 2660 O O . SER A 1 350 ? -4.484 -16.329 19.863 1.00 88.12 350 SER A O 1
ATOM 2662 N N . VAL A 1 351 ? -6.636 -16.861 19.481 1.00 94.38 351 VAL A N 1
ATOM 2663 C CA . VAL A 1 351 ? -6.903 -17.427 20.787 1.00 94.38 351 VAL A CA 1
ATOM 2664 C C . VAL A 1 351 ? -7.861 -18.589 20.609 1.00 94.38 351 VAL A C 1
ATOM 2666 O O . VAL A 1 351 ? -8.903 -18.470 19.965 1.00 94.38 351 VAL A O 1
ATOM 2669 N N . SER A 1 352 ? -7.496 -19.736 21.168 1.00 97.19 352 SER A N 1
ATOM 2670 C CA . SER A 1 352 ? -8.398 -20.878 21.248 1.00 97.19 352 SER A CA 1
ATOM 2671 C C . SER A 1 352 ? -9.457 -20.597 22.310 1.00 97.19 352 SER A C 1
ATOM 2673 O O . SER A 1 352 ? -9.114 -20.354 23.466 1.00 97.19 352 SER A O 1
ATOM 2675 N N . MET A 1 353 ? -10.729 -20.617 21.919 1.00 97.62 353 MET A N 1
ATOM 2676 C CA . MET A 1 353 ? -11.880 -20.392 22.794 1.00 97.62 353 MET A CA 1
ATOM 2677 C C . MET A 1 353 ? -12.813 -21.604 22.759 1.00 97.62 353 MET A C 1
ATOM 2679 O O . MET A 1 353 ? -13.084 -22.152 21.696 1.00 97.62 353 MET A O 1
ATOM 2683 N N . THR A 1 354 ? -13.341 -22.011 23.911 1.00 98.00 354 THR A N 1
ATOM 2684 C CA . THR A 1 354 ? -14.394 -23.036 23.998 1.00 98.00 354 THR A CA 1
ATOM 2685 C C . THR A 1 354 ? -15.762 -22.403 23.757 1.00 98.00 354 THR A C 1
ATOM 2687 O O . THR A 1 354 ? -16.127 -21.451 24.448 1.00 98.00 354 THR A O 1
ATOM 2690 N N . MET A 1 355 ? -16.534 -22.930 22.806 1.00 97.81 355 MET A N 1
ATOM 2691 C CA . MET A 1 355 ? -17.869 -22.423 22.474 1.00 97.81 355 MET A CA 1
ATOM 2692 C C . MET A 1 355 ? -18.950 -23.121 23.303 1.00 97.81 355 MET A C 1
ATOM 2694 O O . MET A 1 355 ? -19.119 -24.333 23.210 1.00 97.81 355 MET A O 1
ATOM 2698 N N . PHE A 1 356 ? -19.728 -22.361 24.074 1.00 96.38 356 PHE A N 1
ATOM 2699 C CA . PHE A 1 356 ? -20.901 -22.860 24.799 1.00 96.38 356 PHE A CA 1
ATOM 2700 C C . PHE A 1 356 ? -22.182 -22.458 24.065 1.00 96.38 356 PHE A C 1
ATOM 2702 O O . PHE A 1 356 ? -22.575 -21.286 24.080 1.00 96.38 356 PHE A O 1
ATOM 2709 N N . ILE A 1 357 ? -22.824 -23.440 23.432 1.00 95.44 357 ILE A N 1
ATOM 2710 C CA . ILE A 1 357 ? -23.957 -23.268 22.517 1.00 95.44 357 ILE A CA 1
ATOM 2711 C C . ILE A 1 357 ? -25.171 -24.022 23.090 1.00 95.44 357 ILE A C 1
ATOM 2713 O O . ILE A 1 357 ? -25.105 -25.244 23.234 1.00 95.44 357 ILE A O 1
ATOM 2717 N N . PRO A 1 358 ? -26.269 -23.331 23.448 1.00 92.38 358 PRO A N 1
ATOM 2718 C CA . PRO A 1 358 ? -27.500 -23.971 23.907 1.00 92.38 358 PRO A CA 1
ATOM 2719 C C . PRO A 1 358 ? -28.104 -24.919 22.864 1.00 92.38 358 PRO A C 1
ATOM 2721 O O . PRO A 1 358 ? -27.975 -24.704 21.658 1.00 92.38 358 PRO A O 1
ATOM 2724 N N . THR A 1 359 ? -28.829 -25.937 23.329 1.00 91.19 359 THR A N 1
ATOM 2725 C CA . THR A 1 359 ? -29.595 -26.841 22.462 1.00 91.19 359 THR A CA 1
ATOM 2726 C C . THR A 1 359 ? -30.552 -26.051 21.564 1.00 91.19 359 THR A C 1
ATOM 2728 O O . THR A 1 359 ? -31.251 -25.159 22.037 1.00 91.19 359 THR A O 1
ATOM 2731 N N . GLY A 1 360 ? -30.587 -26.385 20.272 1.00 91.06 360 GLY A N 1
ATOM 2732 C CA . GLY A 1 360 ? -31.431 -25.710 19.277 1.00 91.06 360 GLY A CA 1
ATOM 2733 C C . GLY A 1 360 ? -30.798 -24.478 18.622 1.00 91.06 360 GLY A C 1
ATOM 2734 O O . GLY A 1 360 ? -31.369 -23.941 17.679 1.00 91.06 360 GLY A O 1
ATOM 2735 N N . VAL A 1 361 ? -29.609 -24.052 19.059 1.00 94.50 361 VAL A N 1
ATOM 2736 C CA . VAL A 1 361 ? -28.851 -22.965 18.425 1.00 94.50 361 VAL A CA 1
ATOM 2737 C C . VAL A 1 361 ? -27.771 -23.556 17.521 1.00 94.50 361 VAL A C 1
ATOM 2739 O O . VAL A 1 361 ? -27.011 -24.423 17.943 1.00 94.50 361 VAL A O 1
ATOM 2742 N N . SER A 1 362 ? -27.677 -23.065 16.285 1.00 95.75 362 SER A N 1
ATOM 2743 C CA . SER A 1 362 ? -26.615 -23.435 15.340 1.00 95.75 362 SER A CA 1
ATOM 2744 C C . SER A 1 362 ? -25.756 -22.218 15.015 1.00 95.75 362 SER A C 1
ATOM 2746 O O . SER A 1 362 ? -26.227 -21.286 14.363 1.00 95.75 362 SER A O 1
ATOM 2748 N N . LEU A 1 363 ? -24.498 -22.223 15.459 1.00 96.94 363 LEU A N 1
ATOM 2749 C CA . LEU A 1 363 ? -23.529 -21.159 15.182 1.00 96.94 363 LEU A CA 1
ATOM 2750 C C . LEU A 1 363 ? -22.468 -21.616 14.186 1.00 96.94 363 LEU A C 1
ATOM 2752 O O . LEU A 1 363 ? -22.117 -22.796 14.122 1.00 96.94 363 LEU A O 1
ATOM 2756 N N . GLN A 1 364 ? -21.927 -20.652 13.454 1.00 97.12 364 GLN A N 1
ATOM 2757 C CA . GLN A 1 364 ? -20.757 -20.816 12.607 1.00 97.12 364 GLN A CA 1
ATOM 2758 C C . GLN A 1 364 ? -19.656 -19.856 13.048 1.00 97.12 364 GLN A C 1
ATOM 2760 O O . GLN A 1 364 ? -19.942 -18.750 13.501 1.00 97.12 364 GLN A O 1
ATOM 2765 N N . VAL A 1 365 ? -18.404 -20.280 12.900 1.00 97.06 365 VAL A N 1
ATOM 2766 C CA . VAL A 1 365 ? -17.215 -19.429 13.011 1.00 97.06 365 VAL A CA 1
ATOM 2767 C C . VAL A 1 365 ? -16.495 -19.494 11.673 1.00 97.06 365 VAL A C 1
ATOM 2769 O O . VAL A 1 365 ? -16.147 -20.583 11.218 1.00 97.06 365 VAL A O 1
ATOM 2772 N N . ASP A 1 366 ? -16.325 -18.348 11.018 1.00 92.31 366 ASP A N 1
ATOM 2773 C CA . ASP A 1 366 ? -15.728 -18.228 9.682 1.00 92.31 366 ASP A CA 1
ATOM 2774 C C . ASP A 1 366 ? -16.383 -19.185 8.661 1.00 92.31 366 ASP A C 1
ATOM 2776 O O . ASP A 1 366 ? -15.716 -19.882 7.895 1.00 92.31 366 ASP A O 1
ATOM 2780 N N . GLY A 1 367 ? -17.719 -19.275 8.712 1.00 90.88 367 GLY A N 1
ATOM 2781 C CA . GLY A 1 367 ? -18.536 -20.130 7.839 1.00 90.88 367 GLY A CA 1
ATOM 2782 C C . GLY A 1 367 ? -18.537 -21.624 8.191 1.00 90.88 367 GLY A C 1
ATOM 2783 O O . GLY A 1 367 ? -19.172 -22.417 7.498 1.00 90.88 367 GLY A O 1
ATOM 2784 N N . LYS A 1 368 ? -17.846 -22.045 9.259 1.00 96.19 368 LYS A N 1
ATOM 2785 C CA . LYS A 1 368 ? -17.814 -23.446 9.705 1.00 96.19 368 LYS A CA 1
ATOM 2786 C C . LYS A 1 368 ? -18.726 -23.652 10.902 1.00 96.19 368 LYS A C 1
ATOM 2788 O O . LYS A 1 368 ? -18.571 -22.961 11.903 1.00 96.19 368 LYS A O 1
ATOM 2793 N N . LEU A 1 369 ? -19.641 -24.620 10.814 1.00 96.88 369 LEU A N 1
ATOM 2794 C CA . LEU A 1 369 ? -20.508 -25.012 11.930 1.00 96.88 369 LEU A CA 1
ATOM 2795 C C . LEU A 1 369 ? -19.685 -25.410 13.156 1.00 96.88 369 LEU A C 1
ATOM 2797 O O . LEU A 1 369 ? -18.688 -26.126 13.043 1.00 96.88 369 LEU A O 1
ATOM 2801 N N . VAL A 1 370 ? -20.139 -24.959 14.323 1.00 96.94 370 VAL A N 1
ATOM 2802 C CA . VAL A 1 370 ? -19.491 -25.230 15.604 1.00 96.94 370 VAL A CA 1
ATOM 2803 C C . VAL A 1 370 ? -20.454 -25.947 16.539 1.00 96.94 370 VAL A C 1
ATOM 2805 O O . VAL A 1 370 ? -21.610 -25.556 16.681 1.00 96.94 370 VAL A O 1
ATOM 2808 N N . SER A 1 371 ? -19.964 -27.003 17.183 1.00 97.25 371 SER A N 1
ATOM 2809 C CA . SER A 1 371 ? -20.709 -27.780 18.174 1.00 97.25 371 SER A CA 1
ATOM 2810 C C . SER A 1 371 ? -20.545 -27.207 19.583 1.00 97.25 371 SER A C 1
ATOM 2812 O O . SER A 1 371 ? -19.557 -26.543 19.899 1.00 97.25 371 SER A O 1
ATOM 2814 N N . ASN A 1 372 ? -21.502 -27.494 20.467 1.00 97.31 372 ASN A N 1
ATOM 2815 C CA . ASN A 1 372 ? -21.373 -27.153 21.883 1.00 97.31 372 ASN A CA 1
ATOM 2816 C C . ASN A 1 372 ? -20.123 -27.818 22.500 1.00 97.31 372 ASN A C 1
ATOM 2818 O O . ASN A 1 372 ? -19.849 -28.987 22.237 1.00 97.31 372 ASN A O 1
ATOM 2822 N N . ASN A 1 373 ? -19.397 -27.079 23.340 1.00 96.88 373 ASN A N 1
ATOM 2823 C CA . ASN A 1 373 ? -18.103 -27.426 23.943 1.00 96.88 373 ASN A CA 1
ATOM 2824 C C . ASN A 1 373 ? -16.939 -27.613 22.954 1.00 96.88 373 ASN A C 1
ATOM 2826 O O . ASN A 1 373 ? -15.876 -28.095 23.346 1.00 96.88 373 ASN A O 1
ATOM 2830 N N . GLN A 1 374 ? -17.092 -27.232 21.685 1.00 97.56 374 GLN A N 1
ATOM 2831 C CA . GLN A 1 374 ? -15.988 -27.286 20.733 1.00 97.56 374 GLN A CA 1
ATOM 2832 C C . GLN A 1 374 ? -14.989 -26.155 21.006 1.00 97.56 374 GLN A C 1
ATOM 2834 O O . GLN A 1 374 ? -15.369 -24.990 21.142 1.00 97.56 374 GLN A O 1
ATOM 2839 N N . VAL A 1 375 ? -13.700 -26.496 21.045 1.00 97.38 375 VAL A N 1
ATOM 2840 C CA . VAL A 1 375 ? -12.614 -25.510 21.036 1.00 97.38 375 VAL A CA 1
ATOM 2841 C C . VAL A 1 375 ? -12.411 -25.027 19.604 1.00 97.38 375 VAL A C 1
ATOM 2843 O O . VAL A 1 375 ? -12.188 -25.830 18.696 1.00 97.38 375 VAL A O 1
ATOM 2846 N N . VAL A 1 376 ? -12.480 -23.717 19.401 1.00 96.88 376 VAL A N 1
ATOM 2847 C CA . VAL A 1 376 ? -12.284 -23.066 18.103 1.00 96.88 376 VAL A CA 1
ATOM 2848 C C . VAL A 1 376 ? -11.155 -22.053 18.186 1.00 96.88 376 VAL A C 1
ATOM 2850 O O . VAL A 1 376 ? -10.998 -21.359 19.189 1.00 96.88 376 VAL A O 1
ATOM 2853 N N . LEU A 1 377 ? -10.361 -21.960 17.123 1.00 95.62 377 LEU A N 1
ATOM 2854 C CA . LEU A 1 377 ? -9.348 -20.922 16.995 1.00 95.62 377 LEU A CA 1
ATOM 2855 C C . LEU A 1 377 ? -10.018 -19.642 16.494 1.00 95.62 377 LEU A C 1
ATOM 2857 O O . LEU A 1 377 ? -10.411 -19.571 15.333 1.00 95.62 377 LEU A O 1
ATOM 2861 N N . ILE A 1 378 ? -10.125 -18.640 17.360 1.00 96.00 378 ILE A N 1
ATOM 2862 C CA . ILE A 1 378 ? -10.609 -17.309 16.999 1.00 96.00 378 ILE A CA 1
ATOM 2863 C C . ILE A 1 378 ? -9.413 -16.481 16.560 1.00 96.00 378 ILE A C 1
ATOM 2865 O O . ILE A 1 378 ? -8.456 -16.336 17.319 1.00 96.00 378 ILE A O 1
ATOM 2869 N N . LYS A 1 379 ? -9.458 -15.939 15.347 1.00 90.31 379 LYS A N 1
ATOM 2870 C CA . LYS A 1 379 ? -8.451 -15.015 14.824 1.00 90.31 379 LYS A CA 1
ATOM 2871 C C . LYS A 1 379 ? -8.983 -13.591 14.916 1.00 90.31 379 LYS A C 1
ATOM 2873 O O . LYS A 1 379 ? -10.193 -13.374 14.925 1.00 90.31 379 LYS A O 1
ATOM 2878 N N . ASN A 1 380 ? -8.089 -12.610 14.961 1.00 84.75 380 ASN A N 1
ATOM 2879 C CA . ASN A 1 380 ? -8.493 -11.226 14.762 1.00 84.75 380 ASN A CA 1
ATOM 2880 C C . ASN A 1 380 ? -9.221 -11.087 13.411 1.00 84.75 380 ASN A C 1
ATOM 2882 O O . ASN A 1 380 ? -8.665 -11.462 12.379 1.00 84.75 380 ASN A O 1
ATOM 2886 N N . GLY A 1 381 ? -10.455 -10.583 13.435 1.00 78.06 381 GLY A N 1
ATOM 2887 C CA . GLY A 1 381 ? -11.348 -10.495 12.279 1.00 78.06 381 GLY A CA 1
ATOM 2888 C C . GLY A 1 381 ? -12.253 -11.713 12.052 1.00 78.06 381 GLY A C 1
ATOM 2889 O O . GLY A 1 381 ? -13.055 -11.677 11.122 1.00 78.06 381 GLY A O 1
ATOM 2890 N N . SER A 1 382 ? -12.173 -12.774 12.868 1.00 91.81 382 SER A N 1
ATOM 2891 C CA . SER A 1 382 ? -13.086 -13.920 12.742 1.00 91.81 382 SER A CA 1
ATOM 2892 C C . SER A 1 382 ? -14.548 -13.483 12.876 1.00 91.81 382 SER A C 1
ATOM 2894 O O . SER A 1 382 ? -14.876 -12.621 13.689 1.00 91.81 382 SER A O 1
ATOM 2896 N N . THR A 1 383 ? -15.440 -14.106 12.113 1.00 94.00 383 THR A N 1
ATOM 2897 C CA . THR A 1 383 ? -16.883 -13.843 12.142 1.00 94.00 383 THR A CA 1
ATOM 2898 C C . THR A 1 383 ? -17.619 -15.002 12.802 1.00 94.00 383 THR A C 1
ATOM 2900 O O . THR A 1 383 ? -17.491 -16.147 12.376 1.00 94.00 383 THR A O 1
ATOM 2903 N N . ILE A 1 384 ? -18.430 -14.713 13.817 1.00 96.94 384 ILE A N 1
ATOM 2904 C CA . ILE A 1 384 ? -19.367 -15.660 14.432 1.00 96.94 384 ILE A CA 1
ATOM 2905 C C . ILE A 1 384 ? -20.766 -15.349 13.899 1.00 96.94 384 ILE A C 1
ATOM 2907 O O . ILE A 1 384 ? -21.170 -14.195 13.959 1.00 96.94 384 ILE A O 1
ATOM 2911 N N . SER A 1 385 ? -21.527 -16.322 13.400 1.00 96.25 385 SER A N 1
ATOM 2912 C CA . SER A 1 385 ? -22.873 -16.086 12.845 1.00 96.25 385 SER A CA 1
ATOM 2913 C C . SER A 1 385 ? -23.877 -17.177 13.213 1.00 96.25 385 SER A C 1
ATOM 2915 O O . SER A 1 385 ? -23.496 -18.308 13.517 1.00 96.25 385 SER A O 1
ATOM 2917 N N . LEU A 1 386 ? -25.174 -16.846 13.202 1.00 95.94 386 LEU A N 1
ATOM 2918 C CA . LEU A 1 386 ? -26.259 -17.822 13.366 1.00 95.94 386 LEU A CA 1
ATOM 2919 C C . LEU A 1 386 ? -26.617 -18.464 12.022 1.00 95.94 386 LEU A C 1
ATOM 2921 O O . LEU A 1 386 ? -26.834 -17.784 11.021 1.00 95.94 386 LEU A O 1
ATOM 2925 N N . THR A 1 387 ? -26.728 -19.791 12.003 1.00 95.06 387 THR A N 1
ATOM 2926 C CA . THR A 1 387 ? -27.152 -20.525 10.804 1.00 95.06 387 THR A CA 1
ATOM 2927 C C . THR A 1 387 ? -28.638 -20.287 10.554 1.00 95.06 387 THR A C 1
ATOM 2929 O O . THR A 1 387 ? -29.450 -20.472 11.455 1.00 95.06 387 THR A O 1
ATOM 2932 N N . GLY A 1 388 ? -28.996 -19.911 9.324 1.00 91.62 388 GLY A N 1
ATOM 2933 C CA . GLY A 1 388 ? -30.391 -19.696 8.926 1.00 91.62 388 GLY A CA 1
ATOM 2934 C C . GLY A 1 388 ? -30.967 -18.326 9.295 1.00 91.62 388 GLY A C 1
ATOM 2935 O O . GLY A 1 388 ? -32.119 -18.063 8.962 1.00 91.62 388 GLY A O 1
ATOM 2936 N N . THR A 1 389 ? -30.178 -17.440 9.910 1.00 88.88 389 THR A N 1
ATOM 2937 C CA . THR A 1 389 ? -30.592 -16.068 10.233 1.00 88.88 389 THR A CA 1
ATOM 2938 C C . THR A 1 389 ? -29.732 -15.082 9.441 1.00 88.88 389 THR A C 1
ATOM 2940 O O . THR A 1 389 ? -28.631 -14.739 9.884 1.00 88.88 389 THR A O 1
ATOM 2943 N N . PRO A 1 390 ? -30.190 -14.633 8.256 1.00 82.31 390 PRO A N 1
ATOM 2944 C CA . PRO A 1 390 ? -29.453 -13.665 7.454 1.00 82.31 390 PRO A CA 1
ATOM 2945 C C . PRO A 1 390 ? -29.110 -12.429 8.288 1.00 82.31 390 PRO A C 1
ATOM 2947 O O . PRO A 1 390 ? -29.939 -11.952 9.061 1.00 82.31 390 PRO A O 1
ATOM 2950 N N . ASN A 1 391 ? -27.896 -11.910 8.116 1.00 83.12 391 ASN A N 1
ATOM 2951 C CA . ASN A 1 391 ? -27.381 -10.713 8.790 1.00 83.12 391 ASN A CA 1
ATOM 2952 C C . ASN A 1 391 ? -27.133 -10.827 10.303 1.00 83.12 391 ASN A C 1
ATOM 2954 O O . ASN A 1 391 ? -26.720 -9.826 10.882 1.00 83.12 391 ASN A O 1
ATOM 2958 N N . SER A 1 392 ? -27.316 -11.996 10.937 1.00 91.00 392 SER A N 1
ATOM 2959 C CA . SER A 1 392 ? -26.967 -12.148 12.354 1.00 91.00 392 SER A CA 1
ATOM 2960 C C . SER A 1 392 ? -25.524 -12.616 12.538 1.00 91.00 392 SER A C 1
ATOM 2962 O O . SER A 1 392 ? -25.223 -13.808 12.408 1.00 91.00 392 SER A O 1
ATOM 2964 N N . PHE A 1 393 ? -24.620 -11.674 12.815 1.00 93.75 393 PHE A N 1
ATOM 2965 C CA . PHE A 1 393 ? -23.184 -11.935 12.923 1.00 93.75 393 PHE A CA 1
ATOM 2966 C C . PHE A 1 393 ? -22.488 -11.086 13.992 1.00 93.75 393 PHE A C 1
ATOM 2968 O O . PHE A 1 393 ? -23.006 -10.082 14.472 1.00 93.75 393 PHE A O 1
ATOM 2975 N N . CYS A 1 394 ? -21.299 -11.526 14.390 1.00 92.00 394 CYS A N 1
ATOM 2976 C CA . CYS A 1 394 ? -20.374 -10.821 15.255 1.00 92.00 394 CYS A CA 1
ATOM 2977 C C . CYS A 1 394 ? -18.961 -10.956 14.696 1.00 92.00 394 CYS A C 1
ATOM 2979 O O . CYS A 1 394 ? -18.389 -12.046 14.710 1.00 92.00 394 CYS A O 1
ATOM 2981 N N . ASN A 1 395 ? -18.385 -9.849 14.248 1.00 80.88 395 ASN A N 1
ATOM 2982 C CA . ASN A 1 395 ? -16.961 -9.758 13.969 1.00 80.88 395 ASN A CA 1
ATOM 2983 C C . ASN A 1 395 ? -16.205 -9.697 15.292 1.00 80.88 395 ASN A C 1
ATOM 2985 O O . ASN A 1 395 ? -16.587 -8.946 16.189 1.00 80.88 395 ASN A O 1
ATOM 2989 N N . VAL A 1 396 ? -15.136 -10.470 15.420 1.00 89.88 396 VAL A N 1
ATOM 2990 C CA . VAL A 1 396 ? -14.368 -10.616 16.654 1.00 89.88 396 VAL A CA 1
ATOM 2991 C C . VAL A 1 396 ? -13.005 -9.961 16.490 1.00 89.88 396 VAL A C 1
ATOM 2993 O O . VAL A 1 396 ? -12.288 -10.222 15.528 1.00 89.88 396 VAL A O 1
ATOM 2996 N N . ASN A 1 397 ? -12.627 -9.121 17.448 1.00 81.06 397 ASN A N 1
ATOM 2997 C CA . ASN A 1 397 ? -11.275 -8.592 17.570 1.00 81.06 397 ASN A CA 1
ATOM 2998 C C . ASN A 1 397 ? -10.462 -9.513 18.487 1.00 81.06 397 ASN A C 1
ATOM 3000 O O . ASN A 1 397 ? -10.978 -9.960 19.512 1.00 81.06 397 ASN A O 1
ATOM 3004 N N . VAL A 1 398 ? -9.201 -9.775 18.147 1.00 84.50 398 VAL A N 1
ATOM 3005 C CA . VAL A 1 398 ? -8.243 -10.442 19.038 1.00 84.50 398 VAL A CA 1
ATOM 3006 C C . VAL A 1 398 ? -7.005 -9.565 19.163 1.00 84.50 398 VAL A C 1
ATOM 3008 O O . VAL A 1 398 ? -6.371 -9.229 18.165 1.00 84.50 398 VAL A O 1
ATOM 3011 N N . ASN A 1 399 ? -6.649 -9.195 20.392 1.00 78.31 399 ASN A N 1
ATOM 3012 C CA . ASN A 1 399 ? -5.472 -8.367 20.650 1.00 78.31 399 ASN A CA 1
ATOM 3013 C C . ASN A 1 399 ? -4.186 -9.201 20.786 1.00 78.31 399 ASN A C 1
ATOM 3015 O O . ASN A 1 399 ? -4.203 -10.433 20.830 1.00 78.31 399 ASN A O 1
ATOM 3019 N N . THR A 1 400 ? -3.044 -8.522 20.889 1.00 74.62 400 THR A N 1
ATOM 3020 C CA . THR A 1 400 ? -1.721 -9.154 21.021 1.00 74.62 400 THR A CA 1
ATOM 3021 C C . THR A 1 400 ? -1.541 -9.937 22.327 1.00 74.62 400 THR A C 1
ATOM 3023 O O . THR A 1 400 ? -0.691 -10.820 22.388 1.00 74.62 400 THR A O 1
ATOM 3026 N N . GLN A 1 401 ? -2.367 -9.685 23.348 1.00 83.00 401 GLN A N 1
ATOM 3027 C CA . GLN A 1 401 ? -2.442 -10.463 24.591 1.00 83.00 401 GLN A CA 1
ATOM 3028 C C . GLN A 1 401 ? -3.358 -11.695 24.475 1.00 83.00 401 GLN A C 1
ATOM 3030 O O . GLN A 1 401 ? -3.691 -12.314 25.489 1.00 83.00 401 GLN A O 1
ATOM 3035 N N . GLN A 1 402 ? -3.781 -12.059 23.258 1.00 88.31 402 GLN A N 1
ATOM 3036 C CA . GLN A 1 402 ? -4.678 -13.187 22.986 1.00 88.31 402 GLN A CA 1
ATOM 3037 C C . GLN A 1 402 ? -6.007 -13.075 23.751 1.00 88.31 402 GLN A C 1
ATOM 3039 O O . GLN A 1 402 ? -6.515 -14.055 24.313 1.00 88.31 402 GLN A O 1
ATOM 3044 N N . GLN A 1 403 ? -6.559 -11.863 23.809 1.00 89.75 403 GLN A N 1
ATOM 3045 C CA . GLN A 1 403 ? -7.894 -11.600 24.335 1.00 89.75 403 GLN A CA 1
ATOM 3046 C C . GLN A 1 403 ? -8.848 -11.314 23.177 1.00 89.75 403 GLN A C 1
ATOM 3048 O O . GLN A 1 403 ? -8.549 -10.467 22.337 1.00 89.75 403 GLN A O 1
ATOM 3053 N N . ALA A 1 404 ? -9.981 -12.012 23.147 1.00 92.25 404 ALA A N 1
ATOM 3054 C CA . ALA A 1 404 ? -11.045 -11.815 22.175 1.00 92.25 404 ALA A CA 1
ATOM 3055 C C . ALA A 1 404 ? -12.149 -10.897 22.717 1.00 92.25 404 ALA A C 1
ATOM 3057 O O . ALA A 1 404 ? -12.505 -10.961 23.899 1.00 92.25 404 ALA A O 1
ATOM 3058 N N . SER A 1 405 ? -12.735 -10.089 21.841 1.00 91.25 405 SER A N 1
ATOM 3059 C CA . SER A 1 405 ? -13.928 -9.287 22.119 1.00 91.25 405 SER A CA 1
ATOM 3060 C C . SER A 1 405 ? -14.791 -9.125 20.868 1.00 91.25 405 SER A C 1
ATOM 3062 O O . SER A 1 405 ? -14.293 -9.172 19.745 1.00 91.25 405 SER A O 1
ATOM 3064 N N . GLY A 1 406 ? -16.096 -8.915 21.048 1.00 85.56 406 GLY A N 1
ATOM 3065 C CA . GLY A 1 406 ? -16.976 -8.534 19.942 1.00 85.56 406 GLY A CA 1
ATOM 3066 C C . GLY A 1 406 ? -16.623 -7.136 19.429 1.00 85.56 406 GLY A C 1
ATOM 3067 O O . GLY A 1 406 ? -16.527 -6.198 20.218 1.00 85.56 406 GLY A O 1
ATOM 3068 N N . ALA A 1 407 ? -16.418 -7.008 18.121 1.00 73.62 407 ALA A N 1
ATOM 3069 C CA . ALA A 1 407 ? -16.060 -5.767 17.442 1.00 73.62 407 ALA A CA 1
ATOM 3070 C C . ALA A 1 407 ? -17.283 -5.088 16.809 1.00 73.62 407 ALA A C 1
ATOM 3072 O O . ALA A 1 407 ? -17.519 -3.904 17.039 1.00 73.62 407 ALA A O 1
ATOM 3073 N N . SER A 1 408 ? -18.072 -5.826 16.024 1.00 73.25 408 SER A N 1
ATOM 3074 C CA . SER A 1 408 ? -19.255 -5.291 15.336 1.00 73.25 408 SER A CA 1
ATOM 3075 C C . SER A 1 408 ? -20.247 -6.386 14.944 1.00 73.25 408 SER A C 1
ATOM 3077 O O . SER A 1 408 ? -19.859 -7.533 14.751 1.00 73.25 408 SER A O 1
ATOM 3079 N N . GLY A 1 409 ? -21.524 -6.021 14.813 1.00 81.94 409 GLY A N 1
ATOM 3080 C CA . GLY A 1 409 ? -22.616 -6.936 14.470 1.00 81.94 409 GLY A CA 1
ATOM 3081 C C . GLY A 1 409 ? -23.607 -7.154 15.621 1.00 81.94 409 GLY A C 1
ATOM 3082 O O . GLY A 1 409 ? -23.268 -7.029 16.801 1.00 81.94 409 GLY A O 1
ATOM 3083 N N . ASP A 1 410 ? -24.860 -7.435 15.271 1.00 83.50 410 ASP A N 1
ATOM 3084 C CA . ASP A 1 410 ? -25.987 -7.602 16.200 1.00 83.50 410 ASP A CA 1
ATOM 3085 C C . ASP A 1 410 ? -25.767 -8.767 17.181 1.00 83.50 410 ASP A C 1
ATOM 3087 O O . ASP A 1 410 ? -26.086 -8.665 18.373 1.00 83.50 410 ASP A O 1
ATOM 3091 N N . LEU A 1 411 ? -25.147 -9.851 16.705 1.00 92.00 411 LEU A N 1
ATOM 3092 C CA . LEU A 1 411 ? -24.873 -11.050 17.485 1.00 92.00 411 LEU A CA 1
ATOM 3093 C C . LEU A 1 411 ? -23.830 -10.797 18.577 1.00 92.00 411 LEU A C 1
ATOM 3095 O O . LEU A 1 411 ? -23.837 -11.516 19.573 1.00 92.00 411 LEU A O 1
ATOM 3099 N N . CYS A 1 412 ? -22.967 -9.778 18.457 1.00 86.69 412 CYS A N 1
ATOM 3100 C CA . CYS A 1 412 ? -21.942 -9.512 19.473 1.00 86.69 412 CYS A CA 1
ATOM 3101 C C . CYS A 1 412 ? -22.549 -9.235 20.851 1.00 86.69 412 CYS A C 1
ATOM 3103 O O . CYS A 1 412 ? -21.996 -9.661 21.860 1.00 86.69 412 CYS A O 1
ATOM 3105 N N . SER A 1 413 ? -23.720 -8.593 20.897 1.00 82.62 413 SER A N 1
ATOM 3106 C CA . SER A 1 413 ? -24.463 -8.349 22.143 1.00 82.62 413 SER A CA 1
ATOM 3107 C C . SER A 1 413 ? -25.035 -9.625 22.782 1.00 82.62 413 SER A C 1
ATOM 3109 O O . SER A 1 413 ? -25.339 -9.651 23.974 1.00 82.62 413 SER A O 1
ATOM 3111 N N . LYS A 1 414 ? -25.148 -10.703 21.998 1.00 91.06 414 LYS A N 1
ATOM 3112 C CA . LYS A 1 414 ? -25.659 -12.019 22.405 1.00 91.06 414 LYS A CA 1
ATOM 3113 C C . LYS A 1 414 ? -24.532 -13.014 22.705 1.00 91.06 414 LYS A C 1
ATOM 3115 O O . LYS A 1 414 ? -24.803 -14.195 22.926 1.00 91.06 414 LYS A O 1
ATOM 3120 N N . LEU A 1 415 ? -23.276 -12.567 22.721 1.00 93.00 415 LEU A N 1
ATOM 3121 C CA . LEU A 1 415 ? -22.098 -13.382 23.017 1.00 93.00 415 LEU A CA 1
ATOM 3122 C C . LEU A 1 415 ? -21.382 -12.836 24.257 1.00 93.00 415 LEU A C 1
ATOM 3124 O O . LEU A 1 415 ? -21.097 -11.647 24.353 1.00 93.00 415 LEU A O 1
ATOM 3128 N N . ALA A 1 416 ? -21.058 -13.712 25.207 1.00 91.56 416 ALA A N 1
ATOM 3129 C CA . ALA A 1 416 ? -20.174 -13.382 26.323 1.00 91.56 416 ALA A CA 1
ATOM 3130 C C . ALA A 1 416 ? -18.778 -13.951 26.066 1.00 91.56 416 ALA A C 1
ATOM 3132 O O . ALA A 1 416 ? -18.637 -15.167 25.943 1.00 91.56 416 ALA A O 1
ATOM 3133 N N . PHE A 1 417 ? -17.766 -13.083 26.027 1.00 92.88 417 PHE A N 1
ATOM 3134 C CA . PHE A 1 417 ? -16.357 -13.451 25.885 1.00 92.88 417 PHE A CA 1
ATOM 3135 C C . PHE A 1 417 ? -15.700 -13.514 27.270 1.00 92.88 417 PHE A C 1
ATOM 3137 O O . PHE A 1 417 ? -15.530 -12.486 27.925 1.00 92.88 417 PHE A O 1
ATOM 3144 N N . ASP A 1 418 ? -15.318 -14.709 27.717 1.00 92.81 418 ASP A N 1
ATOM 3145 C CA . ASP A 1 418 ? -14.542 -14.921 28.940 1.00 92.81 418 ASP A CA 1
ATOM 3146 C C . ASP A 1 418 ? -13.084 -15.221 28.575 1.00 92.81 418 ASP A C 1
ATOM 3148 O O . ASP A 1 418 ? -12.710 -16.343 28.225 1.00 92.81 418 ASP A O 1
ATOM 3152 N N . ASN A 1 419 ? -12.248 -14.187 28.650 1.00 90.88 419 ASN A N 1
ATOM 3153 C CA . ASN A 1 419 ? -10.834 -14.265 28.294 1.00 90.88 419 ASN A CA 1
ATOM 3154 C C . ASN A 1 419 ? -9.962 -14.989 29.325 1.00 90.88 419 ASN A C 1
ATOM 3156 O O . ASN A 1 419 ? -8.842 -15.379 28.979 1.00 90.88 419 ASN A O 1
ATOM 3160 N N . THR A 1 420 ? -10.460 -15.172 30.549 1.00 90.62 420 THR A N 1
ATOM 3161 C CA . THR A 1 420 ? -9.767 -15.900 31.616 1.00 90.62 420 THR A CA 1
ATOM 3162 C C . THR A 1 420 ? -10.043 -17.392 31.486 1.00 90.62 420 THR A C 1
ATOM 3164 O O . THR A 1 420 ? -9.106 -18.183 31.444 1.00 90.62 420 THR A O 1
ATOM 3167 N N . ALA A 1 421 ? -11.314 -17.777 31.335 1.00 94.19 421 ALA A N 1
ATOM 3168 C CA . ALA A 1 421 ? -11.706 -19.170 31.112 1.00 94.19 421 ALA A CA 1
ATOM 3169 C C . ALA A 1 421 ? -11.501 -19.641 29.661 1.00 94.19 421 ALA A C 1
ATOM 3171 O O . ALA A 1 421 ? -11.751 -20.805 29.354 1.00 94.19 421 ALA A O 1
ATOM 3172 N N . LYS A 1 422 ? -11.088 -18.736 28.762 1.00 97.06 422 LYS A N 1
ATOM 3173 C CA . LYS A 1 422 ? -10.948 -18.972 27.319 1.00 97.06 422 LYS A CA 1
ATOM 3174 C C . LYS A 1 422 ? -12.212 -19.593 26.724 1.00 97.06 422 LYS A C 1
ATOM 3176 O O . LYS A 1 422 ? -12.189 -20.670 26.126 1.00 97.06 422 LYS A O 1
ATOM 3181 N N . SER A 1 423 ? -13.339 -18.909 26.908 1.00 97.31 423 SER A N 1
ATOM 3182 C CA . SER A 1 423 ? -14.627 -19.366 26.394 1.00 97.31 423 SER A CA 1
ATOM 3183 C C . SER A 1 423 ? -15.486 -18.253 25.815 1.00 97.31 423 SER A C 1
ATOM 3185 O O . SER A 1 423 ? -15.374 -17.089 26.195 1.00 97.31 423 SER A O 1
ATOM 3187 N N . ILE A 1 424 ? -16.365 -18.632 24.892 1.00 96.81 424 ILE A N 1
ATOM 3188 C CA . ILE A 1 424 ? -17.408 -17.771 24.346 1.00 96.81 424 ILE A CA 1
ATOM 3189 C C . ILE A 1 424 ? -18.740 -18.477 24.569 1.00 96.81 424 ILE A C 1
ATOM 3191 O O . ILE A 1 424 ? -18.925 -19.627 24.171 1.00 96.81 424 ILE A O 1
ATOM 3195 N N . ARG A 1 425 ? -19.686 -17.797 25.213 1.00 95.62 425 ARG A N 1
ATOM 3196 C CA . ARG A 1 425 ? -21.018 -18.342 25.491 1.00 95.62 425 ARG A CA 1
ATOM 3197 C C . ARG A 1 425 ? -22.068 -17.595 24.693 1.00 95.62 425 ARG A C 1
ATOM 3199 O O . ARG A 1 425 ? -22.192 -16.379 24.838 1.00 95.62 425 ARG A O 1
ATOM 3206 N N . TYR A 1 426 ? -22.863 -18.330 23.921 1.00 94.31 426 TYR A N 1
ATOM 3207 C CA . TYR A 1 426 ? -24.077 -17.774 23.344 1.00 94.31 426 TYR A CA 1
ATOM 3208 C C . TYR A 1 426 ? -25.109 -17.584 24.442 1.00 94.31 426 TYR A C 1
ATOM 3210 O O . TYR A 1 426 ? -25.462 -18.509 25.175 1.00 94.31 426 TYR A O 1
ATOM 3218 N N . LEU A 1 427 ? -25.547 -16.345 24.582 1.00 87.06 427 LEU A N 1
ATOM 3219 C CA . LEU A 1 427 ? -26.462 -15.940 25.623 1.00 87.06 427 LEU A CA 1
ATOM 3220 C C . LEU A 1 427 ? -27.925 -16.155 25.213 1.00 87.06 427 LEU A C 1
ATOM 3222 O O . LEU A 1 427 ? -28.770 -16.228 26.100 1.00 87.06 427 LEU A O 1
ATOM 3226 N N . GLY A 1 428 ? -28.214 -16.321 23.917 1.00 82.75 428 GLY A N 1
ATOM 3227 C CA . GLY A 1 428 ? -29.579 -16.279 23.396 1.00 82.75 428 GLY A CA 1
ATOM 3228 C C . GLY A 1 428 ? -30.064 -14.856 23.161 1.00 82.75 428 GLY A C 1
ATOM 3229 O O . GLY A 1 428 ? -29.374 -13.882 23.477 1.00 82.75 428 GLY A O 1
ATOM 3230 N N . ASP A 1 429 ? -31.302 -14.749 22.691 1.00 71.75 429 ASP A N 1
ATOM 3231 C CA . ASP A 1 429 ? -32.153 -13.614 23.035 1.00 71.75 429 ASP A CA 1
ATOM 3232 C C . ASP A 1 429 ? -32.442 -13.731 24.529 1.00 71.75 429 ASP A C 1
ATOM 3234 O O . ASP A 1 429 ? -33.469 -14.262 24.953 1.00 71.75 429 ASP A O 1
ATOM 3238 N N . LYS A 1 430 ? -31.469 -13.357 25.365 1.00 58.12 430 LYS A N 1
ATOM 3239 C CA . LYS A 1 430 ? -31.741 -13.299 26.795 1.00 58.12 430 LYS A CA 1
ATOM 3240 C C . LYS A 1 430 ? -32.941 -12.384 26.993 1.00 58.12 430 LYS A C 1
ATOM 3242 O O . LYS A 1 430 ? -33.001 -11.360 26.310 1.00 58.12 430 LYS A O 1
ATOM 3247 N N . PRO A 1 431 ? -33.837 -12.693 27.947 1.00 57.88 431 PRO A N 1
ATOM 3248 C CA . PRO A 1 431 ? -34.786 -11.703 28.417 1.00 57.88 431 PRO A CA 1
ATOM 3249 C C . PRO A 1 431 ? -33.969 -10.481 28.830 1.00 57.88 431 PRO A C 1
ATOM 3251 O O . PRO A 1 431 ? -33.182 -10.521 29.783 1.00 57.88 431 PRO A O 1
ATOM 3254 N N . SER A 1 432 ? -34.057 -9.444 28.008 1.00 67.88 432 SER A N 1
ATOM 3255 C CA . SER A 1 432 ? -33.482 -8.160 28.312 1.00 67.88 432 SER A CA 1
ATOM 3256 C C . SER A 1 432 ? -34.469 -7.457 29.218 1.00 67.88 432 SER A C 1
ATOM 3258 O O . SER A 1 432 ? -35.671 -7.421 28.940 1.00 67.88 432 SER A O 1
ATOM 3260 N N . THR A 1 433 ? -33.973 -6.938 30.331 1.00 83.31 433 THR A N 1
ATOM 3261 C CA . THR A 1 433 ? -34.815 -6.126 31.195 1.00 83.31 433 THR A CA 1
ATOM 3262 C C . THR A 1 433 ? -34.747 -4.700 30.683 1.00 83.31 433 THR A C 1
ATOM 3264 O O . THR A 1 433 ? -33.664 -4.134 30.497 1.00 83.31 433 THR A O 1
ATOM 3267 N N . SER A 1 434 ? -35.924 -4.143 30.428 1.00 89.56 434 SER A N 1
ATOM 3268 C CA . SER A 1 434 ? -36.077 -2.779 29.956 1.00 89.56 434 SER A CA 1
ATOM 3269 C C . SER A 1 434 ? -35.904 -1.822 31.131 1.00 89.56 434 SER A C 1
ATOM 3271 O O . SER A 1 434 ? -36.641 -1.919 32.110 1.00 89.56 434 SER A O 1
ATOM 3273 N N . TYR A 1 435 ? -34.963 -0.889 31.027 1.00 93.94 435 TYR A N 1
ATOM 3274 C CA . TYR A 1 435 ? -34.774 0.187 31.997 1.00 93.94 435 TYR A CA 1
ATOM 3275 C C . TYR A 1 435 ? -35.003 1.538 31.340 1.00 93.94 435 TYR A C 1
ATOM 3277 O O . TYR A 1 435 ? -34.594 1.758 30.203 1.00 93.94 435 TYR A O 1
ATOM 3285 N N . ILE A 1 436 ? -35.616 2.467 32.062 1.00 95.38 436 ILE A N 1
ATOM 3286 C CA . ILE A 1 436 ? -35.697 3.868 31.642 1.00 95.38 436 ILE A CA 1
ATOM 3287 C C . ILE A 1 436 ? -34.501 4.611 32.237 1.00 95.38 436 ILE A C 1
ATOM 3289 O O . ILE A 1 436 ? -34.182 4.452 33.412 1.00 95.38 436 ILE A O 1
ATOM 3293 N N . LEU A 1 437 ? -33.826 5.439 31.446 1.00 96.19 437 LEU A N 1
ATOM 3294 C CA . LEU A 1 437 ? -32.704 6.240 31.922 1.00 96.19 437 LEU A CA 1
ATOM 3295 C C . LEU A 1 437 ? -33.170 7.602 32.458 1.00 96.19 437 LEU A C 1
ATOM 3297 O O . LEU A 1 437 ? -33.699 8.444 31.728 1.00 96.19 437 LEU A O 1
ATOM 3301 N N . GLY A 1 438 ? -32.903 7.850 33.738 1.00 95.38 438 GLY A N 1
ATOM 3302 C CA . GLY A 1 438 ? -33.025 9.150 34.390 1.00 95.38 438 GLY A CA 1
ATOM 3303 C C . GLY A 1 438 ? -31.768 9.992 34.168 1.00 95.38 438 GLY A C 1
ATOM 3304 O O . GLY A 1 438 ? -30.890 10.033 35.028 1.00 95.38 438 GLY A O 1
ATOM 3305 N N . ILE A 1 439 ? -31.674 10.645 33.005 1.00 95.25 439 ILE A N 1
ATOM 3306 C CA . ILE A 1 439 ? -30.502 11.440 32.591 1.00 95.25 439 ILE A CA 1
ATOM 3307 C C . ILE A 1 439 ? -30.708 12.931 32.933 1.00 95.25 439 ILE A C 1
ATOM 3309 O O . ILE A 1 439 ? -31.650 13.532 32.401 1.00 95.25 439 ILE A O 1
ATOM 3313 N N . PRO A 1 440 ? -29.849 13.553 33.767 1.00 94.44 440 PRO A N 1
ATOM 3314 C CA . PRO A 1 440 ? -29.922 14.984 34.075 1.00 94.44 440 PRO A CA 1
ATOM 3315 C C . PRO A 1 440 ? -29.682 15.887 32.856 1.00 94.44 440 PRO A C 1
ATOM 3317 O O . PRO A 1 440 ? -28.999 15.509 31.903 1.00 94.44 440 PRO A O 1
ATOM 3320 N N . ARG A 1 441 ? -30.217 17.115 32.896 1.00 94.81 441 ARG A N 1
ATOM 3321 C CA . ARG A 1 441 ? -30.107 18.088 31.796 1.00 94.81 441 ARG A CA 1
ATOM 3322 C C . ARG A 1 441 ? -28.644 18.348 31.418 1.00 94.81 441 ARG A C 1
ATOM 3324 O O . ARG A 1 441 ? -27.825 18.660 32.274 1.00 94.81 441 ARG A O 1
ATOM 3331 N N . GLY A 1 442 ? -28.347 18.268 30.122 1.00 91.81 442 GLY A N 1
ATOM 3332 C CA . GLY A 1 442 ? -27.013 18.492 29.556 1.00 91.81 442 GLY A CA 1
ATOM 3333 C C . GLY A 1 442 ? -26.068 17.285 29.600 1.00 91.81 442 GLY A C 1
ATOM 3334 O O . GLY A 1 442 ? -24.937 17.413 29.142 1.00 91.81 442 GLY A O 1
ATOM 3335 N N . MET A 1 443 ? -26.508 16.131 30.113 1.00 95.56 443 MET A N 1
ATOM 3336 C CA . MET A 1 443 ? -25.719 14.892 30.131 1.00 95.56 443 MET A CA 1
ATOM 3337 C C . MET A 1 443 ? -26.124 13.934 29.001 1.00 95.56 443 MET A C 1
ATOM 3339 O O . MET A 1 443 ? -27.193 14.065 28.388 1.00 95.56 443 MET A O 1
ATOM 3343 N N . SER A 1 444 ? -25.273 12.939 28.756 1.00 94.56 444 SER A N 1
ATOM 3344 C CA . SER A 1 444 ? -25.577 11.780 27.915 1.00 94.56 444 SER A CA 1
ATOM 3345 C C . SER A 1 444 ? -25.063 10.489 28.536 1.00 94.56 444 SER A C 1
ATOM 3347 O O . SER A 1 444 ? -24.124 10.496 29.330 1.00 94.56 444 SER A O 1
ATOM 3349 N N . VAL A 1 445 ? -25.676 9.376 28.153 1.00 94.38 445 VAL A N 1
ATOM 3350 C CA . VAL A 1 445 ? -25.290 8.029 28.563 1.00 94.38 445 VAL A CA 1
ATOM 3351 C C . VAL A 1 445 ? -25.039 7.199 27.313 1.00 94.38 445 VAL A C 1
ATOM 3353 O O . VAL A 1 445 ? -25.905 7.138 26.445 1.00 94.38 445 VAL A O 1
ATOM 3356 N N . THR A 1 446 ? -23.877 6.560 27.227 1.00 90.88 446 THR A N 1
ATOM 3357 C CA . THR A 1 446 ? -23.561 5.581 26.188 1.00 90.88 446 THR A CA 1
ATOM 3358 C C . THR A 1 446 ? -23.695 4.182 26.765 1.00 90.88 446 THR A C 1
ATOM 3360 O O . THR A 1 446 ? -23.034 3.835 27.746 1.00 90.88 446 THR A O 1
ATOM 3363 N N . ILE A 1 447 ? -24.545 3.367 26.151 1.00 89.75 447 ILE A N 1
ATOM 3364 C CA . ILE A 1 447 ? -24.736 1.969 26.528 1.00 89.75 447 ILE A CA 1
ATOM 3365 C C . ILE A 1 447 ? -25.034 1.136 25.289 1.00 89.75 447 ILE A C 1
ATOM 3367 O O . ILE A 1 447 ? -25.765 1.585 24.413 1.00 89.75 447 ILE A O 1
ATOM 3371 N N . ASN A 1 448 ? -24.445 -0.058 25.178 1.00 80.19 448 ASN A N 1
ATOM 3372 C CA . ASN A 1 448 ? -24.567 -0.906 23.982 1.00 80.19 448 ASN A CA 1
ATOM 3373 C C . ASN A 1 448 ? -24.280 -0.133 22.673 1.00 80.19 448 ASN A C 1
ATOM 3375 O O . ASN A 1 448 ? -24.994 -0.283 21.686 1.00 80.19 448 ASN A O 1
ATOM 3379 N N . ASN A 1 449 ? -23.266 0.744 22.691 1.00 77.44 449 ASN A N 1
ATOM 3380 C CA . ASN A 1 449 ? -22.896 1.659 21.599 1.00 77.44 449 ASN A CA 1
ATOM 3381 C C . ASN A 1 449 ? -23.981 2.670 21.170 1.00 77.44 449 ASN A C 1
ATOM 3383 O O . ASN A 1 449 ? -23.837 3.323 20.139 1.00 77.44 449 ASN A O 1
ATOM 3387 N N . GLN A 1 450 ? -25.044 2.849 21.954 1.00 81.62 450 GLN A N 1
ATOM 3388 C CA . GLN A 1 450 ? -26.061 3.874 21.730 1.00 81.62 450 GLN A CA 1
ATOM 3389 C C . GLN A 1 450 ? -25.851 5.048 22.683 1.00 81.62 450 GLN A C 1
ATOM 3391 O O . GLN A 1 450 ? -25.794 4.859 23.897 1.00 81.62 450 GLN A O 1
ATOM 3396 N N . VAL A 1 451 ? -25.766 6.263 22.134 1.00 91.56 451 VAL A N 1
ATOM 3397 C CA . VAL A 1 451 ? -25.686 7.509 22.908 1.00 91.56 451 VAL A CA 1
ATOM 3398 C C . VAL A 1 451 ? -27.095 8.055 23.130 1.00 91.56 451 VAL A C 1
ATOM 3400 O O . VAL A 1 451 ? -27.771 8.447 22.182 1.00 91.56 451 VAL A O 1
ATOM 3403 N N . ILE A 1 452 ? -27.521 8.126 24.388 1.00 94.44 452 ILE A N 1
ATOM 3404 C CA . ILE A 1 452 ? -28.839 8.610 24.804 1.00 94.44 452 ILE A CA 1
ATOM 3405 C C . ILE A 1 452 ? -28.646 9.917 25.559 1.00 94.44 452 ILE A C 1
ATOM 3407 O O . ILE A 1 452 ? -27.923 9.982 26.553 1.00 94.44 452 ILE A O 1
ATOM 3411 N N . ARG A 1 453 ? -29.272 10.987 25.078 1.00 95.75 453 ARG A N 1
ATOM 3412 C CA . ARG A 1 453 ? -29.155 12.330 25.656 1.00 95.75 453 ARG A CA 1
ATOM 3413 C C . ARG A 1 453 ? -30.312 12.625 26.604 1.00 95.75 453 ARG A C 1
ATOM 3415 O O . ARG A 1 453 ? -31.379 12.012 26.536 1.00 95.75 453 ARG A O 1
ATOM 3422 N N . TRP A 1 454 ? -30.120 13.606 27.480 1.00 96.25 454 TRP A N 1
ATOM 3423 C CA . TRP A 1 454 ? -31.154 14.074 28.409 1.00 96.25 454 TRP A CA 1
ATOM 3424 C C . TRP A 1 454 ? -32.462 14.515 27.730 1.00 96.25 454 TRP A C 1
ATOM 3426 O O . TRP A 1 454 ? -33.518 14.457 28.355 1.00 96.25 454 TRP A O 1
ATOM 3436 N N . ASP A 1 455 ? -32.407 14.939 26.473 1.00 95.31 455 ASP A N 1
ATOM 3437 C CA . ASP A 1 455 ? -33.530 15.382 25.644 1.00 95.31 455 ASP A CA 1
ATOM 3438 C C . ASP A 1 455 ? -34.006 14.309 24.651 1.00 95.31 455 ASP A C 1
ATOM 3440 O O . ASP A 1 455 ? -34.890 14.568 23.838 1.00 95.31 455 ASP A O 1
ATOM 3444 N N . SER A 1 456 ? -33.459 13.089 24.713 1.00 95.25 456 SER A N 1
ATOM 3445 C CA . SER A 1 456 ? -33.899 12.000 23.840 1.00 95.25 456 SER A CA 1
ATOM 3446 C C . SER A 1 456 ? -35.354 11.611 24.140 1.00 95.25 456 SER A C 1
ATOM 3448 O O . SER A 1 456 ? -35.693 11.402 25.310 1.00 95.25 456 SER A O 1
ATOM 3450 N N . PRO A 1 457 ? -36.212 11.478 23.108 1.00 92.56 457 PRO A N 1
ATOM 3451 C CA . PRO A 1 457 ? -37.620 11.125 23.288 1.00 92.56 457 PRO A CA 1
ATOM 3452 C C . PRO A 1 457 ? -37.795 9.691 23.802 1.00 92.56 457 PRO A C 1
ATOM 3454 O O . PRO A 1 457 ? -38.722 9.416 24.556 1.00 92.56 457 PRO A O 1
ATOM 3457 N N . ASN A 1 458 ? -36.877 8.788 23.443 1.00 93.88 458 ASN A N 1
ATOM 3458 C CA . ASN A 1 458 ? -36.796 7.447 24.005 1.00 93.88 458 ASN A CA 1
ATOM 3459 C C . ASN A 1 458 ? -35.532 7.326 24.862 1.00 93.88 458 ASN A C 1
ATOM 3461 O O . ASN A 1 458 ? -34.419 7.483 24.364 1.00 93.88 458 ASN A O 1
ATOM 3465 N N . LYS A 1 459 ? -35.719 7.038 26.150 1.00 96.00 459 LYS A N 1
ATOM 3466 C CA . LYS A 1 459 ? -34.640 6.793 27.120 1.00 96.00 459 LYS A CA 1
ATOM 3467 C C . LYS A 1 459 ? -34.635 5.353 27.617 1.00 96.00 459 LYS A C 1
ATOM 3469 O O . LYS A 1 459 ? -34.054 5.062 28.656 1.00 96.00 459 LYS A O 1
ATOM 3474 N N . THR A 1 460 ? -35.339 4.475 26.919 1.00 93.62 460 THR A N 1
ATOM 3475 C CA . THR A 1 460 ? -35.453 3.071 27.282 1.00 93.62 460 THR A CA 1
ATOM 3476 C C . THR A 1 460 ? -34.256 2.312 26.742 1.00 93.62 460 THR A C 1
ATOM 3478 O O . THR A 1 460 ? -33.924 2.432 25.565 1.00 93.62 460 THR A O 1
ATOM 3481 N N . VAL A 1 461 ? -33.632 1.510 27.594 1.00 91.19 461 VAL A N 1
ATOM 3482 C CA . VAL A 1 461 ? -32.509 0.647 27.238 1.00 91.19 461 VAL A CA 1
ATOM 3483 C C . VAL A 1 461 ? -32.796 -0.779 27.636 1.00 91.19 461 VAL A C 1
ATOM 3485 O O . VAL A 1 461 ? -33.455 -1.044 28.637 1.00 91.19 461 VAL A O 1
ATOM 3488 N N . GLN A 1 462 ? -32.268 -1.700 26.846 1.00 88.31 462 GLN A N 1
ATOM 3489 C CA . GLN A 1 462 ? -32.330 -3.121 27.129 1.00 88.31 462 GLN A CA 1
ATOM 3490 C C . GLN A 1 462 ? -30.991 -3.555 27.718 1.00 88.31 462 GLN A C 1
ATOM 3492 O O . GLN A 1 462 ? -29.954 -3.455 27.059 1.00 88.31 462 GLN A O 1
ATOM 3497 N N . LEU A 1 463 ? -31.008 -4.017 28.968 1.00 86.25 463 LEU A N 1
ATOM 3498 C CA . LEU A 1 463 ? -29.842 -4.639 29.586 1.00 86.25 463 LEU A CA 1
ATOM 3499 C C . LEU A 1 463 ? -29.933 -6.150 29.410 1.00 86.25 463 LEU A C 1
ATOM 3501 O O . LEU A 1 463 ? -30.907 -6.776 29.828 1.00 86.25 463 LEU A O 1
ATOM 3505 N N . ALA A 1 464 ? -28.914 -6.736 28.789 1.00 82.50 464 ALA A N 1
ATOM 3506 C CA . ALA A 1 464 ? -28.763 -8.182 28.726 1.00 82.50 464 ALA A CA 1
ATOM 3507 C C . ALA A 1 464 ? -28.179 -8.711 30.046 1.00 82.50 464 ALA A C 1
ATOM 3509 O O . ALA A 1 464 ? -27.471 -7.999 30.755 1.00 82.50 464 ALA A O 1
ATOM 3510 N N . GLN A 1 465 ? -28.437 -9.980 30.381 1.00 81.81 465 GLN A N 1
ATOM 3511 C CA . GLN A 1 465 ? -27.822 -10.585 31.571 1.00 81.81 465 GLN A CA 1
ATOM 3512 C C . GLN A 1 465 ? -26.303 -10.673 31.411 1.00 81.81 465 GLN A C 1
ATOM 3514 O O . GLN A 1 465 ? -25.824 -11.205 30.403 1.00 81.81 465 GLN A O 1
ATOM 3519 N N . GLY A 1 466 ? -25.565 -10.318 32.455 1.00 80.81 466 GLY A N 1
ATOM 3520 C CA . GLY A 1 466 ? -24.111 -10.211 32.452 1.00 80.81 466 GLY A CA 1
ATOM 3521 C C . GLY A 1 466 ? -23.664 -8.796 32.792 1.00 80.81 466 GLY A C 1
ATOM 3522 O O . GLY A 1 466 ? -24.436 -8.023 33.353 1.00 80.81 466 GLY A O 1
ATOM 3523 N N . VAL A 1 467 ? -22.405 -8.484 32.484 1.00 84.19 467 VAL A N 1
ATOM 3524 C CA . VAL A 1 467 ? -21.825 -7.163 32.741 1.00 84.19 467 VAL A CA 1
ATOM 3525 C C . VAL A 1 467 ? -22.035 -6.261 31.526 1.00 84.19 467 VAL A C 1
ATOM 3527 O O . VAL A 1 467 ? -21.662 -6.623 30.413 1.00 84.19 467 VAL A O 1
ATOM 3530 N N . THR A 1 468 ? -22.580 -5.071 31.744 1.00 87.62 468 THR A N 1
ATOM 3531 C CA . THR A 1 468 ? -22.685 -3.998 30.754 1.00 87.62 468 THR A CA 1
ATOM 3532 C C . THR A 1 468 ? -21.973 -2.769 31.300 1.00 87.62 468 THR A C 1
ATOM 3534 O O . THR A 1 468 ? -22.257 -2.318 32.405 1.00 87.62 468 THR A O 1
ATOM 3537 N N . THR A 1 469 ? -21.034 -2.204 30.546 1.00 92.31 469 THR A N 1
ATOM 3538 C CA . THR A 1 469 ? -20.412 -0.928 30.917 1.00 92.31 469 THR A CA 1
ATOM 3539 C C . THR A 1 469 ? -21.282 0.225 30.442 1.00 92.31 469 THR A C 1
ATOM 3541 O O . THR A 1 469 ? -21.579 0.334 29.255 1.00 92.31 469 THR A O 1
ATOM 3544 N N . ILE A 1 470 ? -21.671 1.089 31.375 1.00 93.62 470 ILE A N 1
ATOM 3545 C CA . ILE A 1 470 ? -22.379 2.336 31.100 1.00 93.62 470 ILE A CA 1
ATOM 3546 C C . ILE A 1 470 ? -21.357 3.469 31.122 1.00 93.62 470 ILE A C 1
ATOM 3548 O O . ILE A 1 470 ? -20.702 3.684 32.146 1.00 93.62 470 ILE A O 1
ATOM 3552 N N . GLU A 1 471 ? -21.219 4.202 30.018 1.00 93.88 471 GLU A N 1
ATOM 3553 C CA . GLU A 1 471 ? -20.442 5.441 30.004 1.00 93.88 471 GLU A CA 1
ATOM 3554 C C . GLU A 1 471 ? -21.368 6.632 30.234 1.00 93.88 471 GLU A C 1
ATOM 3556 O O . GLU A 1 471 ? -22.351 6.817 29.525 1.00 93.88 471 GLU A O 1
ATOM 3561 N N . ILE A 1 472 ? -21.062 7.455 31.227 1.00 92.81 472 ILE A N 1
ATOM 3562 C CA . ILE A 1 472 ? -21.873 8.613 31.594 1.00 92.81 472 ILE A CA 1
ATOM 3563 C C . ILE A 1 472 ? -21.042 9.854 31.306 1.00 92.81 472 ILE A C 1
ATOM 3565 O O . ILE A 1 472 ? -19.991 10.048 31.918 1.00 92.81 472 ILE A O 1
ATOM 3569 N N . THR A 1 473 ? -21.504 10.694 30.388 1.00 92.12 473 THR A N 1
ATOM 3570 C CA . THR A 1 473 ? -20.858 11.961 30.041 1.00 92.12 473 THR A CA 1
ATOM 3571 C C . THR A 1 473 ? -21.565 13.101 30.764 1.00 92.12 473 THR A C 1
ATOM 3573 O O . THR A 1 473 ? -22.719 13.425 30.471 1.00 92.12 473 THR A O 1
ATOM 3576 N N . GLY A 1 474 ? -20.863 13.694 31.730 1.00 88.69 474 GLY A N 1
ATOM 3577 C CA . GLY A 1 474 ? -21.311 14.855 32.491 1.00 88.69 474 GLY A CA 1
ATOM 3578 C C . GLY A 1 474 ? -21.386 16.129 31.651 1.00 88.69 474 GLY A C 1
ATOM 3579 O O . GLY A 1 474 ? -20.856 16.207 30.541 1.00 88.69 474 GLY A O 1
ATOM 3580 N N . THR A 1 475 ? -21.996 17.170 32.217 1.00 84.50 475 THR A N 1
ATOM 3581 C CA . THR A 1 475 ? -22.127 18.489 31.557 1.00 84.50 475 THR A CA 1
ATOM 3582 C C . THR A 1 475 ? -20.774 19.148 31.278 1.00 84.50 475 THR A C 1
ATOM 3584 O O . THR A 1 475 ? -20.604 19.883 30.307 1.00 84.50 475 THR A O 1
ATOM 3587 N N . THR A 1 476 ? -19.781 18.821 32.102 1.00 84.12 476 THR A N 1
ATOM 3588 C CA . THR A 1 476 ? -18.381 19.244 31.991 1.00 84.12 476 THR A CA 1
ATOM 3589 C C . THR A 1 476 ? -17.558 18.378 31.031 1.00 84.12 476 THR A C 1
ATOM 3591 O O . THR A 1 476 ? -16.344 18.546 30.943 1.00 84.12 476 THR A O 1
ATOM 3594 N N . LYS A 1 477 ? -18.196 17.444 30.307 1.00 84.12 477 LYS A N 1
ATOM 3595 C CA . LYS A 1 477 ? -17.566 16.413 29.459 1.00 84.12 477 LYS A CA 1
ATOM 3596 C C . LYS A 1 477 ? -16.701 15.394 30.212 1.00 84.12 477 LYS A C 1
ATOM 3598 O O . LYS A 1 477 ? -15.995 14.613 29.580 1.00 84.12 477 LYS A O 1
ATOM 3603 N N . ILE A 1 478 ? -16.765 15.357 31.544 1.00 85.56 478 ILE A N 1
ATOM 3604 C CA . ILE A 1 478 ? -16.164 14.273 32.330 1.00 85.56 478 ILE A CA 1
ATOM 3605 C C . ILE A 1 478 ? -16.906 12.970 32.007 1.00 85.56 478 ILE A C 1
ATOM 3607 O O . ILE A 1 478 ? -18.135 12.947 32.019 1.00 85.56 478 ILE A O 1
ATOM 3611 N N . ILE A 1 479 ? -16.169 11.891 31.730 1.00 90.38 479 ILE A N 1
ATOM 3612 C CA . ILE A 1 479 ? -16.733 10.567 31.436 1.00 90.38 479 ILE A CA 1
ATOM 3613 C C . ILE A 1 479 ? -16.485 9.644 32.631 1.00 90.38 479 ILE A C 1
ATOM 3615 O O . ILE A 1 479 ? -15.341 9.481 33.053 1.00 90.38 479 ILE A O 1
ATOM 3619 N N . ARG A 1 480 ? -17.545 9.028 33.162 1.00 93.12 480 ARG A N 1
ATOM 3620 C CA . ARG A 1 480 ? -17.458 7.930 34.141 1.00 93.12 480 ARG A CA 1
ATOM 3621 C C . ARG A 1 480 ? -17.851 6.619 33.480 1.00 93.12 480 ARG A C 1
ATOM 3623 O O . ARG A 1 480 ? -18.810 6.599 32.713 1.00 93.12 480 ARG A O 1
ATOM 3630 N N . ARG A 1 481 ? -17.146 5.530 33.792 1.00 94.31 481 ARG A N 1
ATOM 3631 C CA . ARG A 1 481 ? -17.434 4.190 33.261 1.00 94.31 481 ARG A CA 1
ATOM 3632 C C . ARG A 1 481 ? -17.870 3.275 34.393 1.00 94.31 481 ARG A C 1
ATOM 3634 O O . ARG A 1 481 ? -17.040 2.797 35.158 1.00 94.31 481 ARG A O 1
ATOM 3641 N N . CYS A 1 482 ? -19.170 3.025 34.498 1.00 93.88 482 CYS A N 1
ATOM 3642 C CA . CYS A 1 482 ? -19.709 2.154 35.533 1.00 93.88 482 CYS A CA 1
ATOM 3643 C C . CYS A 1 482 ? -20.092 0.781 34.956 1.00 93.88 482 CYS A C 1
ATOM 3645 O O . CYS A 1 482 ? -21.018 0.706 34.146 1.00 93.88 482 CYS A O 1
ATOM 3647 N N . PRO A 1 483 ? -19.417 -0.318 35.344 1.00 92.50 483 PRO A N 1
ATOM 3648 C CA . PRO A 1 483 ? -19.868 -1.660 35.001 1.00 92.50 483 PRO A CA 1
ATOM 3649 C C . PRO A 1 483 ? -21.084 -2.043 35.857 1.00 92.50 483 PRO A C 1
ATOM 3651 O O . PRO A 1 483 ? -20.983 -2.162 37.076 1.00 92.50 483 PRO A O 1
ATOM 3654 N N . VAL A 1 484 ? -22.231 -2.266 35.219 1.00 94.12 484 VAL A N 1
ATOM 3655 C CA . VAL A 1 484 ? -23.426 -2.841 35.851 1.00 94.12 484 VAL A CA 1
ATOM 3656 C C . VAL A 1 484 ? -23.525 -4.323 35.525 1.00 94.12 484 VAL A C 1
ATOM 3658 O O . VAL A 1 484 ? -23.105 -4.746 34.456 1.00 94.12 484 VAL A O 1
ATOM 3661 N N . THR A 1 485 ? -24.070 -5.126 36.431 1.00 89.31 485 THR A N 1
ATOM 3662 C CA . THR A 1 485 ? -24.283 -6.563 36.243 1.00 89.31 485 THR A CA 1
ATOM 3663 C C . THR A 1 485 ? -25.759 -6.891 36.406 1.00 89.31 485 THR A C 1
ATOM 3665 O O . THR A 1 485 ? -26.303 -6.699 37.491 1.00 89.31 485 THR A O 1
ATOM 3668 N N . LEU A 1 486 ? -26.401 -7.414 35.361 1.00 89.19 486 LEU A N 1
ATOM 3669 C CA . LEU A 1 486 ? -27.762 -7.949 35.431 1.00 89.19 486 LEU A CA 1
ATOM 3670 C C . LEU A 1 486 ? -27.714 -9.473 35.630 1.00 89.19 486 LEU A C 1
ATOM 3672 O O . LEU A 1 486 ? -27.114 -10.188 34.822 1.00 89.19 486 LEU A O 1
ATOM 3676 N N . LYS A 1 487 ? -28.334 -9.971 36.705 1.00 82.31 487 LYS A N 1
ATOM 3677 C CA . LYS A 1 487 ? -28.474 -11.403 37.018 1.00 82.31 487 LYS A CA 1
ATOM 3678 C C . LYS A 1 487 ? -29.907 -11.708 37.474 1.00 82.31 487 LYS A C 1
ATOM 3680 O O . LYS A 1 487 ? -30.305 -11.355 38.582 1.00 82.31 487 LYS A O 1
ATOM 3685 N N . GLY A 1 488 ? -30.677 -12.386 36.630 1.00 83.81 488 GLY A N 1
ATOM 3686 C CA . GLY A 1 488 ? -32.135 -12.421 36.719 1.00 83.81 488 GLY A CA 1
ATOM 3687 C C . GLY A 1 488 ? -32.711 -11.013 36.558 1.00 83.81 488 GLY A C 1
ATOM 3688 O O . GLY A 1 488 ? -32.365 -10.292 35.627 1.00 83.81 488 GLY A O 1
ATOM 3689 N N . GLU A 1 489 ? -33.544 -10.599 37.502 1.00 85.56 489 GLU A N 1
ATOM 3690 C CA . GLU A 1 489 ? -34.076 -9.229 37.586 1.00 85.56 489 GLU A CA 1
ATOM 3691 C C . GLU A 1 489 ? -33.194 -8.300 38.438 1.00 85.56 489 GLU A C 1
ATOM 3693 O O . GLU A 1 489 ? -33.456 -7.102 38.555 1.00 85.56 489 GLU A O 1
ATOM 3698 N N . SER A 1 490 ? -32.137 -8.843 39.049 1.00 89.69 490 SER A N 1
ATOM 3699 C CA . SER A 1 490 ? -31.263 -8.100 39.950 1.00 89.69 490 SER A CA 1
ATOM 3700 C C . SER A 1 490 ? -30.175 -7.370 39.174 1.00 89.69 490 SER A C 1
ATOM 3702 O O . SER A 1 490 ? -29.362 -7.999 38.491 1.00 89.69 490 SER A O 1
ATOM 3704 N N . LEU A 1 491 ? -30.145 -6.045 39.310 1.00 94.62 491 LEU A N 1
ATOM 3705 C CA . LEU A 1 491 ? -29.094 -5.192 38.772 1.00 94.62 491 LEU A CA 1
ATOM 3706 C C . LEU A 1 491 ? -28.168 -4.741 39.903 1.00 94.62 491 LEU A C 1
ATOM 3708 O O . LEU A 1 491 ? -28.618 -4.109 40.858 1.00 94.62 491 LEU A O 1
ATOM 3712 N N . THR A 1 492 ? -26.880 -5.044 39.782 1.00 95.31 492 THR A N 1
ATOM 3713 C CA . THR A 1 492 ? -25.848 -4.677 40.761 1.00 95.31 492 THR A CA 1
ATOM 3714 C C . THR A 1 492 ? -24.697 -3.929 40.094 1.00 95.31 492 THR A C 1
ATOM 3716 O O . THR A 1 492 ? -24.527 -3.979 38.879 1.00 95.31 492 THR A O 1
ATOM 3719 N N . TRP A 1 493 ? -23.900 -3.202 40.873 1.00 97.06 493 TRP A N 1
ATOM 3720 C CA . TRP A 1 493 ? -22.702 -2.502 40.402 1.00 97.06 493 TRP A CA 1
ATOM 3721 C C . TRP A 1 493 ? -21.698 -2.362 41.552 1.00 97.06 493 TRP A C 1
ATOM 3723 O O . TRP A 1 493 ? -22.096 -2.387 42.721 1.00 97.06 493 TRP A O 1
ATOM 3733 N N . PRO A 1 494 ? -20.393 -2.242 41.263 1.00 93.44 494 PRO A N 1
ATOM 3734 C CA . PRO A 1 494 ? -19.382 -2.135 42.302 1.00 93.44 494 PRO A CA 1
ATOM 3735 C C . PRO A 1 494 ? -19.403 -0.756 42.976 1.00 93.44 494 PRO A C 1
ATOM 3737 O O . PRO A 1 494 ? -19.712 0.263 42.358 1.00 93.44 494 PRO A O 1
ATOM 3740 N N . ALA A 1 495 ? -18.999 -0.714 44.247 1.00 94.19 495 ALA A N 1
ATOM 3741 C CA . ALA A 1 495 ? -18.869 0.513 45.035 1.00 94.19 495 ALA A CA 1
ATOM 3742 C C . ALA A 1 495 ? -17.581 1.290 44.687 1.00 94.19 495 ALA A C 1
ATOM 3744 O O . ALA A 1 495 ? -16.716 1.510 45.531 1.00 94.19 495 ALA A O 1
ATOM 3745 N N . ILE A 1 496 ? -17.438 1.683 43.420 1.00 93.44 496 ILE A N 1
ATOM 3746 C CA . ILE A 1 496 ? -16.320 2.491 42.914 1.00 93.44 496 ILE A CA 1
ATOM 3747 C C . ILE A 1 496 ? -16.769 3.925 42.627 1.00 93.44 496 ILE A C 1
ATOM 3749 O O . ILE A 1 496 ? -17.947 4.179 42.375 1.00 93.44 496 ILE A O 1
ATOM 3753 N N . LYS A 1 497 ? -15.814 4.863 42.610 1.00 91.06 497 LYS A N 1
ATOM 3754 C CA . LYS A 1 497 ? -16.061 6.293 42.352 1.00 91.06 497 LYS A CA 1
ATOM 3755 C C . LYS A 1 497 ? -16.873 6.539 41.071 1.00 91.06 497 LYS A C 1
ATOM 3757 O O . LYS A 1 497 ? -17.768 7.381 41.065 1.00 91.06 497 LYS A O 1
ATOM 3762 N N . ASP A 1 498 ? -16.610 5.767 40.019 1.00 92.00 498 ASP A N 1
ATOM 3763 C CA . ASP A 1 498 ? -17.284 5.909 38.722 1.00 92.00 498 ASP A CA 1
ATOM 3764 C C . ASP A 1 498 ? -18.753 5.460 38.743 1.00 92.00 498 ASP A C 1
ATOM 3766 O O . ASP A 1 498 ? -19.553 5.950 37.950 1.00 92.00 498 ASP A O 1
ATOM 3770 N N . CYS A 1 499 ? -19.123 4.587 39.683 1.00 93.81 499 CYS A N 1
ATOM 3771 C CA . CYS A 1 499 ? -20.493 4.125 39.909 1.00 93.81 499 CYS A CA 1
ATOM 3772 C C . CYS A 1 499 ? -21.204 4.868 41.050 1.00 93.81 499 CYS A C 1
ATOM 3774 O O . CYS A 1 499 ? -22.373 4.599 41.335 1.00 93.81 499 CYS A O 1
ATOM 3776 N N . GLN A 1 500 ? -20.515 5.778 41.746 1.00 92.06 500 GLN A N 1
ATOM 3777 C CA . GLN A 1 500 ? -21.065 6.451 42.915 1.00 92.06 500 GLN A CA 1
ATOM 3778 C C . GLN A 1 500 ? -22.283 7.292 42.529 1.00 92.06 500 GLN A C 1
ATOM 3780 O O . GLN A 1 500 ? -22.178 8.159 41.665 1.00 92.06 500 GLN A O 1
ATOM 3785 N N . GLY A 1 501 ? -23.407 7.050 43.213 1.00 87.81 501 GLY A N 1
ATOM 3786 C CA . GLY A 1 501 ? -24.682 7.744 43.021 1.00 87.81 501 GLY A CA 1
ATOM 3787 C C . GLY A 1 501 ? -25.573 7.167 41.918 1.00 87.81 501 GLY A C 1
ATOM 3788 O O . GLY A 1 501 ? -26.663 7.694 41.718 1.00 87.81 501 GLY A O 1
ATOM 3789 N N . LEU A 1 502 ? -25.150 6.097 41.230 1.00 92.88 502 LEU A N 1
ATOM 3790 C CA . LEU A 1 502 ? -26.051 5.304 40.394 1.00 92.88 502 LEU A CA 1
ATOM 3791 C C . LEU A 1 502 ? -27.142 4.692 41.286 1.00 92.88 502 LEU A C 1
ATOM 3793 O O . LEU A 1 502 ? -26.830 4.079 42.309 1.00 92.88 502 LEU A O 1
ATOM 3797 N N . VAL A 1 503 ? -28.408 4.872 40.912 1.00 94.38 503 VAL A N 1
ATOM 3798 C CA . VAL A 1 503 ? -29.563 4.334 41.647 1.00 94.38 503 VAL A CA 1
ATOM 3799 C C . VAL A 1 503 ? -30.497 3.632 40.670 1.00 94.38 503 VAL A C 1
ATOM 3801 O O . VAL A 1 503 ? -30.849 4.197 39.640 1.00 94.38 503 VAL A O 1
ATOM 3804 N N . ASN A 1 504 ? -30.930 2.419 41.012 1.00 94.88 504 ASN A N 1
ATOM 3805 C CA . ASN A 1 504 ? -32.018 1.722 40.331 1.00 94.88 504 ASN A CA 1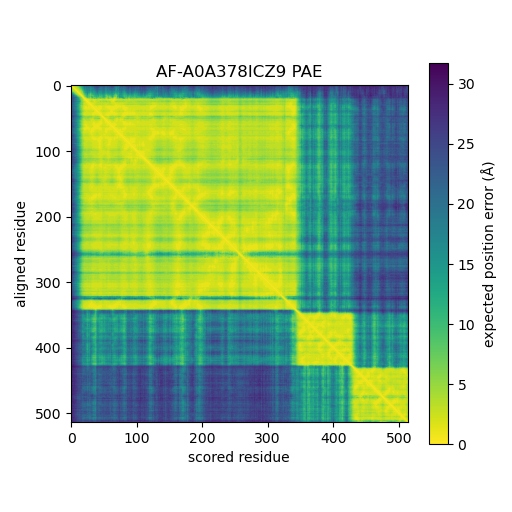
ATOM 3806 C C . ASN A 1 504 ? -33.268 1.788 41.214 1.00 94.88 504 ASN A C 1
ATOM 3808 O O . ASN A 1 504 ? -33.258 1.254 42.322 1.00 94.88 504 ASN A O 1
ATOM 3812 N N . SER A 1 505 ? -34.327 2.439 40.736 1.00 94.69 505 SER A N 1
ATOM 3813 C CA . SER A 1 505 ? -35.608 2.529 41.442 1.00 94.69 505 SER A CA 1
ATOM 3814 C C . SER A 1 505 ? -36.753 2.287 40.466 1.00 94.69 505 SER A C 1
ATOM 3816 O O . SER A 1 505 ? -36.929 3.047 39.517 1.00 94.69 505 SER A O 1
ATOM 3818 N N . GLY A 1 506 ? -37.507 1.201 40.665 1.00 91.50 506 GLY A N 1
ATOM 3819 C CA . GLY A 1 506 ? -38.686 0.882 39.851 1.00 91.50 506 GLY A CA 1
ATOM 3820 C C . GLY A 1 506 ? -38.406 0.692 38.354 1.00 91.50 506 GLY A C 1
ATOM 3821 O O . GLY A 1 506 ? -39.231 1.080 37.535 1.00 91.50 506 GLY A O 1
ATOM 3822 N N . GLY A 1 507 ? -37.238 0.154 37.980 1.00 92.06 507 GLY A N 1
ATOM 3823 C CA . GLY A 1 507 ? -36.847 0.004 36.571 1.00 92.06 507 GLY A CA 1
ATOM 3824 C C . GLY A 1 507 ? -36.313 1.291 35.934 1.00 92.06 507 GLY A C 1
ATOM 3825 O O . GLY A 1 507 ? -36.098 1.338 34.724 1.00 92.06 507 GLY A O 1
ATOM 3826 N N . VAL A 1 508 ? -36.065 2.334 36.731 1.00 94.69 508 VAL A N 1
ATOM 3827 C CA . VAL A 1 508 ? -35.414 3.566 36.281 1.00 94.69 508 VAL A CA 1
ATOM 3828 C C . VAL A 1 508 ? -33.988 3.626 36.821 1.00 94.69 508 VAL A C 1
ATOM 3830 O O . VAL A 1 508 ? -33.771 3.525 38.030 1.00 94.69 508 VAL A O 1
ATOM 3833 N N . LEU A 1 509 ? -33.016 3.814 35.925 1.00 95.25 509 LEU A N 1
ATOM 3834 C CA . LEU A 1 509 ? -31.609 4.027 36.264 1.00 95.25 509 LEU A CA 1
ATOM 3835 C C . LEU A 1 509 ? -31.307 5.518 36.300 1.00 95.25 509 LEU A C 1
ATOM 3837 O O . LEU A 1 509 ? -31.273 6.180 35.264 1.00 95.25 509 LEU A O 1
ATOM 3841 N N . TYR A 1 510 ? -31.094 6.040 37.501 1.00 94.69 510 TYR A N 1
ATOM 3842 C CA . TYR A 1 510 ? -30.755 7.434 37.734 1.00 94.69 510 TYR A CA 1
ATOM 3843 C C . TYR A 1 510 ? -29.250 7.614 37.833 1.00 94.69 510 TYR A C 1
ATOM 3845 O O . TYR A 1 510 ? -28.569 6.887 38.558 1.00 94.69 510 TYR A O 1
ATOM 3853 N N . PHE A 1 511 ? -28.758 8.640 37.148 1.00 89.62 511 PHE A N 1
ATOM 3854 C CA . PHE A 1 511 ? -27.363 9.047 37.203 1.00 89.62 511 PHE A CA 1
ATOM 3855 C C . PHE A 1 511 ? -27.252 10.345 38.004 1.00 89.62 511 PHE A C 1
ATOM 3857 O O . PHE A 1 511 ? -28.041 11.268 37.781 1.00 89.62 511 PHE A O 1
ATOM 3864 N N . PRO A 1 512 ? -26.289 10.453 38.930 1.00 78.56 512 PRO A N 1
ATOM 3865 C CA . PRO A 1 512 ? -26.071 11.695 39.649 1.00 78.56 512 PRO A CA 1
ATOM 3866 C C . PRO A 1 512 ? -25.533 12.747 38.676 1.00 78.56 512 PRO A C 1
ATOM 3868 O O . PRO A 1 512 ? -24.776 12.423 37.761 1.00 78.56 512 PRO A O 1
ATOM 3871 N N . ALA A 1 513 ? -25.903 14.009 38.878 1.00 73.56 513 ALA A N 1
ATOM 3872 C CA . ALA A 1 513 ? -25.300 15.108 38.133 1.00 73.56 513 ALA A CA 1
ATOM 3873 C C . ALA A 1 513 ? -23.831 15.287 38.552 1.00 73.56 513 ALA A C 1
ATOM 3875 O O . ALA A 1 513 ? -23.520 15.225 39.746 1.00 73.56 513 ALA A O 1
ATOM 3876 N N . PHE A 1 514 ? -22.941 15.507 37.581 1.00 73.25 514 PHE A N 1
ATOM 3877 C CA . PHE A 1 514 ? -21.531 15.835 37.811 1.00 73.25 514 PHE A CA 1
ATOM 3878 C C . PHE A 1 514 ? -20.894 16.602 36.644 1.00 73.25 514 PHE A C 1
ATOM 3880 O O . PHE A 1 514 ? -21.466 16.622 35.521 1.00 73.25 514 PHE A O 1
#

Solvent-accessible surface area (backbone atoms only — not comparable to full-atom values): 27316 Å² total; per-residue (Å²): 140,82,86,80,82,80,82,80,81,76,81,78,77,77,71,83,73,77,71,59,46,80,40,62,65,86,52,86,83,81,42,48,37,33,43,32,28,50,33,99,50,54,36,24,39,38,41,42,85,88,38,59,63,86,56,71,54,54,43,78,29,49,55,63,23,16,35,34,44,51,70,55,61,37,19,49,56,71,28,38,38,32,59,24,35,71,42,48,100,79,59,29,64,28,81,38,53,36,41,70,90,50,70,72,40,41,78,69,70,63,35,65,81,85,42,39,48,65,22,42,37,30,43,36,34,30,40,10,8,28,59,80,48,43,79,74,44,45,86,68,22,34,64,26,84,93,46,71,95,38,51,38,52,43,51,20,38,52,49,44,35,27,38,36,5,33,46,65,18,28,31,35,46,66,38,75,39,86,75,40,29,20,29,68,89,80,64,44,67,47,93,73,77,43,31,48,22,46,57,46,52,46,86,65,39,39,63,65,29,66,58,11,63,94,68,76,39,42,58,42,76,88,39,71,27,55,64,32,56,32,39,29,50,38,89,85,78,66,44,65,64,18,20,41,17,74,26,33,34,45,41,30,52,32,53,19,72,95,74,35,76,57,29,19,32,4,64,74,48,72,60,37,42,47,74,35,88,72,33,21,47,40,34,36,31,77,75,89,34,50,63,69,58,25,61,71,39,56,34,67,71,29,61,54,35,43,27,42,42,68,75,26,54,23,52,44,23,48,30,81,64,50,54,86,71,46,60,41,36,24,36,34,74,33,22,38,36,40,27,33,36,38,54,94,64,70,76,60,29,47,34,68,27,32,32,42,51,57,90,94,62,52,39,22,51,73,86,39,80,57,56,62,70,37,75,41,81,44,37,48,68,34,36,38,31,47,67,94,41,88,89,38,26,17,33,25,41,30,40,93,85,43,39,58,43,68,68,46,55,72,39,28,82,29,47,46,66,37,66,86,80,32,28,35,33,57,58,56,90,46,80,50,52,70,30,36,54,45,53,48,87,71,23,36,37,36,44,94,92,42,81,43,45,44,82,45,93,68,46,70,42,72,47,56,70,42,78,46,62,38,36,39,34,26,66,80,68,51,74,32,68,25,56,33,34,30,57,87,92,46,74,47,64,63,100,40,81,53,34,60,66,59,43,80,56,96,54,30,43,35,53,60,86,92

Mean predicted aligned error: 11.8 Å

Organism: NCBI:txid91822

Foldseek 3Di:
DDDDDDDPPPPPPPPPPDDWDKAQPQDDQPAQEKEFEQDPAKKKKAKDPVFDAPDDRIDIHGHRIMTGTDADLLWTAWIKIFIFPPAPPVNEPTLPQQDDDDPVCVVVVNHDDDGAQNQAFMKTKGFARAPVCCVVPNVSHDADPVHRVHHGHQKMFIFGARAFWYFFFKKKFKPPLVQQKAFPPPRHRDPGLIWGQLLDDLVLADQFWQLQFVVVPCDALNDGRRGHGQFQARPPPRHGRIGGQSLSQAQPPRPCPPNDSSGRCCVVRPNDHCPPPSRVLQAVDPPPHDLVNNVVGCNCVISQVCSSCPVSVTQGHRYDNRCSVGRIMTGNSMHMYMYTNCPPDPVQLKAWAFEAADPPWWKDKQNHTDDHRDTDIDGAQIKIATPPDPQAIFGWGARPVRFIATDDGPQSLQWDGDRPNRYIYRNPPAQWQKAAEAADAQKWKAWPNDIGHNPRPGRIDTHGAAWTWIWIQANVRDIATWIWGDDPNDIDTDPDPSCPPFDDDPRYTYDDHD

Radius of gyration: 28.35 Å; Cα contacts (8 Å, |Δi|>4): 1219; chains: 1; bounding box: 67×76×84 Å